Protein AF-A0A2N1RC85-F1 (afdb_monomer_lite)

Sequence (387 aa):
MGIIGTGRSSVRGTLAIAYVFLAMTISATSFIWDSAGGNGLLGNLDLSTADSTSVDYTTGQHYSRDGFLGRFVFQGEAGTTLTVTSTGPLATSTPSGNYFYFTKTDDTNRWRRVFFVATIKAYLHSNAEGPILGTHNTIIDNPGDSITIPAGAGAEEHNTSDPSYSGGYNTQGIWGFGSAYRYKYPYKYIWIDLTTIRTTTSRRLKNGLYELGLLLSGDGISAHLNLTGRYQNYSGAPGSYSFILERTCPPTIPFHELIENTTYTNSYPVGTVRFNSVDTRARMFFASDSQGLFTDFRFASDRGSFGYHVVYTPRIPSGYATKIDSTTKIFPSTVNPVPFTSPTHGETEQQYQLEGEIRIYVDPGTTLFTAPADSYDSRIYCFLTAY

Secondary structure (DSSP, 8-state):
-----------------------------EEEEE-TTTT--SS-EE-SSPPPTTS-TTSS--TTSTTEEEEEEEEB-TT-EEEEEEESSPP-SPPSS--EEEEETTEEEEEEEEEEEEEEEEE-TTSSEEEESSSSPEEE-STT-EEE--S-B-S-B--TTSTT---EE-TTS-EE-STT--BSSSBSEEEEEEEEEEEEEEES--SEEEEEEEEEEETTEEEEEEEEEEESS-------EEEEEEE-S-SS--HHHHHT--SSSS-EEEEEEEEEESS--EEEEEESSTTS-----EEEETTEEEEEEEEEEEEETT---EEE-STT--EEPPSS-EEEE-TTT--EEEEEEEEEEEEEEEPTT--TTTS-SS--B---EEEEEE-

Structure (mmCIF, N/CA/C/O backbone):
data_AF-A0A2N1RC85-F1
#
_entry.id   AF-A0A2N1RC85-F1
#
loop_
_atom_site.group_PDB
_atom_site.id
_atom_site.type_symbol
_atom_site.label_atom_id
_atom_site.label_alt_id
_atom_site.label_comp_id
_atom_site.label_asym_id
_atom_site.label_entity_id
_atom_site.label_seq_id
_atom_site.pdbx_PDB_ins_code
_atom_site.Cartn_x
_atom_site.Cartn_y
_atom_site.Cartn_z
_atom_site.occupancy
_atom_site.B_iso_or_equiv
_atom_site.auth_seq_id
_atom_site.auth_comp_id
_atom_site.auth_asym_id
_atom_site.auth_atom_id
_atom_site.pdbx_PDB_model_num
ATOM 1 N N . MET A 1 1 ? 26.960 -2.963 81.311 1.00 36.00 1 MET A N 1
ATOM 2 C CA . MET A 1 1 ? 27.376 -3.254 79.920 1.00 36.00 1 MET A CA 1
ATOM 3 C C . MET A 1 1 ? 26.105 -3.605 79.169 1.00 36.00 1 MET A C 1
ATOM 5 O O . MET A 1 1 ? 25.469 -4.568 79.552 1.00 36.00 1 MET A O 1
ATOM 9 N N . GLY A 1 2 ? 25.519 -2.689 78.403 1.00 31.09 2 GLY A N 1
ATOM 10 C CA . GLY A 1 2 ? 25.835 -2.460 76.985 1.00 31.09 2 GLY A CA 1
ATOM 11 C C . GLY A 1 2 ? 24.624 -2.964 76.174 1.00 31.09 2 GLY A C 1
ATOM 12 O O . GLY A 1 2 ? 24.432 -4.166 76.133 1.00 31.09 2 GLY A O 1
ATOM 13 N N . ILE A 1 3 ? 23.630 -2.132 75.829 1.00 26.73 3 ILE A N 1
ATOM 14 C CA . ILE A 1 3 ? 23.551 -1.195 74.682 1.00 26.73 3 ILE A CA 1
ATOM 15 C C . ILE A 1 3 ? 22.812 -1.829 73.467 1.00 26.73 3 ILE A C 1
ATOM 17 O O . ILE A 1 3 ? 23.218 -2.885 73.001 1.00 26.73 3 ILE A O 1
ATOM 21 N N . ILE A 1 4 ? 21.805 -1.084 72.951 1.00 29.19 4 ILE A N 1
ATOM 22 C CA . ILE A 1 4 ? 21.138 -1.109 71.611 1.00 29.19 4 ILE A CA 1
ATOM 23 C C . ILE A 1 4 ? 20.130 -2.262 71.381 1.00 29.19 4 ILE A C 1
ATOM 25 O O . ILE A 1 4 ? 20.469 -3.421 71.551 1.00 29.19 4 ILE A O 1
ATOM 29 N N . GLY A 1 5 ? 18.829 -2.028 71.122 1.00 24.45 5 GLY A N 1
ATOM 30 C CA . GLY A 1 5 ? 18.229 -1.319 69.967 1.00 24.45 5 GLY A CA 1
ATOM 31 C C . GLY A 1 5 ? 18.141 -2.300 68.776 1.00 24.45 5 GLY A C 1
ATOM 32 O O . GLY A 1 5 ? 19.057 -3.080 68.588 1.00 24.45 5 GLY A O 1
ATOM 33 N N . THR A 1 6 ? 17.120 -2.420 67.932 1.00 27.22 6 THR A N 1
ATOM 34 C CA . THR A 1 6 ? 16.041 -1.549 67.456 1.00 27.22 6 THR A CA 1
ATOM 35 C C . THR A 1 6 ? 15.014 -2.433 66.720 1.00 27.22 6 THR A C 1
ATOM 37 O O . THR A 1 6 ? 15.323 -3.546 66.296 1.00 27.22 6 THR A O 1
ATOM 40 N N . GLY A 1 7 ? 13.773 -1.956 66.583 1.00 26.45 7 GLY A N 1
ATOM 41 C CA . GLY A 1 7 ? 12.691 -2.690 65.923 1.00 26.45 7 GLY A CA 1
ATOM 42 C C . GLY A 1 7 ? 12.838 -2.835 64.404 1.00 26.45 7 GLY A C 1
ATOM 43 O O . GLY A 1 7 ? 13.659 -2.177 63.768 1.00 26.45 7 GLY A O 1
ATOM 44 N N . ARG A 1 8 ? 11.955 -3.643 63.808 1.00 25.67 8 ARG A N 1
ATOM 45 C CA . ARG A 1 8 ? 11.582 -3.515 62.395 1.00 25.67 8 ARG A CA 1
ATOM 46 C C . ARG A 1 8 ? 10.074 -3.617 62.222 1.00 25.67 8 ARG A C 1
ATOM 48 O O . ARG A 1 8 ? 9.443 -4.595 62.607 1.00 25.67 8 ARG A O 1
ATOM 55 N N . SER A 1 9 ? 9.543 -2.556 61.629 1.00 26.86 9 SER A N 1
ATOM 56 C CA . SER A 1 9 ? 8.264 -2.491 60.945 1.00 26.86 9 SER A CA 1
ATOM 57 C C . SER A 1 9 ? 8.213 -3.508 59.800 1.00 26.86 9 SER A C 1
ATOM 59 O O . SER A 1 9 ? 9.220 -3.749 59.135 1.00 26.86 9 SER A O 1
ATOM 61 N N . SER A 1 10 ? 7.028 -4.037 59.493 1.00 25.86 10 SER A N 1
ATOM 62 C CA . SER A 1 10 ? 6.706 -4.370 58.105 1.00 25.86 10 SER A CA 1
ATOM 63 C C . SER A 1 10 ? 5.631 -3.403 57.638 1.00 25.86 10 SER A C 1
ATOM 65 O O . SER A 1 10 ? 4.471 -3.449 58.049 1.00 25.86 10 SER A O 1
ATOM 67 N N . VAL A 1 11 ? 6.103 -2.457 56.841 1.00 28.34 11 VAL A N 1
ATOM 68 C CA . VAL A 1 11 ? 5.368 -1.384 56.193 1.00 28.34 11 VAL A CA 1
ATOM 69 C C . VAL A 1 11 ? 4.292 -1.977 55.285 1.00 28.34 11 VAL A C 1
ATOM 71 O O . VAL A 1 11 ? 4.555 -2.893 54.510 1.00 28.34 11 VAL A O 1
ATOM 74 N N . ARG A 1 12 ? 3.080 -1.417 55.388 1.00 28.05 12 ARG A N 1
ATOM 75 C CA . ARG A 1 12 ? 2.033 -1.509 54.367 1.00 28.05 12 ARG A CA 1
ATOM 76 C C . ARG A 1 12 ? 2.648 -1.086 53.036 1.00 28.05 12 ARG A C 1
ATOM 78 O O . ARG A 1 12 ? 2.951 0.089 52.852 1.00 28.05 12 ARG A O 1
ATOM 85 N N . GLY A 1 13 ? 2.871 -2.044 52.145 1.00 23.78 13 GLY A N 1
ATOM 86 C CA . GLY A 1 13 ? 3.331 -1.764 50.795 1.00 23.78 13 GLY A CA 1
ATOM 87 C C . GLY A 1 13 ? 2.229 -1.057 50.022 1.00 23.78 13 GLY A C 1
ATOM 88 O O . GLY A 1 13 ? 1.320 -1.698 49.505 1.00 23.78 13 GLY A O 1
ATOM 89 N N . THR A 1 14 ? 2.305 0.269 49.969 1.00 25.17 14 THR A N 1
ATOM 90 C CA . THR A 1 14 ? 1.684 1.073 48.921 1.00 25.17 14 THR A CA 1
ATOM 91 C C . THR A 1 14 ? 2.226 0.566 47.590 1.00 25.17 14 THR A C 1
ATOM 93 O O . THR A 1 14 ? 3.429 0.647 47.341 1.00 25.17 14 THR A O 1
ATOM 96 N N . LEU A 1 15 ? 1.352 0.002 46.758 1.00 21.30 15 LEU A N 1
ATOM 97 C CA . LEU A 1 15 ? 1.681 -0.328 45.379 1.00 21.30 15 LEU A CA 1
ATOM 98 C C . LEU A 1 15 ? 2.001 0.992 44.668 1.00 21.30 15 LEU A C 1
ATOM 100 O O . LEU A 1 15 ? 1.121 1.827 44.460 1.00 21.30 15 LEU A O 1
ATOM 104 N N . ALA A 1 16 ? 3.276 1.208 44.360 1.00 20.70 16 ALA A N 1
ATOM 105 C CA . ALA A 1 16 ? 3.691 2.293 43.495 1.00 20.70 16 ALA A CA 1
ATOM 106 C C . ALA A 1 16 ? 3.161 1.994 42.088 1.00 20.70 16 ALA A C 1
ATOM 108 O O . ALA A 1 16 ? 3.624 1.066 41.426 1.00 20.70 16 ALA A O 1
ATOM 109 N N . ILE A 1 17 ? 2.176 2.775 41.643 1.00 23.03 17 ILE A N 1
ATOM 110 C CA . ILE A 1 17 ? 1.833 2.888 40.227 1.00 23.03 17 ILE A CA 1
ATOM 111 C C . ILE A 1 17 ? 3.013 3.612 39.583 1.00 23.03 17 ILE A C 1
ATOM 113 O O . ILE A 1 17 ? 3.127 4.836 39.641 1.00 23.03 17 ILE A O 1
ATOM 117 N N . ALA A 1 18 ? 3.944 2.837 39.036 1.00 20.67 18 ALA A N 1
ATOM 118 C CA . ALA A 1 18 ? 4.935 3.365 38.124 1.00 20.67 18 ALA A CA 1
ATOM 119 C C . ALA A 1 18 ? 4.204 3.697 36.820 1.00 20.67 18 ALA A C 1
ATOM 121 O O . ALA A 1 18 ? 3.888 2.806 36.033 1.00 20.67 18 ALA A O 1
ATOM 122 N N . TYR A 1 19 ? 3.919 4.981 36.604 1.00 21.28 19 TYR A N 1
ATOM 123 C CA . TYR A 1 19 ? 3.629 5.493 35.271 1.00 21.28 19 TYR A CA 1
ATOM 124 C C . TYR A 1 19 ? 4.915 5.383 34.458 1.00 21.28 19 TYR A C 1
ATOM 126 O O . TYR A 1 19 ? 5.719 6.310 34.393 1.00 21.28 19 TYR A O 1
ATOM 134 N N . VAL A 1 20 ? 5.139 4.214 33.867 1.00 21.23 20 VAL A N 1
ATOM 135 C CA . VAL A 1 20 ? 6.063 4.109 32.750 1.00 21.23 20 VAL A CA 1
ATOM 136 C C . VAL A 1 20 ? 5.309 4.686 31.560 1.00 21.23 20 VAL A C 1
ATOM 138 O O . VAL A 1 20 ? 4.600 3.976 30.852 1.00 21.23 20 VAL A O 1
ATOM 141 N N . PHE A 1 21 ? 5.442 5.998 31.362 1.00 22.34 21 PHE A N 1
ATOM 142 C CA . PHE A 1 21 ? 5.280 6.587 30.040 1.00 22.34 21 PHE A CA 1
ATOM 143 C C . PHE A 1 21 ? 6.418 6.029 29.183 1.00 22.34 21 PHE A C 1
ATOM 145 O O . PHE A 1 21 ? 7.456 6.660 28.995 1.00 22.34 21 PHE A O 1
ATOM 152 N N . LEU A 1 22 ? 6.247 4.802 28.687 1.00 24.70 22 LEU A N 1
ATOM 153 C CA . LEU A 1 22 ? 6.842 4.468 27.407 1.00 24.70 22 LEU A CA 1
ATOM 154 C C . LEU A 1 22 ? 6.237 5.500 26.470 1.00 24.70 22 LEU A C 1
ATOM 156 O O . LEU A 1 22 ? 5.017 5.539 26.308 1.00 24.70 22 LEU A O 1
ATOM 160 N N . ALA A 1 23 ? 7.076 6.395 25.952 1.00 25.83 23 ALA A N 1
ATOM 161 C CA . ALA A 1 23 ? 6.720 7.196 24.801 1.00 25.83 23 ALA A CA 1
ATOM 162 C C . ALA A 1 23 ? 6.310 6.184 23.731 1.00 25.83 23 ALA A C 1
ATOM 164 O O . ALA A 1 23 ? 7.156 5.554 23.100 1.00 25.83 23 ALA A O 1
ATOM 165 N N . MET A 1 24 ? 5.007 5.919 23.644 1.00 28.30 24 MET A N 1
ATOM 166 C CA . MET A 1 24 ? 4.467 5.070 22.611 1.00 28.30 24 MET A CA 1
ATOM 167 C C . MET A 1 24 ? 4.782 5.820 21.335 1.00 28.30 24 MET A C 1
ATOM 169 O O . MET A 1 24 ? 4.370 6.969 21.165 1.00 28.30 24 MET A O 1
ATOM 173 N N . THR A 1 25 ? 5.590 5.208 20.479 1.00 32.53 25 THR A N 1
ATOM 174 C CA . THR A 1 25 ? 5.749 5.662 19.112 1.00 32.53 25 THR A CA 1
ATOM 175 C C . THR A 1 25 ? 4.351 5.640 18.518 1.00 32.53 25 THR A C 1
ATOM 177 O O . THR A 1 25 ? 3.806 4.581 18.206 1.00 32.53 25 THR A O 1
ATOM 180 N N . ILE A 1 26 ? 3.724 6.817 18.465 1.00 38.62 26 ILE A N 1
ATOM 181 C CA . ILE A 1 26 ? 2.540 7.058 17.658 1.00 38.62 26 ILE A CA 1
ATOM 182 C C . ILE A 1 26 ? 3.030 6.804 16.240 1.00 38.62 26 ILE A C 1
ATOM 184 O O . ILE A 1 26 ? 3.633 7.662 15.606 1.00 38.62 26 ILE A O 1
ATOM 188 N N . SER A 1 27 ? 2.872 5.570 15.781 1.00 43.09 27 SER A N 1
ATOM 189 C CA . SER A 1 27 ? 3.086 5.192 14.398 1.00 43.09 27 SER A CA 1
ATOM 190 C C . SER A 1 27 ? 1.860 5.705 13.651 1.00 43.09 27 SER A C 1
ATOM 192 O O . SER A 1 27 ? 0.991 4.944 13.249 1.00 43.09 27 SER A O 1
ATOM 194 N N . ALA A 1 28 ? 1.752 7.029 13.498 1.00 48.69 28 ALA A N 1
ATOM 195 C CA . ALA A 1 28 ? 0.945 7.601 12.431 1.00 48.69 28 ALA A CA 1
ATOM 196 C C . ALA A 1 28 ? 1.735 7.380 11.142 1.00 48.69 28 ALA A C 1
ATOM 198 O O . ALA A 1 28 ? 2.308 8.298 10.557 1.00 48.69 28 ALA A O 1
ATOM 199 N N . THR A 1 29 ? 1.857 6.109 10.772 1.00 66.19 29 THR A N 1
ATOM 200 C CA . THR A 1 29 ? 2.554 5.738 9.567 1.00 66.19 29 THR A CA 1
ATOM 201 C C . THR A 1 29 ? 1.602 5.985 8.414 1.00 66.19 29 THR A C 1
ATOM 203 O O . THR A 1 29 ? 0.611 5.273 8.276 1.00 66.19 29 THR A O 1
ATOM 206 N N . SER A 1 30 ? 1.868 7.027 7.633 1.00 80.62 30 SER A N 1
ATOM 207 C CA . SER A 1 30 ? 1.135 7.271 6.396 1.00 80.62 30 SER A CA 1
ATOM 208 C C . SER A 1 30 ? 1.906 6.642 5.245 1.00 80.62 30 SER A C 1
ATOM 210 O O . SER A 1 30 ? 3.116 6.825 5.154 1.00 80.62 30 SER A O 1
ATOM 212 N N . PHE A 1 31 ? 1.230 5.907 4.378 1.00 84.12 31 PHE A N 1
ATOM 213 C CA . PHE A 1 31 ? 1.745 5.301 3.168 1.00 84.12 31 PHE A CA 1
ATOM 214 C C . PHE A 1 31 ? 0.710 5.476 2.057 1.00 84.12 31 PHE A C 1
ATOM 216 O O . PHE A 1 31 ? -0.416 4.982 2.131 1.00 84.12 31 PHE A O 1
ATOM 223 N N . ILE A 1 32 ? 1.073 6.231 1.026 1.00 86.69 32 ILE A N 1
ATOM 224 C CA . ILE A 1 32 ? 0.176 6.585 -0.079 1.00 86.69 32 ILE A CA 1
ATOM 225 C C . ILE A 1 32 ? 0.880 6.270 -1.388 1.00 86.69 32 ILE A C 1
ATOM 227 O O . ILE A 1 32 ? 2.051 6.605 -1.542 1.00 86.69 32 ILE A O 1
ATOM 231 N N . TRP A 1 33 ? 0.172 5.655 -2.330 1.00 88.69 33 TRP A N 1
ATOM 232 C CA . TRP A 1 33 ? 0.627 5.588 -3.713 1.00 88.69 33 TRP A CA 1
ATOM 233 C C . TRP A 1 33 ? 0.250 6.880 -4.450 1.00 88.69 33 TRP A C 1
ATOM 235 O O . TRP A 1 33 ? -0.886 7.341 -4.367 1.00 88.69 33 TRP A O 1
ATOM 245 N N . ASP A 1 34 ? 1.217 7.456 -5.151 1.00 83.44 34 ASP A N 1
ATOM 246 C CA . ASP A 1 34 ? 1.134 8.711 -5.889 1.00 83.44 34 ASP A CA 1
ATOM 247 C C . ASP A 1 34 ? 1.663 8.481 -7.313 1.00 83.44 34 ASP A C 1
ATOM 249 O O . ASP A 1 34 ? 2.796 8.030 -7.498 1.00 83.44 34 ASP A O 1
ATOM 253 N N . SER A 1 35 ? 0.853 8.771 -8.333 1.00 77.06 35 SER A N 1
ATOM 254 C CA . SER A 1 35 ? 1.253 8.635 -9.742 1.00 77.06 35 SER A CA 1
ATOM 255 C C . SER A 1 35 ? 2.187 9.758 -10.215 1.00 77.06 35 SER A C 1
ATOM 257 O O . SER A 1 35 ? 2.763 9.657 -11.302 1.00 77.06 35 SER A O 1
ATOM 259 N N . ALA A 1 36 ? 2.380 10.812 -9.411 1.00 70.12 36 ALA A N 1
ATOM 260 C CA . ALA A 1 36 ? 3.212 11.957 -9.763 1.00 70.12 36 ALA A CA 1
ATOM 261 C C . ALA A 1 36 ? 4.711 11.634 -9.910 1.00 70.12 36 ALA A C 1
ATOM 263 O O . ALA A 1 36 ? 5.249 10.683 -9.338 1.00 70.12 36 ALA A O 1
ATOM 264 N N . GLY A 1 37 ? 5.411 12.498 -10.656 1.00 59.16 37 GLY A N 1
ATOM 265 C CA . GLY A 1 37 ? 6.866 12.438 -10.837 1.00 59.16 37 GLY A CA 1
ATOM 266 C C . GLY A 1 37 ? 7.357 11.699 -12.090 1.00 59.16 37 GLY A C 1
ATOM 267 O O . GLY A 1 37 ? 8.552 11.438 -12.189 1.00 59.16 37 GLY A O 1
ATOM 268 N N . GLY A 1 38 ? 6.485 11.373 -13.053 1.00 60.12 38 GLY A N 1
ATOM 269 C CA . GLY A 1 38 ? 6.870 10.745 -14.326 1.00 60.12 38 GLY A CA 1
ATOM 270 C C . GLY A 1 38 ? 5.681 10.177 -15.109 1.00 60.12 38 GLY A C 1
ATOM 271 O O . GLY A 1 38 ? 4.550 10.615 -14.929 1.00 60.12 38 GLY A O 1
ATOM 272 N N . ASN A 1 39 ? 5.930 9.157 -15.941 1.00 64.44 39 ASN A N 1
ATOM 273 C CA . ASN A 1 39 ? 4.884 8.329 -16.566 1.00 64.44 39 ASN A CA 1
ATOM 274 C C . ASN A 1 39 ? 4.410 7.229 -15.590 1.00 64.44 39 ASN A C 1
ATOM 276 O O . ASN A 1 39 ? 4.361 6.060 -15.966 1.00 64.44 39 ASN A O 1
ATOM 280 N N . GLY A 1 40 ? 4.175 7.581 -14.320 1.00 66.38 40 GLY A N 1
ATOM 281 C CA . GLY A 1 40 ? 3.888 6.627 -13.250 1.00 66.38 40 GLY A CA 1
ATOM 282 C C . GLY A 1 40 ? 2.625 5.824 -13.543 1.00 66.38 40 GLY A C 1
ATOM 283 O O . GLY A 1 40 ? 1.524 6.365 -13.498 1.00 66.38 40 GLY A O 1
ATOM 284 N N . LEU A 1 41 ? 2.776 4.536 -13.845 1.00 81.31 41 LEU A N 1
ATOM 285 C CA . LEU A 1 41 ? 1.661 3.657 -14.184 1.00 81.31 41 LEU A CA 1
ATOM 286 C C . LEU A 1 41 ? 1.827 2.322 -13.460 1.00 81.31 41 LEU A C 1
ATOM 288 O O . LEU A 1 41 ? 2.799 1.598 -13.663 1.00 81.31 41 LEU A O 1
ATOM 292 N N . LEU A 1 42 ? 0.834 1.956 -12.647 1.00 87.38 42 LEU A N 1
ATOM 293 C CA . LEU A 1 42 ? 0.753 0.604 -12.078 1.00 87.38 42 LEU A CA 1
ATOM 294 C C . LEU A 1 42 ? 0.415 -0.448 -13.143 1.00 87.38 42 LEU A C 1
ATOM 296 O O . LEU A 1 42 ? 0.596 -1.642 -12.914 1.00 87.38 42 LEU A O 1
ATOM 300 N N . GLY A 1 43 ? -0.099 -0.020 -14.294 1.00 87.69 43 GLY A N 1
ATOM 301 C CA . GLY A 1 43 ? -0.582 -0.903 -15.343 1.00 87.69 43 GLY A CA 1
ATOM 302 C C . GLY A 1 43 ? 0.011 -0.628 -16.710 1.00 87.69 43 GLY A C 1
ATOM 303 O O . GLY A 1 43 ? 0.746 0.331 -16.919 1.00 87.69 43 GLY A O 1
ATOM 304 N N . ASN A 1 44 ? -0.370 -1.467 -17.672 1.00 86.88 44 ASN A N 1
ATOM 305 C CA . ASN A 1 44 ? 0.011 -1.335 -19.079 1.00 86.88 44 ASN A CA 1
ATOM 306 C C . ASN A 1 44 ? 1.513 -1.437 -19.389 1.00 86.88 44 ASN A C 1
ATOM 308 O O . ASN A 1 44 ? 1.931 -1.053 -20.488 1.00 86.88 44 ASN A O 1
ATOM 312 N N . LEU A 1 45 ? 2.318 -2.022 -18.494 1.00 91.75 45 LEU A N 1
ATOM 313 C CA . LEU A 1 45 ? 3.743 -2.222 -18.755 1.00 91.75 45 LEU A CA 1
ATOM 314 C C . LEU A 1 45 ? 3.943 -3.067 -20.020 1.00 91.75 45 LEU A C 1
ATOM 316 O O . LEU A 1 45 ? 3.464 -4.199 -20.110 1.00 91.75 45 LEU A O 1
ATOM 320 N N . ASP A 1 46 ? 4.674 -2.540 -21.001 1.00 91.88 46 ASP A N 1
ATOM 321 C CA . ASP A 1 46 ? 4.993 -3.293 -22.210 1.00 91.88 46 ASP A CA 1
ATOM 322 C C . ASP A 1 46 ? 6.053 -4.364 -21.910 1.00 91.88 46 ASP A C 1
ATOM 324 O O . ASP A 1 46 ? 7.217 -4.070 -21.635 1.00 91.88 46 ASP A O 1
ATOM 328 N N . LEU A 1 47 ? 5.643 -5.627 -21.982 1.00 93.88 47 LEU A N 1
ATOM 329 C CA . LEU A 1 47 ? 6.488 -6.799 -21.779 1.00 93.88 47 LEU A CA 1
ATOM 330 C C . LEU A 1 47 ? 7.102 -7.311 -23.086 1.00 93.88 47 LEU A C 1
ATOM 332 O O . LEU A 1 47 ? 7.681 -8.398 -23.101 1.00 93.88 47 LEU A O 1
ATOM 336 N N . SER A 1 48 ? 6.966 -6.593 -24.203 1.00 91.06 48 SER A N 1
ATOM 337 C CA . SER A 1 48 ? 7.626 -6.947 -25.461 1.00 91.06 48 SER A CA 1
ATOM 338 C C . SER A 1 48 ? 9.131 -6.663 -25.406 1.00 91.06 48 SER A C 1
ATOM 340 O O . SER A 1 48 ? 9.931 -7.488 -25.857 1.00 91.06 48 SER A O 1
ATOM 342 N N . THR A 1 49 ? 9.539 -5.591 -24.726 1.00 89.50 49 THR A N 1
ATOM 343 C CA . THR A 1 49 ? 10.930 -5.129 -24.616 1.00 89.50 49 THR A CA 1
ATOM 344 C C . THR A 1 49 ? 11.548 -5.459 -23.258 1.00 89.50 49 THR A C 1
ATOM 346 O O . THR A 1 49 ? 10.869 -5.515 -22.232 1.00 89.50 49 THR A O 1
ATOM 349 N N . ALA A 1 50 ? 12.841 -5.776 -23.259 1.00 93.25 50 ALA A N 1
ATOM 350 C CA . ALA A 1 50 ? 13.629 -5.930 -22.040 1.00 93.25 50 ALA A CA 1
ATOM 351 C C . ALA A 1 50 ? 14.442 -4.654 -21.815 1.00 93.25 50 ALA A C 1
ATOM 353 O O . ALA A 1 50 ? 14.875 -4.019 -22.779 1.00 93.25 50 ALA A O 1
ATOM 354 N N . ASP A 1 51 ? 14.654 -4.294 -20.555 1.00 94.94 51 ASP A N 1
ATOM 355 C CA . ASP A 1 51 ? 15.503 -3.170 -20.193 1.00 94.94 51 ASP A CA 1
ATOM 356 C C . ASP A 1 51 ? 16.988 -3.549 -20.326 1.00 94.94 51 ASP A C 1
ATOM 358 O O . ASP A 1 51 ? 17.369 -4.723 -20.274 1.00 94.94 51 ASP A O 1
ATOM 362 N N . SER A 1 52 ? 17.844 -2.543 -20.532 1.00 89.56 52 SER A N 1
ATOM 363 C CA . SER A 1 52 ? 19.276 -2.768 -20.761 1.00 89.56 52 SER A CA 1
ATOM 364 C C . SER A 1 52 ? 19.958 -3.412 -19.551 1.00 89.56 52 SER A C 1
ATOM 366 O O . SER A 1 52 ? 19.766 -2.978 -18.414 1.00 89.56 52 SER A O 1
ATOM 368 N N . THR A 1 53 ? 20.828 -4.389 -19.815 1.00 85.81 53 THR A N 1
ATOM 369 C CA . THR A 1 53 ? 21.695 -5.035 -18.818 1.00 85.81 53 THR A CA 1
ATOM 370 C C . THR A 1 53 ? 23.012 -4.290 -18.590 1.00 85.81 53 THR A C 1
ATOM 372 O O . THR A 1 53 ? 23.793 -4.694 -17.738 1.00 85.81 53 THR A O 1
ATOM 375 N N . SER A 1 54 ? 23.297 -3.237 -19.364 1.00 88.25 54 SER A N 1
ATOM 376 C CA . SER A 1 54 ? 24.528 -2.439 -19.240 1.00 88.25 54 SER A CA 1
ATOM 377 C C . SER A 1 54 ? 24.388 -1.252 -18.284 1.00 88.25 54 SER A C 1
ATOM 379 O O . SER A 1 54 ? 25.334 -0.487 -18.119 1.00 88.25 54 SER A O 1
ATOM 381 N N . VAL A 1 55 ? 23.193 -1.041 -17.733 1.00 90.31 55 VAL A N 1
ATOM 382 C CA . VAL A 1 55 ? 22.910 0.053 -16.806 1.00 90.31 55 VAL A CA 1
ATOM 383 C C . VAL A 1 55 ? 23.170 -0.427 -15.387 1.00 90.31 55 VAL A C 1
ATOM 385 O O . VAL A 1 55 ? 22.676 -1.480 -14.990 1.00 90.31 55 VAL A O 1
ATOM 388 N N . ASP A 1 56 ? 23.902 0.376 -14.621 1.00 91.75 56 ASP A N 1
ATOM 389 C CA . ASP A 1 56 ? 23.949 0.234 -13.172 1.00 91.75 56 ASP A CA 1
ATOM 390 C C . ASP A 1 56 ? 22.671 0.823 -12.561 1.00 91.75 56 ASP A C 1
ATOM 392 O O . ASP A 1 56 ? 22.434 2.027 -12.623 1.00 91.75 56 ASP A O 1
ATOM 396 N N . TYR A 1 57 ? 21.833 -0.048 -12.002 1.00 94.12 57 TYR A N 1
ATOM 397 C CA . TYR A 1 57 ? 20.576 0.332 -11.356 1.00 94.12 57 TYR A CA 1
ATOM 398 C C . TYR A 1 57 ? 20.748 0.710 -9.880 1.00 94.12 57 TYR A C 1
ATOM 400 O O . TYR A 1 57 ? 19.796 1.143 -9.233 1.00 94.12 57 TYR A O 1
ATOM 408 N N . THR A 1 58 ? 21.953 0.555 -9.325 1.00 93.44 58 THR A N 1
ATOM 409 C CA . THR A 1 58 ? 22.234 0.912 -7.929 1.00 93.44 58 THR A CA 1
ATOM 410 C C . THR A 1 58 ? 22.478 2.409 -7.749 1.00 93.44 58 THR A C 1
ATOM 412 O O . THR A 1 58 ? 22.570 2.878 -6.617 1.00 93.44 58 THR A O 1
ATOM 415 N N . THR A 1 59 ? 22.561 3.182 -8.835 1.00 90.00 59 THR A N 1
ATOM 416 C CA . THR A 1 59 ? 22.852 4.617 -8.805 1.00 90.00 59 THR A CA 1
ATOM 417 C C . THR A 1 59 ? 21.907 5.417 -9.705 1.00 90.00 59 THR A C 1
ATOM 419 O O . THR A 1 59 ? 21.352 4.918 -10.681 1.00 90.00 59 THR A O 1
ATOM 422 N N . GLY A 1 60 ? 21.721 6.698 -9.373 1.00 88.19 60 GLY A N 1
ATOM 423 C CA . GLY A 1 60 ? 20.868 7.609 -10.138 1.00 88.19 60 GLY A CA 1
ATOM 424 C C . GLY A 1 60 ? 19.369 7.422 -9.889 1.00 88.19 60 GLY A C 1
ATOM 425 O O . GLY A 1 60 ? 18.947 6.685 -9.002 1.00 88.19 60 GLY A O 1
ATOM 426 N N . GLN A 1 61 ? 18.559 8.144 -10.662 1.00 89.62 61 GLN A N 1
ATOM 427 C CA . GLN A 1 61 ? 17.097 8.113 -10.569 1.00 89.62 61 GLN A CA 1
ATOM 428 C C . GLN A 1 61 ? 16.513 7.377 -11.780 1.00 89.62 61 GLN A C 1
ATOM 430 O O . GLN A 1 61 ? 17.052 7.457 -12.887 1.00 89.62 61 GLN A O 1
ATOM 435 N N . HIS A 1 62 ? 15.406 6.661 -11.576 1.00 90.75 62 HIS A N 1
ATOM 436 C CA . HIS A 1 62 ? 14.814 5.797 -12.605 1.00 90.75 62 HIS A CA 1
ATOM 437 C C . HIS A 1 62 ? 13.336 6.085 -12.909 1.00 90.75 62 HIS A C 1
ATOM 439 O O . HIS A 1 62 ? 12.731 5.354 -13.689 1.00 90.75 62 HIS A O 1
ATOM 445 N N . TYR A 1 63 ? 12.789 7.191 -12.392 1.00 88.19 63 TYR A N 1
ATOM 446 C CA . TYR A 1 63 ? 11.391 7.596 -12.597 1.00 88.19 63 TYR A CA 1
ATOM 447 C C . TYR A 1 63 ? 11.022 7.909 -14.063 1.00 88.19 63 TYR A C 1
ATOM 449 O O . TYR A 1 63 ? 9.849 7.947 -14.420 1.00 88.19 63 TYR A O 1
ATOM 457 N N . SER A 1 64 ? 12.011 8.144 -14.935 1.00 88.88 64 SER A N 1
ATOM 458 C CA . SER A 1 64 ? 11.798 8.420 -16.364 1.00 88.88 64 SER A CA 1
ATOM 459 C C . SER A 1 64 ? 11.682 7.161 -17.229 1.00 88.88 64 SER A C 1
ATOM 461 O O . SER A 1 64 ? 11.484 7.266 -18.439 1.00 88.88 64 SER A O 1
ATOM 463 N N . ARG A 1 65 ? 11.836 5.969 -16.641 1.00 89.94 65 ARG A N 1
ATOM 464 C CA . ARG A 1 65 ? 11.714 4.693 -17.356 1.00 89.94 65 ARG A CA 1
ATOM 465 C C . ARG A 1 65 ? 10.255 4.296 -17.533 1.00 89.94 65 ARG A C 1
ATOM 467 O O . ARG A 1 65 ? 9.434 4.553 -16.662 1.00 89.94 65 ARG A O 1
ATOM 474 N N . ASP A 1 66 ? 9.974 3.540 -18.593 1.00 88.81 66 ASP A N 1
ATOM 475 C CA . ASP A 1 66 ? 8.634 2.994 -18.869 1.00 88.81 66 ASP A CA 1
ATOM 476 C C . ASP A 1 66 ? 8.060 2.161 -17.712 1.00 88.81 66 ASP A C 1
ATOM 478 O O . ASP A 1 66 ? 6.849 2.051 -17.570 1.00 88.81 66 ASP A O 1
ATOM 482 N N . GLY A 1 67 ? 8.926 1.528 -16.914 1.00 91.56 67 GLY A N 1
ATOM 483 C CA . GLY A 1 67 ? 8.531 0.693 -15.781 1.00 91.56 67 GLY A CA 1
ATOM 484 C C . GLY A 1 67 ? 8.285 1.447 -14.476 1.00 91.56 67 GLY A C 1
ATOM 485 O O . GLY A 1 67 ? 8.139 0.793 -13.443 1.00 91.56 67 GLY A O 1
ATOM 486 N N . PHE A 1 68 ? 8.303 2.782 -14.474 1.00 93.12 68 PHE A N 1
ATOM 487 C CA . PHE A 1 68 ? 8.067 3.566 -13.264 1.00 93.12 68 PHE A CA 1
ATOM 488 C C . PHE A 1 68 ? 6.633 3.361 -12.757 1.00 93.12 68 PHE A C 1
ATOM 490 O O . PHE A 1 68 ? 5.664 3.684 -13.438 1.00 93.12 68 PHE A O 1
ATOM 497 N N . LEU A 1 69 ? 6.506 2.820 -11.545 1.00 91.25 69 LEU A N 1
ATOM 498 C CA . LEU A 1 69 ? 5.224 2.472 -10.928 1.00 91.25 69 LEU A CA 1
ATOM 499 C C . LEU A 1 69 ? 4.586 3.648 -10.183 1.00 91.25 69 LEU A C 1
ATOM 501 O O . LEU A 1 69 ? 3.500 3.504 -9.629 1.00 91.25 69 LEU A O 1
ATOM 505 N N . GLY A 1 70 ? 5.263 4.794 -10.145 1.00 89.00 70 GLY A N 1
ATOM 506 C CA . GLY A 1 70 ? 4.917 5.918 -9.292 1.00 89.00 70 GLY A CA 1
ATOM 507 C C . GLY A 1 70 ? 5.718 5.930 -7.993 1.00 89.00 70 GLY A C 1
ATOM 508 O O . GLY A 1 70 ? 6.703 5.205 -7.799 1.00 89.00 70 GLY A O 1
ATOM 509 N N . ARG A 1 71 ? 5.278 6.805 -7.101 1.00 89.25 71 ARG A N 1
ATOM 510 C CA . ARG A 1 71 ? 5.917 7.137 -5.839 1.00 89.25 71 ARG A CA 1
ATOM 511 C C . ARG A 1 71 ? 5.080 6.637 -4.679 1.00 89.25 71 ARG A C 1
ATOM 513 O O . ARG A 1 71 ? 3.868 6.812 -4.657 1.00 89.25 71 ARG A O 1
ATOM 520 N N . PHE A 1 72 ? 5.741 6.104 -3.662 1.00 90.62 72 PHE A N 1
ATOM 521 C CA . PHE A 1 72 ? 5.122 5.921 -2.359 1.00 90.62 72 PHE A CA 1
ATOM 522 C C . PHE A 1 72 ? 5.525 7.050 -1.425 1.00 90.62 72 PHE A C 1
ATOM 524 O O . PHE A 1 72 ? 6.710 7.346 -1.273 1.00 90.62 72 PHE A O 1
ATOM 531 N N . VAL A 1 73 ? 4.537 7.688 -0.813 1.00 91.50 73 VAL A N 1
ATOM 532 C CA . VAL A 1 73 ? 4.721 8.793 0.123 1.00 91.50 73 VAL A CA 1
ATOM 533 C C . VAL A 1 73 ? 4.578 8.244 1.531 1.00 91.50 73 VAL A C 1
ATOM 535 O O . VAL A 1 73 ? 3.504 7.779 1.903 1.00 91.50 73 VAL A O 1
ATOM 538 N N . PHE A 1 74 ? 5.670 8.292 2.288 1.00 91.94 74 PHE A N 1
ATOM 539 C CA . PHE A 1 74 ? 5.771 7.764 3.638 1.00 91.94 74 PHE A CA 1
ATOM 540 C C . PHE A 1 74 ? 5.881 8.880 4.685 1.00 91.94 74 PHE A C 1
ATOM 542 O O . PHE A 1 74 ? 6.644 9.837 4.523 1.00 91.94 74 PHE A O 1
ATOM 549 N N . GLN A 1 75 ? 5.159 8.713 5.788 1.00 91.75 75 GLN A N 1
ATOM 550 C CA . GLN A 1 75 ? 5.396 9.374 7.072 1.00 91.75 75 GLN A CA 1
ATOM 551 C C . GLN A 1 75 ? 5.501 8.291 8.135 1.00 91.75 75 GLN A C 1
ATOM 553 O O . GLN A 1 75 ? 4.815 7.285 8.026 1.00 91.75 75 GLN A O 1
ATOM 558 N N . GLY A 1 76 ? 6.345 8.484 9.136 1.00 89.50 76 GLY A N 1
ATOM 559 C CA . GLY A 1 76 ? 6.617 7.515 10.184 1.00 89.50 76 GLY A CA 1
ATOM 560 C C . GLY A 1 76 ? 8.063 7.586 10.663 1.00 89.50 76 GLY A C 1
ATOM 561 O O . GLY A 1 76 ? 8.837 8.473 10.292 1.00 89.50 76 GLY A O 1
ATOM 562 N N . GLU A 1 77 ? 8.429 6.629 11.507 1.00 88.69 77 GLU A N 1
ATOM 563 C CA . GLU A 1 77 ? 9.740 6.572 12.151 1.00 88.69 77 GLU A CA 1
ATOM 564 C C . GLU A 1 77 ? 10.845 6.069 11.206 1.00 88.69 77 GLU A C 1
ATOM 566 O O . GLU A 1 77 ? 10.613 5.268 10.292 1.00 88.69 77 GLU A O 1
ATOM 571 N N . ALA A 1 78 ? 12.077 6.512 11.469 1.00 91.56 78 ALA A N 1
ATOM 572 C CA . ALA A 1 78 ? 13.268 5.984 10.807 1.00 91.56 78 ALA A CA 1
ATOM 573 C C . ALA A 1 78 ? 13.459 4.490 11.121 1.00 91.56 78 ALA A C 1
ATOM 575 O O . ALA A 1 78 ? 13.067 4.005 12.180 1.00 91.56 78 ALA A O 1
ATOM 576 N N . GLY A 1 79 ? 14.106 3.757 10.218 1.00 90.12 79 GLY A N 1
ATOM 577 C CA . GLY A 1 79 ? 14.369 2.325 10.371 1.00 90.12 79 GLY A CA 1
ATOM 578 C C . GLY A 1 79 ? 13.171 1.426 10.053 1.00 90.12 79 GLY A C 1
ATOM 579 O O . GLY A 1 79 ? 13.310 0.202 10.081 1.00 90.12 79 GLY A O 1
ATOM 580 N N . THR A 1 80 ? 12.014 2.001 9.702 1.00 89.62 80 THR A N 1
ATOM 581 C CA . THR A 1 80 ? 10.861 1.233 9.218 1.00 89.62 80 THR A CA 1
ATOM 582 C C . THR A 1 80 ? 11.275 0.393 8.012 1.00 89.62 80 THR A C 1
ATOM 584 O O . THR A 1 80 ? 11.865 0.902 7.058 1.00 89.62 80 THR A O 1
ATOM 587 N N . THR A 1 81 ? 10.988 -0.906 8.064 1.00 92.62 81 THR A N 1
ATOM 588 C CA . THR A 1 81 ? 11.342 -1.859 7.007 1.00 92.62 81 THR A CA 1
ATOM 589 C C . THR A 1 81 ? 10.076 -2.361 6.329 1.00 92.62 81 THR A C 1
ATOM 591 O O . THR A 1 81 ? 9.155 -2.819 7.004 1.00 92.62 81 THR A O 1
ATOM 594 N N . LEU A 1 82 ? 10.040 -2.268 5.000 1.00 93.44 82 LEU A N 1
ATOM 595 C CA . LEU A 1 82 ? 8.974 -2.803 4.160 1.00 93.44 82 LEU A CA 1
ATOM 596 C C . LEU A 1 82 ? 9.479 -4.059 3.460 1.00 93.44 82 LEU A C 1
ATOM 598 O O . LEU A 1 82 ? 10.353 -3.974 2.601 1.00 93.44 82 LEU A O 1
ATOM 602 N N . THR A 1 83 ? 8.929 -5.213 3.804 1.00 95.56 83 THR A N 1
ATOM 603 C CA . THR A 1 83 ? 9.180 -6.468 3.097 1.00 95.56 83 THR A CA 1
ATOM 604 C C . THR A 1 83 ? 8.298 -6.540 1.861 1.00 95.56 83 THR A C 1
ATOM 606 O O . THR A 1 83 ? 7.091 -6.318 1.944 1.00 95.56 83 THR A O 1
ATOM 609 N N . VAL A 1 84 ? 8.893 -6.868 0.716 1.00 96.69 84 VAL A N 1
ATOM 610 C CA . VAL A 1 84 ? 8.201 -6.960 -0.569 1.00 96.69 84 VAL A CA 1
ATOM 611 C C . VAL A 1 84 ? 7.986 -8.422 -0.921 1.00 96.69 84 VAL A C 1
ATOM 613 O O . VAL A 1 84 ? 8.932 -9.190 -1.073 1.00 96.69 84 VAL A O 1
ATOM 616 N N . THR A 1 85 ? 6.732 -8.825 -1.082 1.00 95.75 85 THR A N 1
ATOM 617 C CA . THR A 1 85 ? 6.363 -10.191 -1.469 1.00 95.75 85 THR A CA 1
ATOM 618 C C . THR A 1 85 ? 5.529 -10.198 -2.743 1.00 95.75 85 THR A C 1
ATOM 620 O O . THR A 1 85 ? 4.958 -9.183 -3.142 1.00 95.75 85 THR A O 1
ATOM 623 N N . SER A 1 86 ? 5.498 -11.350 -3.413 1.00 93.62 86 SER A N 1
ATOM 624 C CA . SER A 1 86 ? 4.724 -11.549 -4.637 1.00 93.62 86 SER A CA 1
ATOM 625 C C . SER A 1 86 ? 3.347 -12.124 -4.309 1.00 93.62 86 SER A C 1
ATOM 627 O O . SER A 1 86 ? 3.224 -13.032 -3.487 1.00 93.62 86 SER A O 1
ATOM 629 N N . THR A 1 87 ? 2.321 -11.619 -4.983 1.00 90.31 87 THR A N 1
ATOM 630 C CA . THR A 1 87 ? 0.941 -12.115 -4.963 1.00 90.31 87 THR A CA 1
ATOM 631 C C . THR A 1 87 ? 0.419 -12.232 -6.403 1.00 90.31 87 THR A C 1
ATOM 633 O O . THR A 1 87 ? 1.099 -11.851 -7.356 1.00 90.31 87 THR A O 1
ATOM 636 N N . GLY A 1 88 ? -0.786 -12.776 -6.589 1.00 86.31 88 GLY A N 1
ATOM 637 C CA . GLY A 1 88 ? -1.372 -12.962 -7.922 1.00 86.31 88 GLY A CA 1
ATOM 638 C C . GLY A 1 88 ? -0.936 -14.268 -8.609 1.00 86.31 88 GLY A C 1
ATOM 639 O O . GLY A 1 88 ? -0.611 -15.241 -7.920 1.00 86.31 88 GLY A O 1
ATOM 640 N N . PRO A 1 89 ? -0.978 -14.341 -9.956 1.00 90.12 89 PRO A N 1
ATOM 641 C CA . PRO A 1 89 ? -0.741 -15.588 -10.680 1.00 90.12 89 PRO A CA 1
ATOM 642 C C . PRO A 1 89 ? 0.688 -16.122 -10.507 1.00 90.12 89 PRO A C 1
ATOM 644 O O . PRO A 1 89 ? 1.675 -15.436 -10.771 1.00 90.12 89 PRO A O 1
ATOM 647 N N . LEU A 1 90 ? 0.800 -17.392 -10.111 1.00 91.31 90 LEU A N 1
ATOM 648 C CA . LEU A 1 90 ? 2.086 -18.055 -9.896 1.00 91.31 90 LEU A CA 1
ATOM 649 C C . LEU A 1 90 ? 2.679 -18.548 -11.217 1.00 91.31 90 LEU A C 1
ATOM 651 O O . LEU A 1 90 ? 2.097 -19.413 -11.870 1.00 91.31 90 LEU A O 1
ATOM 655 N N . ALA A 1 91 ? 3.860 -18.054 -11.585 1.00 94.94 91 ALA A N 1
ATOM 656 C CA . ALA A 1 91 ? 4.610 -18.557 -12.731 1.00 94.94 91 ALA A CA 1
ATOM 657 C C . ALA A 1 91 ? 5.005 -20.030 -12.535 1.00 94.94 91 ALA A C 1
ATOM 659 O O . ALA A 1 91 ? 5.511 -20.423 -11.485 1.00 94.94 91 ALA A O 1
ATOM 660 N N . THR A 1 92 ? 4.833 -20.852 -13.571 1.00 95.75 92 THR A N 1
ATOM 661 C CA . THR A 1 92 ? 5.262 -22.257 -13.564 1.00 95.75 92 THR A CA 1
ATOM 662 C C . THR A 1 92 ? 6.486 -22.478 -14.446 1.00 95.75 92 THR A C 1
ATOM 664 O O . THR A 1 92 ? 6.782 -21.711 -15.369 1.00 95.75 92 THR A O 1
ATOM 667 N N . SER A 1 93 ? 7.206 -23.574 -14.177 1.00 94.19 93 SER A N 1
ATOM 668 C CA . SER A 1 93 ? 8.406 -23.972 -14.925 1.00 94.19 93 SER A CA 1
ATOM 669 C C . SER A 1 93 ? 9.467 -22.859 -15.010 1.00 94.19 93 SER A C 1
ATOM 671 O O . SER A 1 93 ? 10.024 -22.568 -16.078 1.00 94.19 93 SER A O 1
ATOM 673 N N . THR A 1 94 ? 9.689 -22.200 -13.881 1.00 93.25 94 THR A N 1
ATOM 674 C CA . THR A 1 94 ? 10.651 -21.117 -13.703 1.00 93.25 94 THR A CA 1
ATOM 675 C C . THR A 1 94 ? 12.074 -21.662 -13.520 1.00 93.25 94 THR A C 1
ATOM 677 O O . THR A 1 94 ? 12.246 -22.826 -13.145 1.00 93.25 94 THR A O 1
ATOM 680 N N . PRO A 1 95 ? 13.114 -20.856 -13.800 1.00 88.31 95 PRO A N 1
ATOM 681 C CA . PRO A 1 95 ? 14.480 -21.161 -13.389 1.00 88.31 95 PRO A CA 1
ATOM 682 C C . PRO A 1 95 ? 14.573 -21.387 -11.874 1.00 88.31 95 PRO A C 1
ATOM 684 O O . PRO A 1 95 ? 13.716 -20.927 -11.119 1.00 88.31 95 PRO A O 1
ATOM 687 N N . SER A 1 96 ? 15.638 -22.053 -11.425 1.00 82.94 96 SER A N 1
ATOM 688 C CA . SER A 1 96 ? 15.938 -22.183 -9.997 1.00 82.94 96 SER A CA 1
ATOM 689 C C . SER A 1 96 ? 16.119 -20.800 -9.362 1.00 82.94 96 SER A C 1
ATOM 691 O O . SER A 1 96 ? 16.987 -20.042 -9.794 1.00 82.94 96 SER A O 1
ATOM 693 N N . GLY A 1 97 ? 15.313 -20.486 -8.349 1.00 82.00 97 GLY A N 1
ATOM 694 C CA . GLY A 1 97 ? 15.327 -19.209 -7.634 1.00 82.00 97 GLY A CA 1
ATOM 695 C C . GLY A 1 97 ? 13.918 -18.669 -7.393 1.00 82.00 97 GLY A C 1
ATOM 696 O O . GLY A 1 97 ? 12.954 -19.105 -8.024 1.00 82.00 97 GLY A O 1
ATOM 697 N N . ASN A 1 98 ? 13.801 -17.723 -6.465 1.00 90.62 98 ASN A N 1
ATOM 698 C CA . ASN A 1 98 ? 12.541 -17.070 -6.125 1.00 90.62 98 ASN A CA 1
ATOM 699 C C . ASN A 1 98 ? 12.546 -15.649 -6.693 1.00 90.62 98 ASN A C 1
ATOM 701 O O . ASN A 1 98 ? 13.124 -14.767 -6.080 1.00 90.62 98 ASN A O 1
ATOM 705 N N . TYR A 1 99 ? 11.961 -15.422 -7.865 1.00 96.19 99 TYR A N 1
ATOM 706 C CA . TYR A 1 99 ? 11.983 -14.115 -8.537 1.00 96.19 99 TYR A CA 1
ATOM 707 C C . TYR A 1 99 ? 10.570 -13.582 -8.755 1.00 96.19 99 TYR A C 1
ATOM 709 O O . TYR A 1 99 ? 9.593 -14.328 -8.669 1.00 96.19 99 TYR A O 1
ATOM 717 N N . PHE A 1 100 ? 10.469 -12.301 -9.091 1.00 97.50 100 PHE A N 1
ATOM 718 C CA . PHE A 1 100 ? 9.212 -11.708 -9.525 1.00 97.50 100 PHE A CA 1
ATOM 719 C C . PHE A 1 100 ? 8.948 -11.983 -11.003 1.00 97.50 100 PHE A C 1
ATOM 721 O O . PHE A 1 100 ? 9.850 -11.934 -11.847 1.00 97.50 100 PHE A O 1
ATOM 728 N N . TYR A 1 101 ? 7.684 -12.242 -11.324 1.00 97.44 101 TYR A N 1
ATOM 729 C CA . TYR A 1 101 ? 7.251 -12.549 -12.676 1.00 97.44 101 TYR A CA 1
ATOM 730 C C . TYR A 1 101 ? 5.939 -11.847 -12.981 1.00 97.44 101 TYR A C 1
ATOM 732 O O . TYR A 1 101 ? 4.951 -12.061 -12.286 1.00 97.44 101 TYR A O 1
ATOM 740 N N . PHE A 1 102 ? 5.909 -11.099 -14.080 1.00 96.88 102 PHE A N 1
ATOM 741 C CA . PHE A 1 102 ? 4.642 -10.849 -14.754 1.00 96.88 102 PHE A CA 1
ATOM 742 C C . PHE A 1 102 ? 4.211 -12.149 -15.421 1.00 96.88 102 PHE A C 1
ATOM 744 O O . PHE A 1 102 ? 4.918 -12.656 -16.299 1.00 96.88 102 PHE A O 1
ATOM 751 N N . THR A 1 103 ? 3.066 -12.681 -15.005 1.00 96.81 103 THR A N 1
ATOM 752 C CA . THR A 1 103 ? 2.559 -13.994 -15.419 1.00 96.81 103 THR A CA 1
ATOM 753 C C . THR A 1 103 ? 1.244 -13.830 -16.160 1.00 96.81 103 THR A C 1
ATOM 755 O O . THR A 1 103 ? 0.396 -13.044 -15.748 1.00 96.81 103 THR A O 1
ATOM 758 N N . LYS A 1 104 ? 1.065 -14.546 -17.276 1.00 95.19 104 LYS A N 1
ATOM 759 C CA . LYS A 1 104 ? -0.159 -14.426 -18.075 1.00 95.19 104 LYS A CA 1
ATOM 760 C C . LYS A 1 104 ? -1.357 -14.923 -17.266 1.00 95.19 104 LYS A C 1
ATOM 762 O O . LYS A 1 104 ? -1.291 -16.006 -16.685 1.00 95.19 104 LYS A O 1
ATOM 767 N N . THR A 1 105 ? -2.444 -14.158 -17.258 1.00 91.06 105 THR A N 1
ATOM 768 C CA . THR A 1 105 ? -3.595 -14.391 -16.363 1.00 91.06 105 THR A CA 1
ATOM 769 C C . THR A 1 105 ? -4.336 -15.707 -16.619 1.00 91.06 105 THR A C 1
ATOM 771 O O . THR A 1 105 ? -4.934 -16.269 -15.709 1.00 91.06 105 THR A O 1
ATOM 774 N N . ASP A 1 106 ? -4.259 -16.238 -17.839 1.00 92.31 106 ASP A N 1
ATOM 775 C CA . ASP A 1 106 ? -4.911 -17.476 -18.285 1.00 92.31 106 ASP A CA 1
ATOM 776 C C . ASP A 1 106 ? -3.928 -18.638 -18.565 1.00 92.31 106 ASP A C 1
ATOM 778 O O . ASP A 1 106 ? -4.358 -19.731 -18.933 1.00 92.31 106 ASP A O 1
ATOM 782 N N . ASP A 1 107 ? -2.610 -18.429 -18.433 1.00 95.50 107 ASP A N 1
ATOM 783 C CA . ASP A 1 107 ? -1.579 -19.440 -18.724 1.00 95.50 107 ASP A CA 1
ATOM 784 C C . ASP A 1 107 ? -0.296 -19.168 -17.922 1.00 95.50 107 ASP A C 1
ATOM 786 O O . ASP A 1 107 ? 0.607 -18.441 -18.350 1.00 95.50 107 ASP A O 1
ATOM 790 N N . THR A 1 108 ? -0.181 -19.821 -16.766 1.00 95.88 108 THR A N 1
ATOM 791 C CA . THR A 1 108 ? 0.935 -19.644 -15.824 1.00 95.88 108 THR A CA 1
ATOM 792 C C . THR A 1 108 ? 2.300 -20.077 -16.365 1.00 95.88 108 THR A C 1
ATOM 794 O O . THR A 1 108 ? 3.336 -19.765 -15.778 1.00 95.88 108 THR A O 1
ATOM 797 N N . ASN A 1 109 ? 2.347 -20.789 -17.494 1.00 97.00 109 ASN A N 1
ATOM 798 C CA . ASN A 1 109 ? 3.584 -21.220 -18.149 1.00 97.00 109 ASN A CA 1
ATOM 799 C C . ASN A 1 109 ? 4.159 -20.129 -19.077 1.00 97.00 109 ASN A C 1
ATOM 801 O O . ASN A 1 109 ? 5.123 -20.380 -19.813 1.00 97.00 109 ASN A O 1
ATOM 805 N N . ARG A 1 110 ? 3.552 -18.933 -19.077 1.00 96.94 110 ARG A N 1
ATOM 806 C CA . ARG A 1 110 ? 3.978 -17.761 -19.842 1.00 96.94 110 ARG A CA 1
ATOM 807 C C . ARG A 1 110 ? 4.252 -16.599 -18.912 1.00 96.94 110 ARG A C 1
ATOM 809 O O . ARG A 1 110 ? 3.348 -16.115 -18.236 1.00 96.94 110 ARG A O 1
ATOM 816 N N . TRP A 1 111 ? 5.481 -16.108 -18.930 1.00 97.44 111 TRP A N 1
ATOM 817 C CA . TRP A 1 111 ? 5.890 -15.062 -18.002 1.00 97.44 111 TRP A CA 1
ATOM 818 C C . TRP A 1 111 ? 7.134 -14.308 -18.475 1.00 97.44 111 TRP A C 1
ATOM 820 O O . TRP A 1 111 ? 7.895 -14.790 -19.321 1.00 97.44 111 TRP A O 1
ATOM 830 N N . ARG A 1 112 ? 7.360 -13.127 -17.896 1.00 97.00 112 ARG A N 1
ATOM 831 C CA . ARG A 1 112 ? 8.625 -12.381 -17.959 1.00 97.00 112 ARG A CA 1
ATOM 832 C C . ARG A 1 112 ? 9.114 -12.111 -16.541 1.00 97.00 112 ARG A C 1
ATOM 834 O O . ARG A 1 112 ? 8.344 -11.622 -15.720 1.00 97.00 112 ARG A O 1
ATOM 841 N N . ARG A 1 113 ? 10.385 -12.426 -16.268 1.00 97.06 113 ARG A N 1
ATOM 842 C CA . ARG A 1 113 ? 11.023 -12.086 -14.993 1.00 97.06 113 ARG A CA 1
ATOM 843 C C . ARG A 1 113 ? 11.273 -10.583 -14.929 1.00 97.06 113 ARG A C 1
ATOM 845 O O . ARG A 1 113 ? 11.738 -9.990 -15.910 1.00 97.06 113 ARG A O 1
ATOM 852 N N . VAL A 1 114 ? 11.038 -10.009 -13.760 1.00 97.38 114 VAL A N 1
ATOM 853 C CA . VAL A 1 114 ? 11.322 -8.609 -13.440 1.00 97.38 114 VAL A CA 1
ATOM 854 C C . VAL A 1 114 ? 12.034 -8.511 -12.093 1.00 97.38 114 VAL A C 1
ATOM 856 O O . VAL A 1 114 ? 12.042 -9.471 -11.324 1.00 97.38 114 VAL A O 1
ATOM 859 N N . PHE A 1 115 ? 12.621 -7.353 -11.825 1.00 97.25 115 PHE A N 1
ATOM 860 C CA . PHE A 1 115 ? 13.038 -6.922 -10.492 1.00 97.25 115 PHE A CA 1
ATOM 861 C C . PHE A 1 115 ? 12.650 -5.457 -10.306 1.00 97.25 115 PHE A C 1
ATOM 863 O O . PHE A 1 115 ? 12.289 -4.789 -11.280 1.00 97.25 115 PHE A O 1
ATOM 870 N N . PHE A 1 116 ? 12.722 -4.953 -9.079 1.00 97.56 116 PHE A N 1
ATOM 871 C CA . PHE A 1 116 ? 12.392 -3.562 -8.790 1.00 97.56 116 PHE A CA 1
ATOM 872 C C . PHE A 1 116 ? 13.592 -2.793 -8.269 1.00 97.56 116 PHE A C 1
ATOM 874 O O . PHE A 1 116 ? 14.493 -3.344 -7.637 1.00 97.56 116 PHE A O 1
ATOM 881 N N . VAL A 1 117 ? 13.571 -1.495 -8.534 1.00 96.81 117 VAL A N 1
ATOM 882 C CA . VAL A 1 117 ? 14.524 -0.535 -7.995 1.00 96.81 117 VAL A CA 1
ATOM 883 C C . VAL A 1 117 ? 13.742 0.494 -7.201 1.00 96.81 117 VAL A C 1
ATOM 885 O O . VAL A 1 117 ? 12.829 1.118 -7.745 1.00 96.81 117 VAL A O 1
ATOM 888 N N . ALA A 1 118 ? 14.094 0.652 -5.928 1.00 96.00 118 ALA A N 1
ATOM 889 C CA . ALA A 1 118 ? 13.543 1.672 -5.053 1.00 96.00 118 ALA A CA 1
ATOM 890 C C . ALA A 1 118 ? 14.579 2.779 -4.817 1.00 96.00 118 ALA A C 1
ATOM 892 O O . ALA A 1 118 ? 15.646 2.539 -4.240 1.00 96.00 118 ALA A O 1
ATOM 893 N N . THR A 1 119 ? 14.250 3.995 -5.251 1.00 94.56 119 THR A N 1
ATOM 894 C CA . THR A 1 119 ? 15.020 5.209 -4.957 1.00 94.56 119 THR A CA 1
ATOM 895 C C . THR A 1 119 ? 14.317 5.972 -3.841 1.00 94.56 119 THR A C 1
ATOM 897 O O . THR A 1 119 ? 13.189 6.433 -4.013 1.00 94.56 119 THR A O 1
ATOM 900 N N . ILE A 1 120 ? 14.976 6.104 -2.689 1.00 94.31 120 ILE A N 1
ATOM 901 C CA . ILE A 1 120 ? 14.409 6.773 -1.514 1.00 94.31 120 ILE A CA 1
ATOM 902 C C . ILE A 1 120 ? 14.854 8.236 -1.505 1.00 94.31 120 ILE A C 1
ATOM 904 O O . ILE A 1 120 ? 16.045 8.514 -1.621 1.00 94.31 120 ILE A O 1
ATOM 908 N N . LYS A 1 121 ? 13.924 9.182 -1.367 1.00 92.38 121 LYS A N 1
ATOM 909 C CA . LYS A 1 121 ? 14.204 10.630 -1.371 1.00 92.38 121 LYS A CA 1
ATOM 910 C C . LYS A 1 121 ? 13.478 11.331 -0.233 1.00 92.38 121 LYS A C 1
ATOM 912 O O . LYS A 1 121 ? 12.441 10.868 0.229 1.00 92.38 121 LYS A O 1
ATOM 917 N N . ALA A 1 122 ? 14.011 12.457 0.215 1.00 93.44 122 ALA A N 1
ATOM 918 C CA . ALA A 1 122 ? 13.330 13.315 1.176 1.00 93.44 122 ALA A CA 1
ATOM 919 C C . ALA A 1 122 ? 12.431 14.344 0.481 1.00 93.44 122 ALA A C 1
ATOM 921 O O . ALA A 1 122 ? 12.767 14.859 -0.584 1.00 93.44 122 ALA A O 1
ATOM 922 N N . TYR A 1 123 ? 11.350 14.730 1.155 1.00 92.75 123 TYR A N 1
ATOM 923 C CA . TYR A 1 123 ? 10.645 15.981 0.906 1.00 92.75 123 TYR A CA 1
ATOM 924 C C . TYR A 1 123 ? 10.720 16.871 2.136 1.00 92.75 123 TYR A C 1
ATOM 926 O O . TYR A 1 123 ? 10.332 16.479 3.242 1.00 92.75 123 TYR A O 1
ATOM 934 N N . LEU A 1 124 ? 11.246 18.073 1.946 1.00 94.81 124 LEU A N 1
ATOM 935 C CA . LEU A 1 124 ? 11.542 18.993 3.030 1.00 94.81 124 LEU A CA 1
ATOM 936 C C . LEU A 1 124 ? 10.274 19.696 3.526 1.00 94.81 124 LEU A C 1
ATOM 938 O O . LEU A 1 124 ? 9.310 19.915 2.791 1.00 94.81 124 LEU A O 1
ATOM 942 N N . HIS A 1 125 ? 10.312 20.141 4.779 1.00 94.06 125 HIS A N 1
ATOM 943 C CA . HIS A 1 125 ? 9.270 20.981 5.389 1.00 94.06 125 HIS A CA 1
ATOM 944 C C . HIS A 1 125 ? 9.114 22.346 4.708 1.00 94.06 125 HIS A C 1
ATOM 946 O O . HIS A 1 125 ? 8.077 22.992 4.833 1.00 94.06 125 HIS A O 1
ATOM 952 N N . SER A 1 126 ? 10.123 22.775 3.949 1.00 92.81 126 SER A N 1
ATOM 953 C CA . SER A 1 126 ? 10.065 23.929 3.048 1.00 92.81 126 SER A CA 1
ATOM 954 C C . SER A 1 126 ? 9.217 23.701 1.785 1.00 92.81 126 SER A C 1
ATOM 956 O O . SER A 1 126 ? 9.079 24.631 0.995 1.00 92.81 126 SER A O 1
ATOM 958 N N . ASN A 1 127 ? 8.619 22.513 1.611 1.00 89.69 127 ASN A N 1
ATOM 959 C CA . ASN A 1 127 ? 7.918 22.074 0.397 1.00 89.69 127 ASN A CA 1
ATOM 960 C C . ASN A 1 127 ? 8.837 22.053 -0.833 1.00 89.69 127 ASN A C 1
ATOM 962 O O . ASN A 1 127 ? 8.491 22.548 -1.903 1.00 89.69 127 ASN A O 1
ATOM 966 N N . ALA A 1 128 ? 10.035 21.506 -0.648 1.00 90.25 128 ALA A N 1
ATOM 967 C CA . ALA A 1 128 ? 11.020 21.330 -1.701 1.00 90.25 128 ALA A CA 1
ATOM 968 C C . ALA A 1 128 ? 11.527 19.887 -1.712 1.00 90.25 128 ALA A C 1
ATOM 970 O O . ALA A 1 128 ? 11.581 19.221 -0.673 1.00 90.25 128 ALA A O 1
ATOM 971 N N . GLU A 1 129 ? 11.927 19.423 -2.893 1.00 89.75 129 GLU A N 1
ATOM 972 C CA . GLU A 1 129 ? 12.638 18.159 -3.036 1.00 89.75 129 GLU A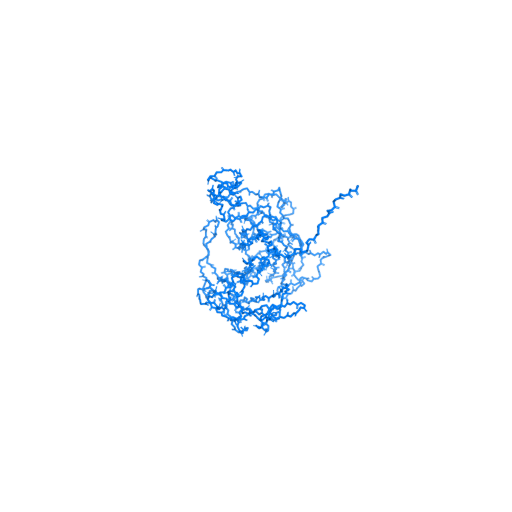 CA 1
ATOM 973 C C . GLU A 1 129 ? 13.945 18.193 -2.232 1.00 89.75 129 GLU A C 1
ATOM 975 O O . GLU A 1 129 ? 14.724 19.147 -2.300 1.00 89.75 129 GLU A O 1
ATOM 980 N N . GLY A 1 130 ? 14.154 17.151 -1.434 1.00 88.88 130 GLY A N 1
ATOM 981 C CA . GLY A 1 130 ? 15.362 16.933 -0.657 1.00 88.88 130 GLY A CA 1
ATOM 982 C C . GLY A 1 130 ? 16.324 15.949 -1.333 1.00 88.88 130 GLY A C 1
ATOM 983 O O . GLY A 1 130 ? 16.132 15.544 -2.480 1.00 88.88 130 GLY A O 1
ATOM 984 N N . PRO A 1 131 ? 17.387 15.539 -0.625 1.00 89.81 131 PRO A N 1
ATOM 985 C CA . PRO A 1 131 ? 18.367 14.601 -1.160 1.00 89.81 131 PRO A CA 1
ATOM 986 C C . PRO A 1 131 ? 17.788 13.191 -1.361 1.00 89.81 131 PRO A C 1
ATOM 988 O O . PRO A 1 131 ? 16.814 12.795 -0.715 1.00 89.81 131 PRO A O 1
ATOM 991 N N . ILE A 1 132 ? 18.461 12.405 -2.209 1.00 91.19 132 ILE A N 1
ATOM 992 C CA . ILE A 1 132 ? 18.357 10.940 -2.175 1.00 91.19 132 ILE A CA 1
ATOM 993 C C . ILE A 1 132 ? 18.899 10.472 -0.825 1.00 91.19 132 ILE A C 1
ATOM 995 O O . ILE A 1 132 ? 19.980 10.881 -0.395 1.00 91.19 132 ILE A O 1
ATOM 999 N N . LEU A 1 133 ? 18.127 9.634 -0.147 1.00 91.25 133 LEU A N 1
ATOM 1000 C CA . LEU A 1 133 ? 18.466 9.090 1.153 1.00 91.25 133 LEU A CA 1
ATOM 1001 C C . LEU A 1 133 ? 19.093 7.710 0.970 1.00 91.25 133 LEU A C 1
ATOM 1003 O O . LEU A 1 133 ? 18.406 6.732 0.691 1.00 91.25 133 LEU A O 1
ATOM 1007 N N . GLY A 1 134 ? 20.411 7.653 1.137 1.00 85.56 134 GLY A N 1
ATOM 1008 C CA . GLY A 1 134 ? 21.215 6.448 0.946 1.00 85.56 134 GLY A CA 1
ATOM 1009 C C . GLY A 1 134 ? 22.297 6.638 -0.114 1.00 85.56 134 GLY A C 1
ATOM 1010 O O . GLY A 1 134 ? 22.270 7.581 -0.902 1.00 85.56 134 GLY A O 1
ATOM 1011 N N . THR A 1 135 ? 23.286 5.744 -0.109 1.00 84.81 135 THR A N 1
ATOM 1012 C CA . THR A 1 135 ? 24.390 5.759 -1.086 1.00 84.81 135 THR A CA 1
ATOM 1013 C C . THR A 1 135 ? 23.996 5.099 -2.406 1.00 84.81 135 THR A C 1
ATOM 1015 O O . THR A 1 135 ? 24.477 5.503 -3.462 1.00 84.81 135 THR A O 1
ATOM 1018 N N . HIS A 1 136 ? 23.110 4.104 -2.342 1.00 91.12 136 HIS A N 1
ATOM 1019 C CA . HIS A 1 136 ? 22.665 3.307 -3.478 1.00 91.12 136 HIS A CA 1
ATOM 1020 C C . HIS A 1 136 ? 21.147 3.129 -3.452 1.00 91.12 136 HIS A C 1
ATOM 1022 O O . HIS A 1 136 ? 20.535 3.118 -2.381 1.00 91.12 136 HIS A O 1
ATOM 1028 N N . ASN A 1 137 ? 20.555 2.940 -4.628 1.00 94.88 137 ASN A N 1
ATOM 1029 C CA . ASN A 1 137 ? 19.185 2.462 -4.749 1.00 94.88 137 ASN A CA 1
ATOM 1030 C C . ASN A 1 137 ? 19.063 1.055 -4.153 1.00 94.88 137 ASN A C 1
ATOM 1032 O O . ASN A 1 137 ? 19.989 0.244 -4.234 1.00 94.88 137 ASN A O 1
ATOM 1036 N N . THR A 1 138 ? 17.891 0.746 -3.603 1.00 95.94 138 THR A N 1
ATOM 1037 C CA . THR A 1 138 ? 17.589 -0.607 -3.127 1.00 95.94 138 THR A CA 1
ATOM 1038 C C . THR A 1 138 ? 17.120 -1.459 -4.301 1.00 95.94 138 THR A C 1
ATOM 1040 O O . THR A 1 138 ? 16.147 -1.110 -4.972 1.00 95.94 138 THR A O 1
ATOM 1043 N N . ILE A 1 139 ? 17.811 -2.572 -4.549 1.00 96.62 139 ILE A N 1
ATOM 1044 C CA . ILE A 1 139 ? 17.415 -3.573 -5.542 1.00 96.62 139 ILE A CA 1
ATOM 1045 C C . ILE A 1 139 ? 16.561 -4.633 -4.849 1.00 96.62 139 ILE A C 1
ATOM 1047 O O . ILE A 1 139 ? 16.956 -5.164 -3.815 1.00 96.62 139 ILE A O 1
ATOM 1051 N N . ILE A 1 140 ? 15.403 -4.923 -5.430 1.00 97.44 140 ILE A N 1
ATOM 1052 C CA . ILE A 1 140 ? 14.420 -5.887 -4.934 1.00 97.44 140 ILE A CA 1
ATOM 1053 C C . ILE A 1 140 ? 14.280 -6.946 -6.034 1.00 97.44 140 ILE A C 1
ATOM 1055 O O . ILE A 1 140 ? 13.485 -6.793 -6.967 1.00 97.44 140 ILE A O 1
ATOM 1059 N N . ASP A 1 141 ? 15.124 -7.974 -5.986 1.00 95.88 141 ASP A N 1
ATOM 1060 C CA . ASP A 1 141 ? 15.209 -9.014 -7.024 1.00 95.88 141 ASP A CA 1
ATOM 1061 C C . ASP A 1 141 ? 14.356 -10.240 -6.674 1.00 95.88 141 ASP A C 1
ATOM 1063 O O . ASP A 1 141 ? 13.852 -10.946 -7.557 1.00 95.88 141 ASP A O 1
ATOM 1067 N N . ASN A 1 142 ? 14.139 -10.476 -5.380 1.00 95.69 142 ASN A N 1
ATOM 1068 C CA . ASN A 1 142 ? 13.483 -11.666 -4.865 1.00 95.69 142 ASN A CA 1
ATOM 1069 C C . ASN A 1 142 ? 12.311 -11.313 -3.929 1.00 95.69 142 ASN A C 1
ATOM 1071 O O . ASN A 1 142 ? 12.419 -10.400 -3.109 1.00 95.69 142 ASN A O 1
ATOM 1075 N N . PRO A 1 143 ? 11.179 -12.044 -3.984 1.00 95.94 143 PRO A N 1
ATOM 1076 C CA . PRO A 1 143 ? 10.167 -11.955 -2.940 1.00 95.94 143 PRO A CA 1
ATOM 1077 C C . PRO A 1 143 ? 10.773 -12.288 -1.569 1.00 95.94 143 PRO A C 1
ATOM 1079 O O . PRO A 1 143 ? 11.379 -13.349 -1.401 1.00 95.94 143 PRO A O 1
ATOM 1082 N N . GLY A 1 144 ? 10.582 -11.393 -0.602 1.00 95.06 144 GLY A N 1
ATOM 1083 C CA . GLY A 1 144 ? 11.233 -11.406 0.710 1.00 95.06 144 GLY A CA 1
ATOM 1084 C C . GLY A 1 144 ? 12.296 -10.313 0.877 1.00 95.06 144 GLY A C 1
ATOM 1085 O O . GLY A 1 144 ? 12.624 -9.969 2.014 1.00 95.06 144 GLY A O 1
ATOM 1086 N N . ASP A 1 145 ? 12.783 -9.722 -0.219 1.00 97.69 145 ASP A N 1
ATOM 1087 C CA . ASP A 1 145 ? 13.654 -8.546 -0.165 1.00 97.69 145 ASP A CA 1
ATOM 1088 C C . ASP A 1 145 ? 12.921 -7.367 0.487 1.00 97.69 145 ASP A C 1
ATOM 1090 O O . ASP A 1 145 ? 11.689 -7.297 0.509 1.00 97.69 145 ASP A O 1
ATOM 1094 N N . SER A 1 146 ? 13.682 -6.439 1.064 1.00 95.25 146 SER A N 1
ATOM 1095 C CA . SER A 1 146 ? 13.130 -5.378 1.903 1.00 95.25 146 SER A CA 1
ATOM 1096 C C . SER A 1 146 ? 13.691 -4.002 1.562 1.00 95.25 146 SER A C 1
ATOM 1098 O O . SER A 1 146 ? 14.841 -3.863 1.154 1.00 95.25 146 SER A O 1
ATOM 1100 N N . ILE A 1 147 ? 12.870 -2.978 1.784 1.00 95.19 147 ILE A N 1
ATOM 1101 C CA . ILE A 1 147 ? 13.222 -1.561 1.689 1.00 95.19 147 ILE A CA 1
ATOM 1102 C C . ILE A 1 147 ? 13.329 -1.016 3.115 1.00 95.19 147 ILE A C 1
ATOM 1104 O O . ILE A 1 147 ? 12.346 -1.044 3.855 1.00 95.19 147 ILE A O 1
ATOM 1108 N N . THR A 1 148 ? 14.496 -0.506 3.510 1.00 94.00 148 THR A N 1
ATOM 1109 C CA . THR A 1 148 ? 14.676 0.160 4.810 1.00 94.00 148 THR A CA 1
ATOM 1110 C C . THR A 1 148 ? 14.596 1.669 4.637 1.00 94.00 148 THR A C 1
ATOM 1112 O O . THR A 1 148 ? 15.364 2.257 3.879 1.00 94.00 148 THR A O 1
ATOM 1115 N N . ILE A 1 149 ? 13.685 2.304 5.369 1.00 92.44 149 ILE A N 1
ATOM 1116 C CA . ILE A 1 149 ? 13.492 3.751 5.350 1.00 92.44 149 ILE A CA 1
ATOM 1117 C C . ILE A 1 149 ? 14.522 4.392 6.294 1.00 92.44 149 ILE A C 1
ATOM 1119 O O . ILE A 1 149 ? 14.462 4.172 7.503 1.00 92.44 149 ILE A O 1
ATOM 1123 N N . PRO A 1 150 ? 15.487 5.179 5.789 1.00 92.75 150 PRO A N 1
ATOM 1124 C CA . PRO A 1 150 ? 16.662 5.576 6.569 1.00 92.75 150 PRO A CA 1
ATOM 1125 C C . PRO A 1 150 ? 16.420 6.758 7.519 1.00 92.75 150 PRO A C 1
ATOM 1127 O O . PRO A 1 150 ? 17.252 7.021 8.383 1.00 92.75 150 PRO A O 1
ATOM 1130 N N . ALA A 1 151 ? 15.314 7.489 7.367 1.00 93.38 151 ALA A N 1
ATOM 1131 C CA . ALA A 1 151 ? 15.013 8.683 8.150 1.00 93.38 151 ALA A CA 1
ATOM 1132 C C . ALA A 1 151 ? 13.516 8.797 8.446 1.00 93.38 151 ALA A C 1
ATOM 1134 O O . ALA A 1 151 ? 12.692 8.274 7.700 1.00 93.38 151 ALA A O 1
ATOM 1135 N N . GLY A 1 152 ? 13.179 9.496 9.530 1.00 92.38 152 GLY A N 1
ATOM 1136 C CA . GLY A 1 152 ? 11.792 9.751 9.904 1.00 92.38 152 GLY A CA 1
ATOM 1137 C C . GLY A 1 152 ? 11.188 10.898 9.100 1.00 92.38 152 GLY A C 1
ATOM 1138 O O . GLY A 1 152 ? 11.901 11.810 8.665 1.00 92.38 152 GLY A O 1
ATOM 1139 N N . ALA A 1 153 ? 9.870 10.870 8.936 1.00 93.56 153 ALA A N 1
ATOM 1140 C CA . ALA A 1 153 ? 9.113 11.950 8.322 1.00 93.56 153 ALA A CA 1
ATOM 1141 C C . ALA A 1 153 ? 7.744 12.119 8.976 1.00 93.56 153 ALA A C 1
ATOM 1143 O O . ALA A 1 153 ? 7.122 11.140 9.367 1.00 93.56 153 ALA A O 1
ATOM 1144 N N . GLY A 1 154 ? 7.255 13.350 9.050 1.00 92.56 154 GLY A N 1
ATOM 1145 C CA . GLY A 1 154 ? 5.967 13.643 9.671 1.00 92.56 154 GLY A CA 1
ATOM 1146 C C . GLY A 1 154 ? 5.766 15.138 9.867 1.00 92.56 154 GLY A C 1
ATOM 1147 O O . GLY A 1 154 ? 6.705 15.912 9.709 1.00 92.56 154 GLY A O 1
ATOM 1148 N N . ALA A 1 155 ? 4.538 15.555 10.165 1.00 90.00 155 ALA A N 1
ATOM 1149 C CA . ALA A 1 155 ? 4.185 16.966 10.360 1.00 90.00 155 ALA A CA 1
ATOM 1150 C C . ALA A 1 155 ? 4.276 17.419 11.830 1.00 90.00 155 ALA A C 1
ATOM 1152 O O . ALA A 1 155 ? 3.977 18.568 12.141 1.00 90.00 155 ALA A O 1
ATOM 1153 N N . GLU A 1 156 ? 4.646 16.518 12.737 1.00 90.12 156 GLU A N 1
ATOM 1154 C CA . GLU A 1 156 ? 4.674 16.742 14.173 1.00 90.12 156 GLU A CA 1
ATOM 1155 C C . GLU A 1 156 ? 5.713 17.795 14.558 1.00 90.12 156 GLU A C 1
ATOM 1157 O O . GLU A 1 156 ? 6.878 17.749 14.146 1.00 90.12 156 GLU A O 1
ATOM 1162 N N . GLU A 1 157 ? 5.290 18.722 15.413 1.00 91.81 157 GLU A N 1
ATOM 1163 C CA . GLU A 1 157 ? 6.130 19.783 15.952 1.00 91.81 157 GLU A CA 1
ATOM 1164 C C . GLU A 1 157 ? 6.257 19.647 17.475 1.00 91.81 157 GLU A C 1
ATOM 1166 O O . GLU A 1 157 ? 5.309 19.300 18.182 1.00 91.81 157 GLU A O 1
ATOM 1171 N N . HIS A 1 158 ? 7.440 19.952 17.992 1.00 90.00 158 HIS A N 1
ATOM 1172 C CA . HIS A 1 158 ? 7.683 20.173 19.405 1.00 90.00 158 HIS A CA 1
ATOM 1173 C C . HIS A 1 158 ? 7.183 21.557 19.820 1.00 90.00 158 HIS A C 1
ATOM 1175 O O . HIS A 1 158 ? 7.369 22.551 19.113 1.00 90.00 158 HIS A O 1
ATOM 1181 N N . ASN A 1 159 ? 6.636 21.651 21.032 1.00 89.88 159 ASN A N 1
ATOM 1182 C CA . ASN A 1 159 ? 6.438 22.942 21.672 1.00 89.88 159 ASN A CA 1
ATOM 1183 C C . ASN A 1 159 ? 7.798 23.492 22.126 1.00 89.88 159 ASN A C 1
ATOM 1185 O O . ASN A 1 159 ? 8.322 23.098 23.165 1.00 89.88 159 ASN A O 1
ATOM 1189 N N . THR A 1 160 ? 8.368 24.428 21.367 1.00 89.19 160 THR A N 1
ATOM 1190 C CA . THR A 1 160 ? 9.705 24.981 21.649 1.00 89.19 160 THR A CA 1
ATOM 1191 C C . THR A 1 160 ? 9.769 25.854 22.907 1.00 89.19 160 THR A C 1
ATOM 1193 O O . THR A 1 160 ? 10.850 26.299 23.283 1.00 89.19 160 THR A O 1
ATOM 1196 N N . SER A 1 161 ? 8.625 26.145 23.534 1.00 88.19 161 SER A N 1
ATOM 1197 C CA . SER A 1 161 ? 8.540 26.839 24.824 1.00 88.19 161 SER A CA 1
ATOM 1198 C C . SER A 1 161 ? 8.483 25.883 26.019 1.00 88.19 161 SER A C 1
ATOM 1200 O O . SER A 1 161 ? 8.521 26.345 27.158 1.00 88.19 161 SER A O 1
ATOM 1202 N N . ASP A 1 162 ? 8.375 24.574 25.785 1.00 89.31 162 ASP A N 1
ATOM 1203 C CA . ASP A 1 162 ? 8.379 23.568 26.842 1.00 89.31 162 ASP A CA 1
ATOM 1204 C C . ASP A 1 162 ? 9.791 23.438 27.452 1.00 89.31 162 ASP A C 1
ATOM 1206 O O . ASP A 1 162 ? 10.756 23.262 26.705 1.00 89.31 162 ASP A O 1
ATOM 1210 N N . PRO A 1 163 ? 9.957 23.488 28.788 1.00 87.50 163 PRO A N 1
ATOM 1211 C CA . PRO A 1 163 ? 11.254 23.278 29.435 1.00 87.50 163 PRO A CA 1
ATOM 1212 C C . PRO A 1 163 ? 11.920 21.927 29.124 1.00 87.50 163 PRO A C 1
ATOM 1214 O O . PRO A 1 163 ? 13.129 21.793 29.297 1.00 87.50 163 PRO A O 1
ATOM 1217 N N . SER A 1 164 ? 11.151 20.923 28.692 1.00 88.00 164 SER A N 1
ATOM 1218 C CA . SER A 1 164 ? 11.648 19.607 28.267 1.00 88.00 164 SER A CA 1
ATOM 1219 C C . SER A 1 164 ? 12.139 19.567 26.814 1.00 88.00 164 SER A C 1
ATOM 1221 O O . SER A 1 164 ? 12.708 18.560 26.383 1.00 88.00 164 SER A O 1
ATOM 1223 N N . TYR A 1 165 ? 11.956 20.650 26.050 1.00 88.88 165 TYR A N 1
ATOM 1224 C CA . TYR A 1 165 ? 12.419 20.742 24.671 1.00 88.88 165 TYR A CA 1
ATOM 1225 C C . TYR A 1 165 ? 13.951 20.690 24.603 1.00 88.88 165 TYR A C 1
ATOM 1227 O O . TYR A 1 165 ? 14.659 21.549 25.129 1.00 88.88 165 TYR A O 1
ATOM 1235 N N . SER A 1 166 ? 14.461 19.673 23.914 1.00 90.19 166 SER A N 1
ATOM 1236 C CA . SER A 1 166 ? 15.892 19.364 23.813 1.00 90.19 166 SER A CA 1
ATOM 1237 C C . SER A 1 166 ? 16.450 19.524 22.396 1.00 90.19 166 SER A C 1
ATOM 1239 O O . SER A 1 166 ? 17.587 19.136 22.137 1.00 90.19 166 SER A O 1
ATOM 1241 N N . GLY A 1 167 ? 15.680 20.134 21.493 1.00 93.25 167 GLY A N 1
ATOM 1242 C CA . GLY A 1 167 ? 16.043 20.335 20.092 1.00 93.25 167 GLY A CA 1
ATOM 1243 C C . GLY A 1 167 ? 15.074 19.657 19.129 1.00 93.25 167 GLY A C 1
ATOM 1244 O O . GLY A 1 167 ? 14.176 18.916 19.532 1.00 93.25 167 GLY A O 1
ATOM 1245 N N . GLY A 1 168 ? 15.257 19.954 17.851 1.00 95.62 168 GLY A N 1
ATOM 1246 C CA . GLY A 1 168 ? 14.450 19.426 16.760 1.00 95.62 168 GLY A CA 1
ATOM 1247 C C . GLY A 1 168 ? 15.059 19.782 15.410 1.00 95.62 168 GLY A C 1
ATOM 1248 O O . GLY A 1 168 ? 16.217 20.205 15.318 1.00 95.62 168 GLY A O 1
ATOM 1249 N N . TYR A 1 169 ? 14.278 19.628 14.347 1.00 96.62 169 TYR A N 1
ATOM 1250 C CA . TYR A 1 169 ? 14.696 19.920 12.980 1.00 96.62 169 TYR A CA 1
ATOM 1251 C C . TYR A 1 169 ? 14.091 21.224 12.467 1.00 96.62 169 TYR A C 1
ATOM 1253 O O . TYR A 1 169 ? 12.970 21.601 12.816 1.00 96.62 169 TYR A O 1
ATOM 1261 N N . ASN A 1 170 ? 14.840 21.931 11.621 1.00 95.94 170 ASN A N 1
ATOM 1262 C CA . ASN A 1 170 ? 14.339 23.097 10.898 1.00 95.94 170 ASN A CA 1
ATOM 1263 C C . ASN A 1 170 ? 13.691 22.714 9.558 1.00 95.94 170 ASN A C 1
ATOM 1265 O O . ASN A 1 170 ? 13.602 21.543 9.192 1.00 95.94 170 ASN A O 1
ATOM 1269 N N . THR A 1 171 ? 13.266 23.717 8.783 1.00 95.69 171 THR A N 1
ATOM 1270 C CA . THR A 1 171 ? 12.586 23.492 7.497 1.00 95.69 171 THR A CA 1
ATOM 1271 C C . THR A 1 171 ? 13.437 22.792 6.430 1.00 95.69 171 THR A C 1
ATOM 1273 O O . THR A 1 171 ? 12.888 22.306 5.444 1.00 95.69 171 THR A O 1
ATOM 1276 N N . GLN A 1 172 ? 14.759 22.738 6.620 1.00 94.81 172 GLN A N 1
ATOM 1277 C CA . GLN A 1 172 ? 15.732 22.092 5.735 1.00 94.81 172 GLN A CA 1
ATOM 1278 C C . GLN A 1 172 ? 16.170 20.709 6.249 1.00 94.81 172 GLN A C 1
ATOM 1280 O O . GLN A 1 172 ? 17.079 20.106 5.687 1.00 94.81 172 GLN A O 1
ATOM 1285 N N . GLY A 1 173 ? 15.565 20.213 7.334 1.00 93.81 173 GLY A N 1
ATOM 1286 C CA . GLY A 1 173 ? 15.924 18.931 7.944 1.00 93.81 173 GLY A CA 1
ATOM 1287 C C . GLY A 1 173 ? 17.253 18.940 8.698 1.00 93.81 173 GLY A C 1
ATOM 1288 O O . GLY A 1 173 ? 17.845 17.887 8.918 1.00 93.81 173 GLY A O 1
ATOM 1289 N N . ILE A 1 174 ? 17.732 20.116 9.112 1.00 95.25 174 ILE A N 1
ATOM 1290 C CA . ILE A 1 174 ? 18.952 20.261 9.914 1.00 95.25 174 ILE A CA 1
ATOM 1291 C C . ILE A 1 174 ? 18.565 20.304 11.392 1.00 95.25 174 ILE A C 1
ATOM 1293 O O . ILE A 1 174 ? 17.665 21.057 11.767 1.00 95.25 174 ILE A O 1
ATOM 1297 N N . TRP A 1 175 ? 19.247 19.511 12.220 1.00 96.06 175 TRP A N 1
ATOM 1298 C CA . TRP A 1 175 ? 19.046 19.484 13.670 1.00 96.06 175 TRP A CA 1
ATOM 1299 C C . TRP A 1 175 ? 19.602 20.741 14.352 1.00 96.06 175 TRP A C 1
ATOM 1301 O O . TRP A 1 175 ? 20.661 21.245 13.974 1.00 96.06 175 TRP A O 1
ATOM 1311 N N . GLY A 1 176 ? 18.926 21.219 15.393 1.00 96.06 176 GLY A N 1
ATOM 1312 C CA . GLY A 1 176 ? 19.373 22.358 16.189 1.00 96.06 176 GLY A CA 1
ATOM 1313 C C . GLY A 1 176 ? 18.410 22.715 17.317 1.00 96.06 176 GLY A C 1
ATOM 1314 O O . GLY A 1 176 ? 17.641 21.880 17.787 1.00 96.06 176 GLY A O 1
ATOM 1315 N N . PHE A 1 177 ? 18.474 23.969 17.769 1.00 93.56 177 PHE A N 1
ATOM 1316 C CA . PHE A 1 177 ? 17.756 24.457 18.950 1.00 93.56 177 PHE A CA 1
ATOM 1317 C C . PHE A 1 177 ? 17.067 25.798 18.686 1.00 93.56 177 PHE A C 1
ATOM 1319 O O . PHE A 1 177 ? 17.511 26.599 17.864 1.00 93.56 177 PHE A O 1
ATOM 1326 N N . GLY A 1 178 ? 16.011 26.075 19.449 1.00 90.31 178 GLY A N 1
ATOM 1327 C CA . GLY A 1 178 ? 15.196 27.286 19.330 1.00 90.31 178 GLY A CA 1
ATOM 1328 C C . GLY A 1 178 ? 13.970 27.106 18.433 1.00 90.31 178 GLY A C 1
ATOM 1329 O O . GLY A 1 178 ? 13.714 26.019 17.915 1.00 90.31 178 GLY A O 1
ATOM 1330 N N . SER A 1 179 ? 13.206 28.186 18.256 1.00 90.62 179 SER A N 1
ATOM 1331 C CA . SER A 1 179 ? 11.889 28.173 17.595 1.00 90.62 179 SER A CA 1
ATOM 1332 C C . SER A 1 179 ? 11.922 27.785 16.113 1.00 90.62 179 SER A C 1
ATOM 1334 O O . SER A 1 179 ? 10.929 27.295 15.580 1.00 90.62 179 SER A O 1
ATOM 1336 N N . ALA A 1 180 ? 13.060 27.977 15.441 1.00 93.25 180 ALA A N 1
ATOM 1337 C CA . ALA A 1 180 ? 13.248 27.571 14.050 1.00 93.25 180 ALA A CA 1
ATOM 1338 C C . ALA A 1 180 ? 13.394 26.047 13.872 1.00 93.25 180 ALA A C 1
ATOM 1340 O O . ALA A 1 180 ? 13.241 25.561 12.754 1.00 93.25 180 ALA A O 1
ATOM 1341 N N . TYR A 1 181 ? 13.679 25.305 14.948 1.00 96.00 181 TYR A N 1
ATOM 1342 C CA . TYR A 1 181 ? 13.981 23.869 14.947 1.00 96.00 181 TYR A CA 1
ATOM 1343 C C . TYR A 1 181 ? 12.839 23.048 15.552 1.00 96.00 181 TYR A C 1
ATOM 1345 O O . TYR A 1 181 ? 13.038 22.185 16.393 1.00 96.00 181 TYR A O 1
ATOM 1353 N N . ARG A 1 182 ? 11.605 23.367 15.172 1.00 94.56 182 ARG A N 1
ATOM 1354 C CA . ARG A 1 182 ? 10.412 22.842 15.844 1.00 94.56 182 ARG A CA 1
ATOM 1355 C C . ARG A 1 182 ? 9.965 21.460 15.378 1.00 94.56 182 ARG A C 1
ATOM 1357 O O . ARG A 1 182 ? 9.150 20.863 16.062 1.00 94.56 182 ARG A O 1
ATOM 1364 N N . TYR A 1 183 ? 10.436 20.940 14.248 1.00 95.19 183 TYR A N 1
ATOM 1365 C CA . TYR A 1 183 ? 9.914 19.676 13.719 1.00 95.19 183 TYR A CA 1
ATOM 1366 C C . TYR A 1 183 ? 10.505 18.474 14.456 1.00 95.19 183 TYR A C 1
ATOM 1368 O O . TYR A 1 183 ? 11.717 18.415 14.673 1.00 95.19 183 TYR A O 1
ATOM 1376 N N . LYS A 1 184 ? 9.660 17.494 14.797 1.00 92.94 184 LYS A N 1
ATOM 1377 C CA . LYS A 1 184 ? 10.092 16.216 15.387 1.00 92.94 184 LYS A CA 1
ATOM 1378 C C . LYS A 1 184 ? 10.952 15.414 14.410 1.00 92.94 184 LYS A C 1
ATOM 1380 O O . LYS A 1 184 ? 11.944 14.808 14.805 1.00 92.94 184 LYS A O 1
ATOM 1385 N N . TYR A 1 185 ? 10.582 15.435 13.132 1.00 94.69 185 TYR A N 1
ATOM 1386 C CA . TYR A 1 185 ? 11.250 14.689 12.070 1.00 94.69 185 TYR A CA 1
ATOM 1387 C C . TYR A 1 185 ? 12.010 15.610 11.108 1.00 94.69 185 TYR A C 1
ATOM 1389 O O . TYR A 1 185 ? 11.554 16.731 10.855 1.00 94.69 185 TYR A O 1
ATOM 1397 N N . PRO A 1 186 ? 13.129 15.147 10.514 1.00 95.44 186 PRO A N 1
ATOM 1398 C CA . PRO A 1 186 ? 13.908 15.944 9.564 1.00 95.44 186 PRO A CA 1
ATOM 1399 C C . PRO A 1 186 ? 13.126 16.293 8.295 1.00 95.44 186 PRO A C 1
ATOM 1401 O O . PRO A 1 186 ? 13.381 17.323 7.673 1.00 95.44 186 PRO A O 1
ATOM 1404 N N . TYR A 1 187 ? 12.168 15.452 7.908 1.00 96.00 187 TYR A N 1
ATOM 1405 C CA . TYR A 1 187 ? 11.467 15.568 6.637 1.00 96.00 187 TYR A CA 1
ATOM 1406 C C . TYR A 1 187 ? 9.954 15.601 6.832 1.00 96.00 187 TYR A C 1
ATOM 1408 O O . TYR A 1 187 ? 9.422 15.069 7.804 1.00 96.00 187 TYR A O 1
ATOM 1416 N N . LYS A 1 188 ? 9.254 16.218 5.880 1.00 93.56 188 LYS A N 1
ATOM 1417 C CA . LYS A 1 188 ? 7.788 16.242 5.848 1.00 93.56 188 LYS A CA 1
ATOM 1418 C C . LYS A 1 188 ? 7.232 14.922 5.314 1.00 93.56 188 LYS A C 1
ATOM 1420 O O . LYS A 1 188 ? 6.278 14.387 5.877 1.00 93.56 188 LYS A O 1
ATOM 1425 N N . TYR A 1 189 ? 7.867 14.401 4.261 1.00 93.56 189 TYR A N 1
ATOM 1426 C CA . TYR A 1 189 ? 7.604 13.086 3.675 1.00 93.56 189 TYR A CA 1
ATOM 1427 C C . TYR A 1 189 ? 8.916 12.402 3.284 1.00 93.56 189 TYR A C 1
ATOM 1429 O O . TYR A 1 189 ? 9.895 13.072 2.947 1.00 93.56 189 TYR A O 1
ATOM 1437 N N . ILE A 1 190 ? 8.904 11.073 3.262 1.00 93.56 190 ILE A N 1
ATOM 1438 C CA . ILE A 1 190 ? 9.848 10.270 2.485 1.00 93.56 190 ILE A CA 1
ATOM 1439 C C . ILE A 1 190 ? 9.154 9.812 1.206 1.00 93.56 190 ILE A C 1
ATOM 1441 O O . ILE A 1 190 ? 7.995 9.409 1.226 1.00 93.56 190 ILE A O 1
ATOM 1445 N N . TRP A 1 191 ? 9.863 9.868 0.091 1.00 90.38 191 TRP A N 1
ATOM 1446 C CA . TRP A 1 191 ? 9.444 9.309 -1.182 1.00 90.38 191 TRP A CA 1
ATOM 1447 C C . TRP A 1 191 ? 10.164 8.002 -1.430 1.00 90.38 191 TRP A C 1
ATOM 1449 O O . TRP A 1 191 ? 11.368 7.904 -1.200 1.00 90.38 191 TRP A O 1
ATOM 1459 N N . ILE A 1 192 ? 9.438 7.028 -1.956 1.00 93.19 192 ILE A N 1
ATOM 1460 C CA . ILE A 1 192 ? 9.999 5.782 -2.456 1.00 93.19 192 ILE A CA 1
ATOM 1461 C C . ILE A 1 192 ? 9.549 5.663 -3.907 1.00 93.19 192 ILE A C 1
ATOM 1463 O O . ILE A 1 192 ? 8.419 5.268 -4.187 1.00 93.19 192 ILE A O 1
ATOM 1467 N N . ASP A 1 193 ? 10.425 6.051 -4.826 1.00 93.19 193 ASP A N 1
ATOM 1468 C CA . ASP A 1 193 ? 10.187 5.908 -6.258 1.00 93.19 193 ASP A CA 1
ATOM 1469 C C . ASP A 1 193 ? 10.455 4.451 -6.631 1.00 93.19 193 ASP A C 1
ATOM 1471 O O . ASP A 1 193 ? 11.590 3.983 -6.510 1.00 93.19 193 ASP A O 1
ATOM 1475 N N . LEU A 1 194 ? 9.419 3.728 -7.062 1.00 94.19 194 LEU A N 1
ATOM 1476 C CA . LEU A 1 194 ? 9.527 2.309 -7.394 1.00 94.19 194 LEU A CA 1
ATOM 1477 C C . LEU A 1 194 ? 9.487 2.122 -8.909 1.00 94.19 194 LEU A C 1
ATOM 1479 O O . LEU A 1 194 ? 8.551 2.546 -9.582 1.00 94.19 194 LEU A O 1
ATOM 1483 N N . THR A 1 195 ? 10.506 1.471 -9.462 1.00 95.00 195 THR A N 1
ATOM 1484 C CA . THR A 1 195 ? 10.610 1.219 -10.905 1.00 95.00 195 THR A CA 1
ATOM 1485 C C . THR A 1 195 ? 10.773 -0.267 -11.174 1.00 95.00 195 THR A C 1
ATOM 1487 O O . THR A 1 195 ? 11.669 -0.906 -10.627 1.00 95.00 195 THR A O 1
ATOM 1490 N N . THR A 1 196 ? 9.935 -0.813 -12.048 1.00 96.00 196 THR A N 1
ATOM 1491 C CA . THR A 1 196 ? 10.053 -2.177 -12.568 1.00 96.00 196 THR A CA 1
ATOM 1492 C C . THR A 1 196 ? 11.107 -2.233 -13.663 1.00 96.00 196 THR A C 1
ATOM 1494 O O . THR A 1 196 ? 11.050 -1.459 -14.617 1.00 96.00 196 THR A O 1
ATOM 1497 N N . ILE A 1 197 ? 12.019 -3.198 -13.581 1.00 96.94 197 ILE A N 1
ATOM 1498 C CA . ILE A 1 197 ? 13.016 -3.475 -14.613 1.00 96.94 197 ILE A CA 1
ATOM 1499 C C . ILE A 1 197 ? 12.733 -4.842 -15.240 1.00 96.94 197 ILE A C 1
ATOM 1501 O O . ILE A 1 197 ? 12.719 -5.880 -14.571 1.00 96.94 197 ILE A O 1
ATOM 1505 N N . ARG A 1 198 ? 12.500 -4.849 -16.553 1.00 96.19 198 ARG A N 1
ATOM 1506 C CA . ARG A 1 198 ? 12.194 -6.041 -17.350 1.00 96.19 198 ARG A CA 1
ATOM 1507 C C . ARG A 1 198 ? 13.484 -6.750 -17.719 1.00 96.19 198 ARG A C 1
ATOM 1509 O O . ARG A 1 198 ? 14.310 -6.213 -18.451 1.00 96.19 198 ARG A O 1
ATOM 1516 N N . THR A 1 199 ? 13.642 -7.990 -17.271 1.00 95.88 199 THR A N 1
ATOM 1517 C CA . THR A 1 199 ? 14.815 -8.788 -17.646 1.00 95.88 199 THR A CA 1
ATOM 1518 C C . THR A 1 199 ? 14.653 -9.405 -19.039 1.00 95.88 199 THR A C 1
ATOM 1520 O O . THR A 1 199 ? 13.547 -9.525 -19.574 1.00 95.88 199 THR A O 1
ATOM 1523 N N . THR A 1 200 ? 15.761 -9.868 -19.620 1.00 95.06 200 THR A N 1
ATOM 1524 C CA . THR A 1 200 ? 15.755 -10.685 -20.846 1.00 95.06 200 THR A CA 1
ATOM 1525 C C . THR A 1 200 ? 15.213 -12.102 -20.610 1.00 95.06 200 THR A C 1
ATOM 1527 O O . THR A 1 200 ? 14.828 -12.791 -21.558 1.00 95.06 200 THR A O 1
ATOM 1530 N N . THR A 1 201 ? 15.119 -12.538 -19.350 1.00 95.56 201 THR A N 1
ATOM 1531 C CA . THR A 1 201 ? 14.621 -13.861 -18.965 1.00 95.56 201 THR A CA 1
ATOM 1532 C C . THR A 1 201 ? 13.099 -13.904 -19.055 1.00 95.56 201 THR A C 1
ATOM 1534 O O . THR A 1 201 ? 12.370 -13.240 -18.316 1.00 95.56 201 THR A O 1
ATOM 1537 N N . SER A 1 202 ? 12.592 -14.727 -19.966 1.00 96.38 202 SER A N 1
ATOM 1538 C CA . SER A 1 202 ? 11.158 -14.906 -20.174 1.00 96.38 202 SER A CA 1
ATOM 1539 C C . SER A 1 202 ? 10.843 -16.306 -20.675 1.00 96.38 202 SER A C 1
ATOM 1541 O O . SER A 1 202 ? 11.729 -17.054 -21.094 1.00 96.38 202 SER A O 1
ATOM 1543 N N . ARG A 1 203 ? 9.560 -16.664 -20.649 1.00 97.00 203 ARG A N 1
ATOM 1544 C CA . ARG A 1 203 ? 9.079 -17.956 -21.116 1.00 97.00 203 ARG A CA 1
ATOM 1545 C C . ARG A 1 203 ? 7.832 -17.787 -21.962 1.00 97.00 203 ARG A C 1
ATOM 1547 O O . ARG A 1 203 ? 6.812 -17.306 -21.482 1.00 97.00 203 ARG A O 1
ATOM 1554 N N . ARG A 1 204 ? 7.925 -18.229 -23.223 1.00 95.25 204 ARG A N 1
ATOM 1555 C CA . ARG A 1 204 ? 6.798 -18.417 -24.160 1.00 95.25 204 ARG A CA 1
ATOM 1556 C C . ARG A 1 204 ? 5.789 -17.257 -24.164 1.00 95.25 204 ARG A C 1
ATOM 1558 O O . ARG A 1 204 ? 4.578 -17.499 -24.201 1.00 95.25 204 ARG A O 1
ATOM 1565 N N . LEU A 1 205 ? 6.282 -16.017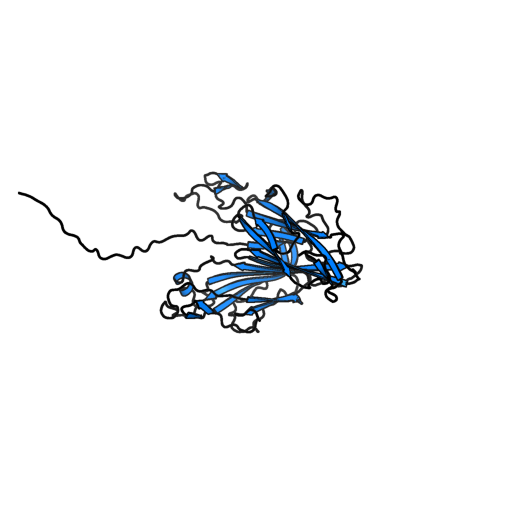 -24.127 1.00 95.12 205 LEU A N 1
ATOM 1566 C CA . LEU A 1 205 ? 5.427 -14.833 -24.181 1.00 95.12 205 LEU A CA 1
ATOM 1567 C C . LEU A 1 205 ? 4.495 -14.903 -25.396 1.00 95.12 205 LEU A C 1
ATOM 1569 O O . LEU A 1 205 ? 4.877 -15.386 -26.464 1.00 95.12 205 LEU A O 1
ATOM 1573 N N . LYS A 1 206 ? 3.242 -14.496 -25.205 1.00 95.06 206 LYS A N 1
ATOM 1574 C CA . LYS A 1 206 ? 2.192 -14.527 -26.227 1.00 95.06 206 LYS A CA 1
ATOM 1575 C C . LYS A 1 206 ? 1.212 -13.400 -25.954 1.00 95.06 206 LYS A C 1
ATOM 1577 O O . LYS A 1 206 ? 1.032 -13.034 -24.799 1.00 95.06 206 LYS A O 1
ATOM 1582 N N . ASN A 1 207 ? 0.589 -12.882 -27.013 1.00 94.31 207 ASN A N 1
ATOM 1583 C CA . ASN A 1 207 ? -0.411 -11.822 -26.922 1.00 94.31 207 ASN A CA 1
ATOM 1584 C C . ASN A 1 207 ? -1.397 -12.072 -25.767 1.00 94.31 207 ASN A C 1
ATOM 1586 O O . ASN A 1 207 ? -1.996 -13.153 -25.698 1.00 94.31 207 ASN A O 1
ATOM 1590 N N . GLY A 1 208 ? -1.534 -11.098 -24.868 1.00 92.75 208 GLY A N 1
ATOM 1591 C CA . GLY A 1 208 ? -2.402 -11.210 -23.698 1.00 92.75 208 GLY A CA 1
ATOM 1592 C C . GLY A 1 208 ? -2.038 -10.273 -22.547 1.00 92.75 208 GLY A C 1
ATOM 1593 O O . GLY A 1 208 ? -1.056 -9.529 -22.624 1.00 92.75 208 GLY A O 1
ATOM 1594 N N . LEU A 1 209 ? -2.849 -10.369 -21.489 1.00 92.62 209 LEU A N 1
ATOM 1595 C CA . LEU A 1 209 ? -2.665 -9.702 -20.202 1.00 92.62 209 LEU A CA 1
ATOM 1596 C C . LEU A 1 209 ? -1.746 -10.520 -19.301 1.00 92.62 209 LEU A C 1
ATOM 1598 O O . LEU A 1 209 ? -1.876 -11.743 -19.206 1.00 92.62 209 LEU A O 1
ATOM 1602 N N . TYR A 1 210 ? -0.859 -9.824 -18.614 1.00 94.56 210 TYR A N 1
ATOM 1603 C CA . TYR A 1 210 ? 0.017 -10.370 -17.599 1.00 94.56 210 TYR A CA 1
ATOM 1604 C C . TYR A 1 210 ? -0.179 -9.592 -16.307 1.00 94.56 210 TYR A C 1
ATOM 1606 O O . TYR A 1 210 ? -0.345 -8.376 -16.340 1.00 94.56 210 TYR A O 1
ATOM 1614 N N . GLU A 1 211 ? -0.110 -10.284 -15.181 1.00 95.00 211 GLU A N 1
ATOM 1615 C CA . GLU A 1 211 ? -0.291 -9.693 -13.861 1.00 95.00 211 GLU A CA 1
ATOM 1616 C C . GLU A 1 211 ? 0.863 -10.057 -12.936 1.00 95.00 211 GLU A C 1
ATOM 1618 O O . GLU A 1 211 ? 1.484 -11.119 -13.059 1.00 95.00 211 GLU A O 1
ATOM 1623 N N . LEU A 1 212 ? 1.134 -9.143 -12.012 1.00 95.56 212 LEU A N 1
ATOM 1624 C CA . LEU A 1 212 ? 1.995 -9.339 -10.861 1.00 95.56 212 LEU A CA 1
ATOM 1625 C C . LEU A 1 212 ? 1.408 -8.539 -9.702 1.00 95.56 212 LEU A C 1
ATOM 1627 O O . LEU A 1 212 ? 1.318 -7.317 -9.772 1.00 95.56 212 LEU A O 1
ATOM 1631 N N . GLY A 1 213 ? 1.032 -9.216 -8.626 1.00 94.88 213 GLY A N 1
ATOM 1632 C CA . GLY A 1 213 ? 0.679 -8.534 -7.394 1.00 94.88 213 GLY A CA 1
ATOM 1633 C C . GLY A 1 213 ? 1.921 -8.312 -6.533 1.00 94.88 213 GLY A C 1
ATOM 1634 O O . GLY A 1 213 ? 2.720 -9.229 -6.350 1.00 94.88 213 GLY A O 1
ATOM 1635 N N . LEU A 1 214 ? 2.073 -7.128 -5.950 1.00 95.50 214 LEU A N 1
ATOM 1636 C CA . LEU A 1 214 ? 3.084 -6.846 -4.932 1.00 95.50 214 LEU A CA 1
ATOM 1637 C C . LEU A 1 214 ? 2.407 -6.575 -3.601 1.00 95.50 214 LEU A C 1
ATOM 1639 O O . LEU A 1 214 ? 1.431 -5.836 -3.540 1.00 95.50 214 LEU A O 1
ATOM 1643 N N . LEU A 1 215 ? 2.943 -7.146 -2.533 1.00 94.75 215 LEU A N 1
ATOM 1644 C CA . LEU A 1 215 ? 2.554 -6.803 -1.174 1.00 94.75 215 LEU A CA 1
ATOM 1645 C C . LEU A 1 215 ? 3.776 -6.244 -0.449 1.00 94.75 215 LEU A C 1
ATOM 1647 O O . LEU A 1 215 ? 4.745 -6.968 -0.222 1.00 94.75 215 LEU A O 1
ATOM 1651 N N . LEU A 1 216 ? 3.714 -4.957 -0.112 1.00 94.19 216 LEU A N 1
ATOM 1652 C CA . LEU A 1 216 ? 4.680 -4.267 0.731 1.00 94.19 216 LEU A CA 1
ATOM 1653 C C . LEU A 1 216 ? 4.124 -4.258 2.156 1.00 94.19 216 LEU A C 1
ATOM 1655 O O . LEU A 1 216 ? 3.073 -3.668 2.413 1.00 94.19 216 LEU A O 1
ATOM 1659 N N . SER A 1 217 ? 4.811 -4.919 3.081 1.00 91.12 217 SER A N 1
ATOM 1660 C CA . SER A 1 217 ? 4.367 -5.041 4.472 1.00 91.12 217 SER A CA 1
ATOM 1661 C C . SER A 1 217 ? 5.438 -4.563 5.439 1.00 91.12 217 SER A C 1
ATOM 1663 O O . SER A 1 217 ? 6.599 -4.943 5.320 1.00 91.12 217 SER A O 1
ATOM 1665 N N . GLY A 1 218 ? 5.037 -3.758 6.415 1.00 87.06 218 GLY A N 1
ATOM 1666 C CA . GLY A 1 218 ? 5.877 -3.287 7.514 1.00 87.06 218 GLY A CA 1
ATOM 1667 C C . GLY A 1 218 ? 5.070 -3.195 8.805 1.00 87.06 218 GLY A C 1
ATOM 1668 O O . GLY A 1 218 ? 3.886 -3.538 8.827 1.00 87.06 218 GLY A O 1
ATOM 1669 N N . ASP A 1 219 ? 5.687 -2.730 9.892 1.00 82.06 219 ASP A N 1
ATOM 1670 C CA . ASP A 1 219 ? 4.947 -2.534 11.142 1.00 82.06 219 ASP A CA 1
ATOM 1671 C C . ASP A 1 219 ? 3.834 -1.496 10.940 1.00 82.06 219 ASP A C 1
ATOM 1673 O O . ASP A 1 219 ? 4.086 -0.337 10.613 1.00 82.06 219 ASP A O 1
ATOM 1677 N N . GLY A 1 220 ? 2.587 -1.947 11.074 1.00 80.12 220 GLY A N 1
ATOM 1678 C CA . GLY A 1 220 ? 1.412 -1.115 10.853 1.00 80.12 220 GLY A CA 1
ATOM 1679 C C . GLY A 1 220 ? 1.143 -0.710 9.398 1.00 80.12 220 GLY A C 1
ATOM 1680 O O . GLY A 1 220 ? 0.249 0.100 9.201 1.00 80.12 220 GLY A O 1
ATOM 1681 N N . ILE A 1 221 ? 1.837 -1.251 8.386 1.00 87.19 221 ILE A N 1
ATOM 1682 C CA . ILE A 1 221 ? 1.537 -0.991 6.962 1.00 87.19 221 ILE A CA 1
ATOM 1683 C C . ILE A 1 221 ? 1.328 -2.301 6.206 1.00 87.19 221 ILE A C 1
ATOM 1685 O O . ILE A 1 221 ? 2.149 -3.216 6.280 1.00 87.19 221 ILE A O 1
ATOM 1689 N N . SER A 1 222 ? 0.287 -2.346 5.380 1.00 90.69 222 SER A N 1
ATOM 1690 C CA . SER A 1 222 ? 0.097 -3.359 4.346 1.00 90.69 222 SER A CA 1
ATOM 1691 C C . SER A 1 222 ? -0.392 -2.702 3.058 1.00 90.69 222 SER A C 1
ATOM 1693 O O . SER A 1 222 ? -1.551 -2.30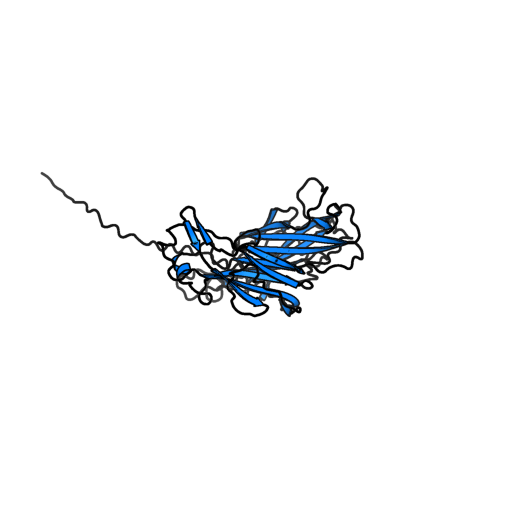8 2.968 1.00 90.69 222 SER A O 1
ATOM 1695 N N . ALA A 1 223 ? 0.470 -2.613 2.049 1.00 92.56 223 ALA A N 1
ATOM 1696 C CA . ALA A 1 223 ? 0.157 -2.046 0.743 1.00 92.56 223 ALA A CA 1
ATOM 1697 C C . ALA A 1 223 ? 0.203 -3.121 -0.345 1.00 92.56 223 ALA A C 1
ATOM 1699 O O . ALA A 1 223 ? 1.266 -3.640 -0.686 1.00 92.56 223 ALA A O 1
ATOM 1700 N N . HIS A 1 224 ? -0.962 -3.449 -0.894 1.00 93.38 224 HIS A N 1
ATOM 1701 C CA . HIS A 1 224 ? -1.119 -4.321 -2.048 1.00 93.38 224 HIS A CA 1
ATOM 1702 C C . HIS A 1 224 ? -1.180 -3.494 -3.332 1.00 93.38 224 HIS A C 1
ATOM 1704 O O . HIS A 1 224 ? -1.930 -2.525 -3.422 1.00 93.38 224 HIS A O 1
ATOM 1710 N N . LEU A 1 225 ? -0.399 -3.882 -4.329 1.00 93.56 225 LEU A N 1
ATOM 1711 C CA . LEU A 1 225 ? -0.392 -3.290 -5.660 1.00 93.56 225 LEU A CA 1
ATOM 1712 C C . LEU A 1 225 ? -0.726 -4.390 -6.651 1.00 93.56 225 LEU A C 1
ATOM 1714 O O . LEU A 1 225 ? -0.016 -5.394 -6.704 1.00 93.56 225 LEU A O 1
ATOM 1718 N N . ASN A 1 226 ? -1.762 -4.200 -7.460 1.00 93.81 226 ASN A N 1
ATOM 1719 C CA . ASN A 1 226 ? -1.989 -5.063 -8.608 1.00 93.81 226 ASN A CA 1
ATOM 1720 C C . ASN A 1 226 ? -1.370 -4.423 -9.847 1.00 93.81 226 ASN A C 1
ATOM 1722 O O . ASN A 1 226 ? -1.834 -3.381 -10.319 1.00 93.81 226 ASN A O 1
ATOM 1726 N N . LEU A 1 227 ? -0.307 -5.034 -10.364 1.00 94.12 227 LEU A N 1
ATOM 1727 C CA . LEU A 1 227 ? 0.390 -4.540 -11.540 1.00 94.12 227 LEU A CA 1
ATOM 1728 C C . LEU A 1 227 ? -0.063 -5.297 -12.779 1.00 94.12 227 LEU A C 1
ATOM 1730 O O . LEU A 1 227 ? -0.121 -6.528 -12.772 1.00 94.12 227 LEU A O 1
ATOM 1734 N N . THR A 1 228 ? -0.315 -4.570 -13.866 1.00 93.12 228 THR A N 1
ATOM 1735 C CA . THR A 1 228 ? -0.674 -5.172 -15.155 1.00 93.12 228 THR A CA 1
ATOM 1736 C C . THR A 1 228 ? 0.376 -4.870 -16.215 1.00 93.12 228 THR A C 1
ATOM 1738 O O . THR A 1 228 ? 0.952 -3.784 -16.290 1.00 93.12 228 THR A O 1
ATOM 1741 N N . GLY A 1 229 ? 0.632 -5.861 -17.057 1.00 92.88 229 GLY A N 1
ATOM 1742 C CA . GLY A 1 229 ? 1.506 -5.767 -18.209 1.00 92.88 229 GLY A CA 1
ATOM 1743 C C . GLY A 1 229 ? 0.838 -6.363 -19.437 1.00 92.88 229 GLY A C 1
ATOM 1744 O O . GLY A 1 229 ? -0.026 -7.235 -19.349 1.00 92.88 229 GLY A O 1
ATOM 1745 N N . ARG A 1 230 ? 1.255 -5.909 -20.611 1.00 92.06 230 ARG A N 1
ATOM 1746 C CA . ARG A 1 230 ? 0.763 -6.401 -21.897 1.00 92.06 230 ARG A CA 1
ATOM 1747 C C . ARG A 1 230 ? 1.915 -6.927 -22.726 1.00 92.06 230 ARG A C 1
ATOM 1749 O O . ARG A 1 230 ? 3.027 -6.414 -22.666 1.00 92.06 230 ARG A O 1
ATOM 1756 N N . TYR A 1 231 ? 1.645 -7.940 -23.533 1.00 92.31 231 TYR A N 1
ATOM 1757 C CA . TYR A 1 231 ? 2.576 -8.383 -24.563 1.00 92.31 231 TYR A CA 1
ATOM 1758 C C . TYR A 1 231 ? 1.930 -8.209 -25.934 1.00 92.31 231 TYR A C 1
ATOM 1760 O O . TYR A 1 231 ? 0.806 -8.668 -26.133 1.00 92.31 231 TYR A O 1
ATOM 1768 N N . GLN A 1 232 ? 2.664 -7.594 -26.872 1.00 87.75 232 GLN A N 1
ATOM 1769 C CA . GLN A 1 232 ? 2.176 -7.213 -28.208 1.00 87.75 232 GLN A CA 1
ATOM 1770 C C . GLN A 1 232 ? 0.988 -6.230 -28.134 1.00 87.75 232 GLN A C 1
ATOM 1772 O O . GLN A 1 232 ? 0.783 -5.564 -27.122 1.00 87.75 232 GLN A O 1
ATOM 1777 N N . ASN A 1 233 ? 0.216 -6.099 -29.217 1.00 80.12 233 ASN A N 1
ATOM 1778 C CA . ASN A 1 233 ? -0.876 -5.127 -29.356 1.00 80.12 233 ASN A CA 1
ATOM 1779 C C . ASN A 1 233 ? -2.138 -5.502 -28.550 1.00 80.12 233 ASN A C 1
ATOM 1781 O O . ASN A 1 233 ? -3.255 -5.219 -28.982 1.00 80.12 233 ASN A O 1
ATOM 1785 N N . TYR A 1 234 ? -1.985 -6.164 -27.402 1.00 82.75 234 TYR A N 1
ATOM 1786 C CA . TYR A 1 234 ? -3.103 -6.475 -26.522 1.00 82.75 234 TYR A CA 1
ATOM 1787 C C . TYR A 1 234 ? -3.680 -5.178 -25.940 1.00 82.75 234 TYR A C 1
ATOM 1789 O O . TYR A 1 234 ? -2.948 -4.352 -25.393 1.00 82.75 234 TYR A O 1
ATOM 1797 N N . SER A 1 235 ? -4.992 -4.999 -26.097 1.00 70.81 235 SER A N 1
ATOM 1798 C CA . SER A 1 235 ? -5.728 -3.789 -25.713 1.00 70.81 235 SER A CA 1
ATOM 1799 C C . SER A 1 235 ? -6.582 -3.963 -24.454 1.00 70.81 235 SER A C 1
ATOM 1801 O O . SER A 1 235 ? -7.301 -3.043 -24.079 1.00 70.81 235 SER A O 1
ATOM 1803 N N . GLY A 1 236 ? -6.563 -5.142 -23.824 1.00 65.06 236 GLY A N 1
ATOM 1804 C CA . GLY A 1 236 ? -7.241 -5.353 -22.548 1.00 65.06 236 GLY A CA 1
ATOM 1805 C C . GLY A 1 236 ? -6.329 -4.908 -21.415 1.00 65.06 236 GLY A C 1
ATOM 1806 O O . GLY A 1 236 ? -5.334 -5.567 -21.155 1.00 65.06 236 GLY A O 1
ATOM 1807 N N . ALA A 1 237 ? -6.622 -3.796 -20.759 1.00 61.22 237 ALA A N 1
ATOM 1808 C CA . ALA A 1 237 ? -5.896 -3.438 -19.545 1.00 61.22 237 ALA A CA 1
ATOM 1809 C C . ALA A 1 237 ? -6.654 -2.440 -18.663 1.00 61.22 237 ALA A C 1
ATOM 1811 O O . ALA A 1 237 ? -6.192 -1.316 -18.496 1.00 61.22 237 ALA A O 1
ATOM 1812 N N . PRO A 1 238 ? -7.798 -2.837 -18.087 1.00 66.75 238 PRO A N 1
ATOM 1813 C CA . PRO A 1 238 ? -8.145 -2.441 -16.737 1.00 66.75 238 PRO A CA 1
ATOM 1814 C C . PRO A 1 238 ? -7.698 -3.528 -15.752 1.00 66.75 238 PRO A C 1
ATOM 1816 O O . PRO A 1 238 ? -7.666 -4.715 -16.084 1.00 66.75 238 PRO A O 1
ATOM 1819 N N . GLY A 1 239 ? -7.360 -3.122 -14.537 1.00 78.50 239 GLY A N 1
ATOM 1820 C CA . GLY A 1 239 ? -7.125 -4.040 -13.423 1.00 78.50 239 GLY A CA 1
ATOM 1821 C C . GLY A 1 239 ? -6.062 -3.564 -12.446 1.00 78.50 239 GLY A C 1
ATOM 1822 O O . GLY A 1 239 ? -5.901 -4.170 -11.389 1.00 78.50 239 GLY A O 1
ATOM 1823 N N . SER A 1 240 ? -5.323 -2.503 -12.770 1.00 90.56 240 SER A N 1
ATOM 1824 C CA . SER A 1 240 ? -4.259 -2.012 -11.901 1.00 90.56 240 SER A CA 1
ATOM 1825 C C . SER A 1 240 ? -4.787 -1.104 -10.804 1.00 90.56 240 SER A C 1
ATOM 1827 O O . SER A 1 240 ? -5.567 -0.184 -11.050 1.00 90.56 240 SER A O 1
ATOM 1829 N N . TYR A 1 241 ? -4.343 -1.347 -9.577 1.00 92.56 241 TYR A N 1
ATOM 1830 C CA . TYR A 1 241 ? -4.765 -0.572 -8.417 1.00 92.56 241 TYR A CA 1
ATOM 1831 C C . TYR A 1 241 ? -3.734 -0.634 -7.293 1.00 92.56 241 TYR A C 1
ATOM 1833 O O . TYR A 1 241 ? -2.934 -1.569 -7.219 1.00 92.56 241 TYR A O 1
ATOM 1841 N N . SER A 1 242 ? -3.806 0.335 -6.384 1.00 93.81 242 SER A N 1
ATOM 1842 C CA . SER A 1 242 ? -3.182 0.265 -5.065 1.00 93.81 242 SER A CA 1
ATOM 1843 C C . SER A 1 242 ? -4.253 0.128 -3.990 1.00 93.81 242 SER A C 1
ATOM 1845 O O . SER A 1 242 ? -5.257 0.840 -4.027 1.00 93.81 242 SER A O 1
ATOM 1847 N N . PHE A 1 243 ? -4.023 -0.746 -3.019 1.00 94.38 243 PHE A N 1
ATOM 1848 C CA . PHE A 1 243 ? -4.872 -0.946 -1.856 1.00 94.38 243 PHE A CA 1
ATOM 1849 C C . PHE A 1 243 ? -4.020 -0.998 -0.593 1.00 94.38 243 PHE A C 1
ATOM 1851 O O . PHE A 1 243 ? -3.189 -1.887 -0.434 1.00 94.38 243 PHE A O 1
ATOM 1858 N N . ILE A 1 244 ? -4.202 -0.030 0.295 1.00 93.56 244 ILE A N 1
ATOM 1859 C CA . ILE A 1 244 ? -3.322 0.212 1.432 1.00 93.56 244 ILE A CA 1
ATOM 1860 C C . ILE A 1 244 ? -4.139 0.183 2.718 1.00 93.56 244 ILE A C 1
ATOM 1862 O O . ILE A 1 244 ? -5.189 0.818 2.814 1.00 93.56 244 ILE A O 1
ATOM 1866 N N . LEU A 1 245 ? -3.637 -0.559 3.698 1.00 92.12 245 LEU A N 1
ATOM 1867 C CA . LEU A 1 245 ? -4.124 -0.614 5.068 1.00 92.12 245 LEU A CA 1
ATOM 1868 C C . LEU A 1 245 ? -3.023 -0.114 5.995 1.00 92.12 245 LEU A C 1
ATOM 1870 O O . LEU A 1 245 ? -1.887 -0.589 5.927 1.00 92.12 245 LEU A O 1
ATOM 1874 N N . GLU A 1 246 ? -3.371 0.810 6.880 1.00 90.44 246 GLU A N 1
ATOM 1875 C CA . GLU A 1 246 ? -2.445 1.370 7.862 1.00 90.44 246 GLU A CA 1
ATOM 1876 C C . GLU A 1 246 ? -3.034 1.225 9.258 1.00 90.44 246 GLU A C 1
ATOM 1878 O O . GLU A 1 246 ? -4.228 1.447 9.464 1.00 90.44 246 GLU A O 1
ATOM 1883 N N . ARG A 1 247 ? -2.200 0.871 10.232 1.00 86.69 247 ARG A N 1
ATOM 1884 C CA . ARG A 1 247 ? -2.543 0.917 11.650 1.00 86.69 247 ARG A CA 1
ATOM 1885 C C . ARG A 1 247 ? -2.292 2.336 12.144 1.00 86.69 247 ARG A C 1
ATOM 1887 O O . ARG A 1 247 ? -1.179 2.832 12.041 1.00 86.69 247 ARG A O 1
ATOM 1894 N N . THR A 1 248 ? -3.313 2.964 12.716 1.00 86.56 248 THR A N 1
ATOM 1895 C CA . THR A 1 248 ? -3.204 4.314 13.298 1.00 86.56 248 THR A CA 1
ATOM 1896 C C . THR A 1 248 ? -3.057 4.285 14.814 1.00 86.56 248 THR A C 1
ATOM 1898 O O . THR A 1 248 ? -2.700 5.294 15.417 1.00 86.56 248 THR A O 1
ATOM 1901 N N . CYS A 1 249 ? -3.366 3.151 15.448 1.00 84.75 249 CYS A N 1
ATOM 1902 C CA . CYS A 1 249 ? -3.178 2.971 16.879 1.00 84.75 249 CYS A CA 1
ATOM 1903 C C . CYS A 1 249 ? -1.749 2.509 17.212 1.00 84.75 249 CYS A C 1
ATOM 1905 O O . CYS A 1 249 ? -1.079 1.883 16.380 1.00 84.75 249 CYS A O 1
ATOM 1907 N N . PRO A 1 250 ? -1.284 2.747 18.451 1.00 81.94 250 PRO A N 1
ATOM 1908 C CA . PRO A 1 250 ? -0.063 2.128 18.945 1.00 81.94 250 PRO A CA 1
ATOM 1909 C C . PRO A 1 250 ? -0.131 0.588 18.886 1.00 81.94 250 PRO A C 1
ATOM 1911 O O . PRO A 1 250 ? -1.226 0.017 18.827 1.00 81.94 250 PRO A O 1
ATOM 1914 N N . PRO A 1 251 ? 1.020 -0.110 18.961 1.00 77.69 251 PRO A N 1
ATOM 1915 C CA . PRO A 1 251 ? 1.062 -1.576 19.008 1.00 77.69 251 PRO A CA 1
ATOM 1916 C C . PRO A 1 251 ? 0.271 -2.187 20.174 1.00 77.69 251 PRO A C 1
ATOM 1918 O O . PRO A 1 251 ? -0.169 -3.330 20.081 1.00 77.69 251 PRO A O 1
ATOM 1921 N N . THR A 1 252 ? 0.071 -1.420 21.249 1.00 86.31 252 THR A N 1
ATOM 1922 C CA . THR A 1 252 ? -0.700 -1.816 22.429 1.00 86.31 252 THR A CA 1
ATOM 1923 C C . THR A 1 252 ? -1.676 -0.706 22.791 1.00 86.31 252 THR A C 1
ATOM 1925 O O . THR A 1 252 ? -1.266 0.439 22.953 1.00 86.31 252 THR A O 1
ATOM 1928 N N . ILE A 1 253 ? -2.950 -1.053 22.975 1.00 89.50 253 ILE A N 1
ATOM 1929 C CA . ILE A 1 253 ? -3.984 -0.130 23.456 1.00 89.50 253 ILE A CA 1
ATOM 1930 C C . ILE A 1 253 ? -4.221 -0.425 24.942 1.00 89.50 253 ILE A C 1
ATOM 1932 O O . ILE A 1 253 ? -4.630 -1.543 25.278 1.00 89.50 253 ILE A O 1
ATOM 1936 N N . PRO A 1 254 ? -3.968 0.525 25.858 1.00 90.56 254 PRO A N 1
ATOM 1937 C CA . PRO A 1 254 ? -4.289 0.335 27.264 1.00 90.56 254 PRO A CA 1
ATOM 1938 C C . PRO A 1 254 ? -5.784 0.077 27.469 1.00 90.56 254 PRO A C 1
ATOM 1940 O O . PRO A 1 254 ? -6.633 0.778 26.925 1.00 90.56 254 PRO A O 1
ATOM 1943 N N . PHE A 1 255 ? -6.120 -0.901 28.315 1.00 88.94 255 PHE A N 1
ATOM 1944 C CA . PHE A 1 255 ? -7.516 -1.295 28.542 1.00 88.94 255 PHE A CA 1
ATOM 1945 C C . PHE A 1 255 ? -8.410 -0.126 28.982 1.00 88.94 255 PHE A C 1
ATOM 1947 O O . PHE A 1 255 ? -9.550 -0.037 28.542 1.00 88.94 255 PHE A O 1
ATOM 1954 N N . HIS A 1 256 ? -7.890 0.784 29.815 1.00 87.69 256 HIS A N 1
ATOM 1955 C CA . HIS A 1 256 ? -8.647 1.943 30.295 1.00 87.69 256 HIS A CA 1
ATOM 1956 C C . HIS A 1 256 ? -9.017 2.918 29.166 1.00 87.69 256 HIS A C 1
ATOM 1958 O O . HIS A 1 256 ? -10.133 3.417 29.163 1.00 87.69 256 HIS A O 1
ATOM 1964 N N . GLU A 1 257 ? -8.141 3.117 28.175 1.00 90.88 257 GLU A N 1
ATOM 1965 C CA . GLU A 1 257 ? -8.463 3.915 26.984 1.00 90.88 257 GLU A CA 1
ATOM 1966 C C . GLU A 1 257 ? -9.536 3.219 26.137 1.00 90.88 257 GLU A C 1
ATOM 1968 O O . GLU A 1 257 ? -10.465 3.853 25.641 1.00 90.88 257 GLU A O 1
ATOM 1973 N N . LEU A 1 258 ? -9.449 1.893 25.988 1.00 90.62 258 LEU A N 1
ATOM 1974 C CA . LEU A 1 258 ? -10.394 1.131 25.173 1.00 90.62 258 LEU A CA 1
ATOM 1975 C C . LEU A 1 258 ? -11.817 1.151 25.753 1.00 90.62 258 LEU A C 1
ATOM 1977 O O . LEU A 1 258 ? -12.770 1.365 25.008 1.00 90.62 258 LEU A O 1
ATOM 1981 N N . ILE A 1 259 ? -11.982 0.944 27.064 1.00 91.56 259 ILE A N 1
ATOM 1982 C CA . ILE A 1 259 ? -13.315 0.841 27.690 1.00 91.56 259 ILE A CA 1
ATOM 1983 C C . ILE A 1 259 ? -14.070 2.169 27.782 1.00 91.56 259 ILE A C 1
ATOM 1985 O O . ILE A 1 259 ? -15.279 2.165 28.011 1.00 91.56 259 ILE A O 1
ATOM 1989 N N . GLU A 1 260 ? -13.391 3.298 27.587 1.00 91.00 260 GLU A N 1
ATOM 1990 C CA . GLU A 1 260 ? -14.043 4.601 27.447 1.00 91.00 260 GLU A CA 1
ATOM 1991 C C . GLU A 1 260 ? -14.785 4.726 26.106 1.00 91.00 260 GLU A C 1
ATOM 1993 O O . GLU A 1 260 ? -15.695 5.546 25.983 1.00 91.00 260 GLU A O 1
ATOM 1998 N N . ASN A 1 261 ? -14.468 3.871 25.125 1.00 94.00 261 ASN A N 1
ATOM 1999 C CA . ASN A 1 261 ? -15.047 3.857 23.785 1.00 94.00 261 ASN A CA 1
ATOM 2000 C C . ASN A 1 261 ? -16.166 2.811 23.682 1.00 94.00 261 ASN A C 1
ATOM 2002 O O . ASN A 1 261 ? -15.913 1.624 23.467 1.00 94.00 261 ASN A O 1
ATOM 2006 N N . THR A 1 262 ? -17.417 3.249 23.838 1.00 93.81 262 THR A N 1
ATOM 2007 C CA . THR A 1 262 ? -18.579 2.352 24.016 1.00 93.81 262 THR A CA 1
ATOM 2008 C C . THR A 1 262 ? -19.669 2.480 22.954 1.00 93.81 262 THR A C 1
ATOM 2010 O O . THR A 1 262 ? -20.680 1.776 23.004 1.00 93.81 262 THR A O 1
ATOM 2013 N N . THR A 1 263 ? -19.500 3.370 21.976 1.00 90.38 263 THR A N 1
ATOM 2014 C CA . THR A 1 263 ? -20.486 3.579 20.907 1.00 90.38 263 THR A CA 1
ATOM 2015 C C . THR A 1 263 ? -19.796 3.794 19.565 1.00 90.38 263 THR A C 1
ATOM 2017 O O . THR A 1 263 ? -18.603 4.062 19.494 1.00 90.38 263 THR A O 1
ATOM 2020 N N . TYR A 1 264 ? -20.546 3.735 18.463 1.00 84.81 264 TYR A N 1
ATOM 2021 C CA . TYR A 1 264 ? -19.962 4.012 17.148 1.00 84.81 264 TYR A CA 1
ATOM 2022 C C . TYR A 1 264 ? -19.484 5.473 17.006 1.00 84.81 264 TYR A C 1
ATOM 2024 O O . TYR A 1 264 ? -18.495 5.715 16.316 1.00 84.81 264 TYR A O 1
ATOM 2032 N N . THR A 1 265 ? -20.133 6.434 17.682 1.00 83.12 265 THR A N 1
ATOM 2033 C CA . THR A 1 265 ? -19.717 7.852 17.715 1.00 83.12 265 THR A CA 1
ATOM 2034 C C . THR A 1 265 ? -18.571 8.123 18.687 1.00 83.12 265 THR A C 1
ATOM 2036 O O . THR A 1 265 ? -17.820 9.070 18.481 1.00 83.12 265 THR A O 1
ATOM 2039 N N . ASN A 1 266 ? -18.424 7.291 19.719 1.00 89.50 266 ASN A N 1
ATOM 2040 C CA . ASN A 1 266 ? -17.338 7.313 20.692 1.00 89.50 266 ASN A CA 1
ATOM 2041 C C . ASN A 1 266 ? -16.546 6.001 20.589 1.00 89.50 266 ASN A C 1
ATOM 2043 O O . ASN A 1 266 ? -16.702 5.088 21.403 1.00 89.50 266 ASN A O 1
ATOM 2047 N N . SER A 1 267 ? -15.788 5.897 19.500 1.00 93.25 267 SER A N 1
ATOM 2048 C CA . SER A 1 267 ? -15.002 4.726 19.109 1.00 93.25 267 SER A CA 1
ATOM 2049 C C . SER A 1 267 ? -13.518 5.080 19.010 1.00 93.25 267 SER A C 1
ATOM 2051 O O . SER A 1 267 ? -13.177 6.234 18.770 1.00 93.25 267 SER A O 1
ATOM 2053 N N . TYR A 1 268 ? -12.628 4.103 19.140 1.00 93.44 268 TYR A N 1
ATOM 2054 C CA . TYR A 1 268 ? -11.181 4.282 19.069 1.00 93.44 268 TYR A CA 1
ATOM 2055 C C . TYR A 1 268 ? -10.672 4.049 17.634 1.00 93.44 268 TYR A C 1
ATOM 2057 O O . TYR A 1 268 ? -10.975 2.998 17.061 1.00 93.44 268 TYR A O 1
ATOM 2065 N N . PRO A 1 269 ? -9.920 4.978 17.017 1.00 92.56 269 PRO A N 1
ATOM 2066 C CA . PRO A 1 269 ? -9.364 4.783 15.678 1.00 92.56 269 PRO A CA 1
ATOM 2067 C C . PRO A 1 269 ? -8.212 3.772 15.703 1.00 92.56 269 PRO A C 1
ATOM 2069 O O . PRO A 1 269 ? -7.252 3.930 16.454 1.00 92.56 269 PRO A O 1
ATOM 2072 N N . VAL A 1 270 ? -8.287 2.741 14.862 1.00 92.38 270 VAL A N 1
ATOM 2073 C CA . VAL A 1 270 ? -7.270 1.672 14.805 1.00 92.38 270 VAL A CA 1
ATOM 2074 C C . VAL A 1 270 ? -6.587 1.549 13.457 1.00 92.38 270 VAL A C 1
ATOM 2076 O O . VAL A 1 270 ? -5.479 1.017 13.391 1.00 92.38 270 VAL A O 1
ATOM 2079 N N . GLY A 1 271 ? -7.197 2.060 12.391 1.00 91.50 271 GLY A N 1
ATOM 2080 C CA . GLY A 1 271 ? -6.546 2.064 11.097 1.00 91.50 271 GLY A CA 1
ATOM 2081 C C . GLY A 1 271 ? -7.234 2.902 10.040 1.00 91.50 271 GLY A C 1
ATOM 2082 O O . GLY A 1 271 ? -8.318 3.445 10.246 1.00 91.50 271 GLY A O 1
ATOM 2083 N N . THR A 1 272 ? -6.603 2.962 8.881 1.00 93.62 272 THR A N 1
ATOM 2084 C CA . THR A 1 272 ? -7.127 3.577 7.664 1.00 93.62 272 THR A CA 1
ATOM 2085 C C . THR A 1 272 ? -7.027 2.602 6.506 1.00 93.62 272 THR A C 1
ATOM 2087 O O . THR A 1 272 ? -6.187 1.703 6.486 1.00 93.62 272 THR A O 1
ATOM 2090 N N . VAL A 1 273 ? -7.929 2.772 5.546 1.00 94.25 273 VAL A N 1
ATOM 2091 C CA . VAL A 1 273 ? -7.929 2.038 4.285 1.00 94.25 273 VAL A CA 1
ATOM 2092 C C . VAL A 1 273 ? -7.958 3.032 3.139 1.00 94.25 273 VAL A C 1
ATOM 2094 O O . VAL A 1 273 ? -8.710 4.008 3.188 1.00 94.25 273 VAL A O 1
ATOM 2097 N N . ARG A 1 274 ? -7.144 2.777 2.115 1.00 94.56 274 ARG A N 1
ATOM 2098 C CA . ARG A 1 274 ? -7.092 3.557 0.878 1.00 94.56 274 ARG A CA 1
ATOM 2099 C C . ARG A 1 274 ? -7.061 2.633 -0.329 1.00 94.56 274 ARG A C 1
ATOM 2101 O O . ARG A 1 274 ? -6.310 1.665 -0.360 1.00 94.56 274 ARG A O 1
ATOM 2108 N N . PHE A 1 275 ? -7.865 2.944 -1.328 1.00 94.69 275 PHE A N 1
ATOM 2109 C CA . PHE A 1 275 ? -7.863 2.327 -2.644 1.00 94.69 275 PHE A CA 1
ATOM 2110 C C . PHE A 1 275 ? -7.790 3.428 -3.689 1.00 94.69 275 PHE A C 1
ATOM 2112 O O . PHE A 1 275 ? -8.576 4.377 -3.640 1.00 94.69 275 PHE A O 1
ATOM 2119 N N . ASN A 1 276 ? -6.914 3.236 -4.667 1.00 91.75 276 ASN A N 1
ATOM 2120 C CA . ASN A 1 276 ? -6.743 4.133 -5.796 1.00 91.75 276 ASN A CA 1
ATOM 2121 C C . ASN A 1 276 ? -6.553 3.315 -7.073 1.00 91.75 276 ASN A C 1
ATOM 2123 O O . ASN A 1 276 ? -5.789 2.347 -7.102 1.00 91.75 276 ASN A O 1
ATOM 2127 N N . SER A 1 277 ? -7.244 3.713 -8.136 1.00 91.00 277 SER A N 1
ATOM 2128 C CA . SER A 1 277 ? -7.056 3.165 -9.477 1.00 91.00 277 SER A CA 1
ATOM 2129 C C . SER A 1 277 ? -7.502 4.168 -10.534 1.00 91.00 277 SER A C 1
ATOM 2131 O O . SER A 1 277 ? -8.462 4.904 -10.331 1.00 91.00 277 SER A O 1
ATOM 2133 N N . VAL A 1 278 ? -6.834 4.181 -11.682 1.00 86.81 278 VAL A N 1
ATOM 2134 C CA . VAL A 1 278 ? -7.179 5.054 -12.817 1.00 86.81 278 VAL A CA 1
ATOM 2135 C C . VAL A 1 278 ? -8.310 4.489 -13.683 1.00 86.81 278 VAL A C 1
ATOM 2137 O O . VAL A 1 278 ? -8.992 5.237 -14.380 1.00 86.81 278 VAL A O 1
ATOM 2140 N N . ASP A 1 279 ? -8.541 3.176 -13.635 1.00 86.00 279 ASP A N 1
ATOM 2141 C CA . ASP A 1 279 ? -9.416 2.473 -14.581 1.00 86.00 279 ASP A CA 1
ATOM 2142 C C . ASP A 1 279 ? -10.303 1.390 -13.950 1.00 86.00 279 ASP A C 1
ATOM 2144 O O . ASP A 1 279 ? -11.238 0.920 -14.598 1.00 86.00 279 ASP A O 1
ATOM 2148 N N . THR A 1 280 ? -10.053 1.025 -12.692 1.00 89.06 280 THR A N 1
ATOM 2149 C CA . THR A 1 280 ? -10.679 -0.119 -12.029 1.00 89.06 280 THR A CA 1
ATOM 2150 C C . THR A 1 280 ? -11.492 0.336 -10.834 1.00 89.06 280 THR A C 1
ATOM 2152 O O . THR A 1 280 ? -11.021 1.090 -9.981 1.00 89.06 280 THR A O 1
ATOM 2155 N N . ARG A 1 281 ? -12.728 -0.150 -10.733 1.00 92.88 281 ARG A N 1
ATOM 2156 C CA . ARG A 1 281 ? -13.539 0.083 -9.542 1.00 92.88 281 ARG A CA 1
ATOM 2157 C C . ARG A 1 281 ? -13.267 -1.014 -8.541 1.00 92.88 281 ARG A C 1
ATOM 2159 O O . ARG A 1 281 ? -12.842 -2.113 -8.884 1.00 92.88 281 ARG A O 1
ATOM 2166 N N . ALA A 1 282 ? -13.552 -0.732 -7.282 1.00 93.69 282 ALA A N 1
ATOM 2167 C CA . ALA A 1 282 ? -13.493 -1.764 -6.273 1.00 93.69 282 ALA A CA 1
ATOM 2168 C C . ALA A 1 282 ? -14.636 -1.655 -5.283 1.00 93.69 282 ALA A C 1
ATOM 2170 O O . ALA A 1 282 ? -15.409 -0.694 -5.239 1.00 93.69 282 ALA A O 1
ATOM 2171 N N . ARG A 1 283 ? -14.769 -2.710 -4.500 1.00 94.75 283 ARG A N 1
ATOM 2172 C CA . ARG A 1 283 ? -15.612 -2.755 -3.320 1.00 94.75 283 ARG A CA 1
ATOM 2173 C C . ARG A 1 283 ? -14.886 -3.522 -2.238 1.00 94.75 283 ARG A C 1
ATOM 2175 O O . ARG A 1 283 ? -14.154 -4.461 -2.547 1.00 94.75 283 ARG A O 1
ATOM 2182 N N . MET A 1 284 ? -15.120 -3.146 -0.994 1.00 95.56 284 MET A N 1
ATOM 2183 C CA . MET A 1 284 ? -14.527 -3.822 0.146 1.00 95.56 284 MET A CA 1
ATOM 2184 C C . MET A 1 284 ? -15.560 -4.222 1.189 1.00 95.56 284 MET A C 1
ATOM 2186 O O . MET A 1 284 ? -16.642 -3.638 1.262 1.00 95.56 284 MET A O 1
ATOM 2190 N N . PHE A 1 285 ? -15.198 -5.189 2.018 1.00 95.50 285 PHE A N 1
ATOM 2191 C CA . PHE A 1 285 ? -15.914 -5.527 3.243 1.00 95.50 285 PHE A CA 1
ATOM 2192 C C . PHE A 1 285 ? -14.918 -5.978 4.316 1.00 95.50 285 PHE A C 1
ATOM 2194 O O . PHE A 1 285 ? -13.744 -6.223 4.027 1.00 95.50 285 PHE A O 1
ATOM 2201 N N . PHE A 1 286 ? -15.390 -6.080 5.557 1.00 96.06 286 PHE A N 1
ATOM 2202 C CA . PHE A 1 286 ? -14.581 -6.516 6.692 1.00 96.06 286 PHE A CA 1
ATOM 2203 C C . PHE A 1 286 ? -15.139 -7.801 7.298 1.00 96.06 286 PHE A C 1
ATOM 2205 O O . PHE A 1 286 ? -16.353 -8.009 7.305 1.00 96.06 286 PHE A O 1
ATOM 2212 N N . ALA A 1 287 ? -14.252 -8.630 7.839 1.00 95.38 287 ALA A N 1
ATOM 2213 C CA . ALA A 1 287 ? -14.597 -9.865 8.532 1.00 95.38 287 ALA A CA 1
ATOM 2214 C C . ALA A 1 287 ? -13.646 -10.128 9.707 1.00 95.38 287 ALA A C 1
ATOM 2216 O O . ALA A 1 287 ? -12.544 -9.574 9.767 1.00 95.38 287 ALA A O 1
ATOM 2217 N N . SER A 1 288 ? -14.071 -10.978 10.640 1.00 95.06 288 SER A N 1
ATOM 2218 C CA . SER A 1 288 ? -13.263 -11.406 11.787 1.00 95.06 288 SER A CA 1
ATOM 2219 C C . SER A 1 288 ? -12.394 -12.634 11.498 1.00 95.06 288 SER A C 1
ATOM 2221 O O . SER A 1 288 ? -11.546 -12.992 12.312 1.00 95.06 288 SER A O 1
ATOM 2223 N N . ASP A 1 289 ? -12.551 -13.254 10.327 1.00 91.81 289 ASP A N 1
ATOM 2224 C CA . ASP A 1 289 ? -11.801 -14.432 9.904 1.00 91.81 289 ASP A CA 1
ATOM 2225 C C . ASP A 1 289 ? -11.178 -14.272 8.508 1.00 91.81 289 ASP A C 1
ATOM 2227 O O . ASP A 1 289 ? -11.625 -13.483 7.672 1.00 91.81 289 ASP A O 1
ATOM 2231 N N . SER A 1 290 ? -10.146 -15.073 8.239 1.00 89.44 290 SER A N 1
ATOM 2232 C CA . SER A 1 290 ? -9.382 -15.017 6.988 1.00 89.44 290 SER A CA 1
ATOM 2233 C C . SER A 1 290 ? -10.131 -15.536 5.759 1.00 89.44 290 SER A C 1
ATOM 2235 O O . SER A 1 290 ? -9.647 -15.337 4.647 1.00 89.44 290 SER A O 1
ATOM 2237 N N . GLN A 1 291 ? -11.281 -16.199 5.928 1.00 91.38 291 GLN A N 1
ATOM 2238 C CA . GLN A 1 291 ? -12.127 -16.653 4.820 1.00 91.38 291 GLN A CA 1
ATOM 2239 C C . GLN A 1 291 ? -13.223 -15.637 4.472 1.00 91.38 291 GLN A C 1
ATOM 2241 O O . GLN A 1 291 ? -13.886 -15.788 3.448 1.00 91.38 291 GLN A O 1
ATOM 2246 N N . GLY A 1 292 ? -13.407 -14.596 5.291 1.00 91.06 292 GLY A N 1
ATOM 2247 C CA . GLY A 1 292 ? -14.376 -13.539 5.022 1.00 91.06 292 GLY A CA 1
ATOM 2248 C C . GLY A 1 292 ? -15.821 -13.953 5.297 1.00 91.06 292 GLY A C 1
ATOM 2249 O O . GLY A 1 292 ? -16.724 -13.503 4.592 1.00 91.06 292 GLY A O 1
ATOM 2250 N N . LEU A 1 293 ? -16.050 -14.834 6.274 1.00 93.00 293 LEU A N 1
ATOM 2251 C CA . LEU A 1 293 ? -17.350 -15.465 6.521 1.00 93.00 293 LEU A CA 1
ATOM 2252 C C . LEU A 1 293 ? -18.083 -14.903 7.745 1.00 93.00 293 LEU A C 1
ATOM 2254 O O . LEU A 1 293 ? -19.313 -14.954 7.788 1.00 93.00 293 LEU A O 1
ATOM 2258 N N . PHE A 1 294 ? -17.362 -14.352 8.720 1.00 95.25 294 PHE A N 1
ATOM 2259 C CA . PHE A 1 294 ? -17.901 -13.943 10.013 1.00 95.25 294 PHE A CA 1
ATOM 2260 C C . PHE A 1 294 ? -17.598 -12.480 10.347 1.00 95.25 294 PHE A C 1
ATOM 2262 O O . PHE A 1 294 ? -16.643 -11.883 9.861 1.00 95.25 294 PHE A O 1
ATOM 2269 N N . THR A 1 295 ? -18.417 -11.897 11.222 1.00 95.88 295 THR A N 1
ATOM 2270 C CA . THR A 1 295 ? -18.226 -10.549 11.793 1.00 95.88 295 THR A CA 1
ATOM 2271 C C . THR A 1 295 ? -18.323 -10.564 13.320 1.00 95.88 295 THR A C 1
ATOM 2273 O O . THR A 1 295 ? -18.696 -9.565 13.932 1.00 95.88 295 THR A O 1
ATOM 2276 N N . ASP A 1 296 ? -18.031 -11.710 13.944 1.00 96.12 296 ASP A N 1
ATOM 2277 C CA . ASP A 1 296 ? -17.889 -11.825 15.400 1.00 96.12 296 ASP A CA 1
ATOM 2278 C C . ASP A 1 296 ? -16.458 -11.439 15.780 1.00 96.12 296 ASP A C 1
ATOM 2280 O O . ASP A 1 296 ? -15.539 -12.260 15.744 1.00 96.12 296 ASP A O 1
ATOM 2284 N N . PHE A 1 297 ? -16.255 -10.148 16.030 1.00 96.50 297 PHE A N 1
ATOM 2285 C CA . PHE A 1 297 ? -14.957 -9.587 16.373 1.00 96.50 297 PHE A CA 1
ATOM 2286 C C . PHE A 1 297 ? -14.700 -9.729 17.872 1.00 96.50 297 PHE A C 1
ATOM 2288 O O . PHE A 1 297 ? -15.480 -9.258 18.706 1.00 96.50 297 PHE A O 1
ATOM 2295 N N . ARG A 1 298 ? -13.589 -10.378 18.226 1.00 95.12 298 ARG A N 1
ATOM 2296 C CA . ARG A 1 298 ? -13.247 -10.667 19.620 1.00 95.12 298 ARG A CA 1
ATOM 2297 C C . ARG A 1 298 ? -11.776 -10.419 19.884 1.00 95.12 298 ARG A C 1
ATOM 2299 O O . ARG A 1 298 ? -10.927 -10.808 19.092 1.00 95.12 298 ARG A O 1
ATOM 2306 N N . PHE A 1 299 ? -11.501 -9.821 21.031 1.00 94.19 299 PHE A N 1
ATOM 2307 C CA . PHE A 1 299 ? -10.188 -9.875 21.647 1.00 94.19 299 PHE A CA 1
ATOM 2308 C C . PHE A 1 299 ? -10.040 -11.231 22.327 1.00 94.19 299 PHE A C 1
ATOM 2310 O O . PHE A 1 299 ? -10.922 -11.624 23.094 1.00 94.19 299 PHE A O 1
ATOM 2317 N N . ALA A 1 300 ? -8.955 -11.945 22.045 1.00 92.31 300 ALA A N 1
ATOM 2318 C CA . ALA A 1 300 ? -8.679 -13.264 22.600 1.00 92.31 300 ALA A CA 1
ATOM 2319 C C . ALA A 1 300 ? -7.330 -13.289 23.325 1.00 92.31 300 ALA A C 1
ATOM 2321 O O . ALA A 1 300 ? -6.389 -12.608 22.929 1.00 92.31 300 ALA A O 1
ATOM 2322 N N . SER A 1 301 ? -7.265 -14.066 24.400 1.00 92.19 301 SER A N 1
ATOM 2323 C CA . SER A 1 301 ? -6.043 -14.433 25.107 1.00 92.19 301 SER A CA 1
ATOM 2324 C C . SER A 1 301 ? -6.166 -15.865 25.633 1.00 92.19 301 SER A C 1
ATOM 2326 O O . SER A 1 301 ? -7.241 -16.472 25.581 1.00 92.19 301 SER A O 1
ATOM 2328 N N . ASP A 1 302 ? -5.093 -16.395 26.218 1.00 89.50 302 ASP A N 1
ATOM 2329 C CA . ASP A 1 302 ? -5.112 -17.710 26.872 1.00 89.50 302 ASP A CA 1
ATOM 2330 C C . ASP A 1 302 ? -6.079 -17.774 28.073 1.00 89.50 302 ASP A C 1
ATOM 2332 O O . ASP A 1 302 ? -6.473 -18.857 28.509 1.00 89.50 302 ASP A O 1
ATOM 2336 N N . ARG A 1 303 ? -6.474 -16.620 28.630 1.00 86.69 303 ARG A N 1
ATOM 2337 C CA . ARG A 1 303 ? -7.356 -16.516 29.806 1.00 86.69 303 ARG A CA 1
ATOM 2338 C C . ARG A 1 303 ? -8.821 -16.274 29.470 1.00 86.69 303 ARG A C 1
ATOM 2340 O O . ARG A 1 303 ? -9.664 -16.414 30.358 1.00 86.69 303 ARG A O 1
ATOM 2347 N N . GLY A 1 304 ? -9.144 -15.906 28.235 1.00 89.12 304 GLY A N 1
ATOM 2348 C CA . GLY A 1 304 ? -10.524 -15.663 27.836 1.00 89.12 304 GLY A CA 1
ATOM 2349 C C . GLY A 1 304 ? -10.664 -14.840 26.565 1.00 89.12 304 GLY A C 1
ATOM 2350 O O . GLY A 1 304 ? -9.707 -14.578 25.845 1.00 89.12 304 GLY A O 1
ATOM 2351 N N . SER A 1 305 ? -11.897 -14.428 26.279 1.00 92.56 305 SER A N 1
ATOM 2352 C CA . SER A 1 305 ? -12.179 -13.514 25.175 1.00 92.56 305 SER A CA 1
ATOM 2353 C C . SER A 1 305 ? -13.341 -12.590 25.498 1.00 92.56 305 SER A C 1
ATOM 2355 O O . SER A 1 305 ? -14.284 -12.989 26.185 1.00 92.56 305 SER A O 1
ATOM 2357 N N . PHE A 1 306 ? -13.314 -11.388 24.934 1.00 93.94 306 PHE A N 1
ATOM 2358 C CA . PHE A 1 306 ? -14.424 -10.443 25.005 1.00 93.94 306 PHE A CA 1
ATOM 2359 C C . PHE A 1 306 ? -14.686 -9.811 23.637 1.00 93.94 306 PHE A C 1
ATOM 2361 O O . PHE A 1 306 ? -13.787 -9.687 22.803 1.00 93.94 306 PHE A O 1
ATOM 2368 N N . GLY A 1 307 ? -15.951 -9.480 23.387 1.00 94.44 307 GLY A N 1
ATOM 2369 C CA . GLY A 1 307 ? -16.394 -8.927 22.112 1.00 94.44 307 GLY A CA 1
ATOM 2370 C C . GLY A 1 307 ? -16.053 -7.448 21.971 1.00 94.44 307 GLY A C 1
ATOM 2371 O O . GLY A 1 307 ? -15.974 -6.711 22.955 1.00 94.44 307 GLY A O 1
ATOM 2372 N N . TYR A 1 308 ? -15.892 -7.016 20.728 1.00 96.31 308 TYR A N 1
ATOM 2373 C CA . TYR A 1 308 ? -15.868 -5.609 20.355 1.00 96.31 308 TYR A CA 1
ATOM 2374 C C . TYR A 1 308 ? -16.548 -5.436 18.996 1.00 96.31 308 TYR A C 1
ATOM 2376 O O . TYR A 1 308 ? -16.865 -6.402 18.304 1.00 96.31 308 TYR A O 1
ATOM 2384 N N . HIS A 1 309 ? -16.788 -4.194 18.603 1.00 97.31 309 HIS A N 1
ATOM 2385 C CA . HIS A 1 309 ? -17.450 -3.859 17.350 1.00 97.31 309 HIS A CA 1
ATOM 2386 C C . HIS A 1 309 ? -16.497 -3.090 16.452 1.00 97.31 309 HIS A C 1
ATOM 2388 O O . HIS A 1 309 ? -15.820 -2.172 16.910 1.00 97.31 309 HIS A O 1
ATOM 2394 N N . VAL A 1 310 ? -16.486 -3.432 15.166 1.00 97.31 310 VAL A N 1
ATOM 2395 C CA . VAL A 1 310 ? -15.768 -2.680 14.132 1.00 97.31 310 VAL A CA 1
ATOM 2396 C C . VAL A 1 310 ? -16.723 -1.692 13.475 1.00 97.31 310 VAL A C 1
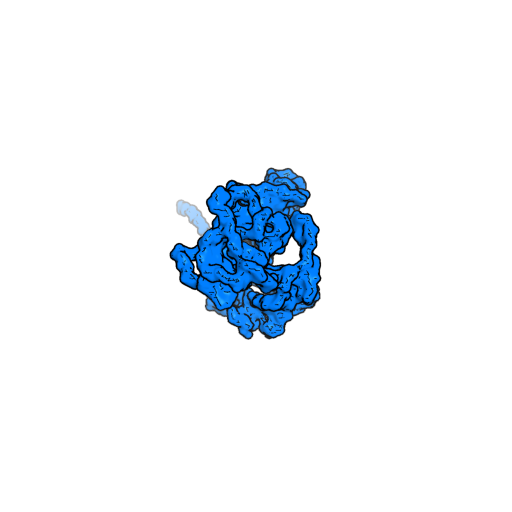ATOM 2398 O O . VAL A 1 310 ? -17.880 -2.011 13.195 1.00 97.31 310 VAL A O 1
ATOM 2401 N N . VAL A 1 311 ? -16.236 -0.486 13.215 1.00 96.94 311 VAL A N 1
ATOM 2402 C CA . VAL A 1 311 ? -16.940 0.577 12.499 1.00 96.94 311 VAL A CA 1
ATOM 2403 C C . VAL A 1 311 ? -16.057 1.043 11.358 1.00 96.94 311 VAL A C 1
ATOM 2405 O O . VAL A 1 311 ? -14.868 1.284 11.551 1.00 96.94 311 VAL A O 1
ATOM 2408 N N . TYR A 1 312 ? -16.654 1.206 10.184 1.00 96.38 312 TYR A N 1
ATOM 2409 C CA . TYR A 1 312 ? -16.006 1.874 9.068 1.00 96.38 312 TYR A CA 1
ATOM 2410 C C . TYR A 1 312 ? -16.630 3.250 8.845 1.00 96.38 312 TYR A C 1
ATOM 2412 O O . TYR A 1 312 ? -17.848 3.366 8.684 1.00 96.38 312 TYR A O 1
ATOM 2420 N N . THR A 1 313 ? -15.791 4.283 8.832 1.00 94.44 313 THR A N 1
ATOM 2421 C CA . THR A 1 313 ? -16.187 5.668 8.567 1.00 94.44 313 THR A CA 1
ATOM 2422 C C . THR A 1 313 ? -15.624 6.095 7.212 1.00 94.44 313 THR A C 1
ATOM 2424 O O . THR A 1 313 ? -14.444 6.452 7.131 1.00 94.44 313 THR A O 1
ATOM 2427 N N . PRO A 1 314 ? -16.430 6.045 6.136 1.00 94.69 314 PRO A N 1
ATOM 2428 C CA . PRO A 1 314 ? -15.974 6.407 4.802 1.00 94.69 314 PRO A CA 1
ATOM 2429 C C . PRO A 1 314 ? -15.725 7.915 4.687 1.00 94.69 314 PRO A C 1
ATOM 2431 O O . PRO A 1 314 ? -16.570 8.734 5.050 1.00 94.69 314 PRO A O 1
ATOM 2434 N N . ARG A 1 315 ? -14.563 8.275 4.142 1.00 94.50 315 ARG A N 1
ATOM 2435 C CA . ARG A 1 315 ? -14.185 9.646 3.769 1.00 94.50 315 ARG A CA 1
ATOM 2436 C C . ARG A 1 315 ? -14.400 9.878 2.275 1.00 94.50 315 ARG A C 1
ATOM 2438 O O . ARG A 1 315 ? -14.927 10.918 1.887 1.00 94.50 315 ARG A O 1
ATOM 2445 N N . ILE A 1 316 ? -14.042 8.891 1.450 1.00 94.75 316 ILE A N 1
ATOM 2446 C CA . ILE A 1 316 ? -14.227 8.896 -0.004 1.00 94.75 316 ILE A CA 1
ATOM 2447 C C . ILE A 1 316 ? -14.779 7.524 -0.435 1.00 94.75 316 ILE A C 1
ATOM 2449 O O . ILE A 1 316 ? -14.169 6.511 -0.112 1.00 94.75 316 ILE A O 1
ATOM 2453 N N . PRO A 1 317 ? -15.909 7.452 -1.160 1.00 95.75 317 PRO A N 1
ATOM 2454 C CA . PRO A 1 317 ? -16.946 8.484 -1.197 1.00 95.75 317 PRO A CA 1
ATOM 2455 C C . PRO A 1 317 ? -17.422 8.828 0.226 1.00 95.75 317 PRO A C 1
ATOM 2457 O O . PRO A 1 317 ? -17.452 7.961 1.091 1.00 95.75 317 PRO A O 1
ATOM 2460 N N . SER A 1 318 ? -17.789 10.087 0.477 1.00 92.94 318 SER A N 1
ATOM 2461 C CA . SER A 1 318 ? -18.263 10.508 1.805 1.00 92.94 318 SER A CA 1
ATOM 2462 C C . SER A 1 318 ? -19.533 9.751 2.205 1.00 92.94 318 SER A C 1
ATOM 2464 O O . SER A 1 318 ? -20.436 9.553 1.388 1.00 92.94 318 SER A O 1
ATOM 2466 N N . GLY A 1 319 ? -19.608 9.334 3.467 1.00 89.88 319 GLY A N 1
ATOM 2467 C CA . GLY A 1 319 ? -20.759 8.620 4.005 1.00 89.88 319 GLY A CA 1
ATOM 2468 C C . GLY A 1 319 ? -20.759 8.571 5.529 1.00 89.88 319 GLY A C 1
ATOM 2469 O O . GLY A 1 319 ? -19.945 9.203 6.199 1.00 89.88 319 GLY A O 1
ATOM 2470 N N . TYR A 1 320 ? -21.698 7.812 6.087 1.00 91.00 320 TYR A N 1
ATOM 2471 C CA . TYR A 1 320 ? -21.861 7.693 7.534 1.00 91.00 320 TYR A CA 1
ATOM 2472 C C . TYR A 1 320 ? -21.035 6.545 8.113 1.00 91.00 320 TYR A C 1
ATOM 2474 O O . TYR A 1 320 ? -20.894 5.483 7.498 1.00 91.00 320 TYR A O 1
ATOM 2482 N N . ALA A 1 321 ? -20.560 6.743 9.344 1.00 93.25 321 ALA A N 1
ATOM 2483 C CA . ALA A 1 321 ? -19.967 5.686 10.151 1.00 93.25 321 ALA A CA 1
ATOM 2484 C C . ALA A 1 321 ? -20.928 4.489 10.246 1.00 93.25 321 ALA A C 1
ATOM 2486 O O . ALA A 1 321 ? -22.074 4.626 10.676 1.00 93.25 321 ALA A O 1
ATOM 2487 N N . THR A 1 322 ? -20.459 3.316 9.827 1.00 95.00 322 THR A N 1
ATOM 2488 C CA . THR A 1 322 ? -21.269 2.103 9.708 1.00 95.00 322 THR A CA 1
ATOM 2489 C C . THR A 1 322 ? -20.642 0.982 10.525 1.00 95.00 322 THR A C 1
ATOM 2491 O O . THR A 1 322 ? -19.517 0.561 10.258 1.00 95.00 322 THR A O 1
ATOM 2494 N N . LYS A 1 323 ? -21.381 0.470 11.514 1.00 95.69 323 LYS A N 1
ATOM 2495 C CA . LYS A 1 323 ? -21.007 -0.744 12.255 1.00 95.69 323 LYS A CA 1
ATOM 2496 C C . LYS A 1 323 ? -20.938 -1.942 11.306 1.00 95.69 323 LYS A C 1
ATOM 2498 O O . LYS A 1 323 ? -21.859 -2.126 10.513 1.00 95.69 323 LYS A O 1
ATOM 2503 N N . ILE A 1 324 ? -19.919 -2.782 11.432 1.00 96.50 324 ILE A N 1
ATOM 2504 C CA . ILE A 1 324 ? -19.775 -4.038 10.692 1.00 96.50 324 ILE A CA 1
ATOM 2505 C C . ILE A 1 324 ? -20.360 -5.181 11.528 1.00 96.50 324 ILE A C 1
ATOM 2507 O O . ILE A 1 324 ? -19.726 -5.683 12.447 1.00 96.50 324 ILE A O 1
ATOM 2511 N N . ASP A 1 325 ? -21.592 -5.572 11.220 1.00 95.25 325 ASP A N 1
ATOM 2512 C CA . ASP A 1 325 ? -22.330 -6.674 11.864 1.00 95.25 325 ASP A CA 1
ATOM 2513 C C . ASP A 1 325 ? -22.739 -7.775 10.866 1.00 95.25 325 ASP A C 1
ATOM 2515 O O . ASP A 1 325 ? -23.449 -8.711 11.228 1.00 95.25 325 ASP A O 1
ATOM 2519 N N . SER A 1 326 ? -22.304 -7.653 9.608 1.00 95.31 326 SER A N 1
ATOM 2520 C CA . SER A 1 326 ? -22.509 -8.634 8.547 1.00 95.31 326 SER A CA 1
ATOM 2521 C C . SER A 1 326 ? -21.485 -8.438 7.428 1.00 95.31 326 SER A C 1
ATOM 2523 O O . SER A 1 326 ? -21.147 -7.303 7.084 1.00 95.31 326 SER A O 1
ATOM 2525 N N . THR A 1 327 ? -21.048 -9.535 6.806 1.00 90.94 327 THR A N 1
ATOM 2526 C CA . THR A 1 327 ? -20.160 -9.528 5.630 1.00 90.94 327 THR A CA 1
ATOM 2527 C C . THR A 1 327 ? -20.846 -8.997 4.366 1.00 90.94 327 THR A C 1
ATOM 2529 O O . THR A 1 327 ? -20.181 -8.691 3.380 1.00 90.94 327 THR A O 1
ATOM 2532 N N . THR A 1 328 ? -22.171 -8.801 4.386 1.00 94.44 328 THR A N 1
ATOM 2533 C CA . THR A 1 328 ? -22.904 -8.155 3.284 1.00 94.44 328 THR A CA 1
ATOM 2534 C C . THR A 1 328 ? -22.806 -6.627 3.313 1.00 94.44 328 THR A C 1
ATOM 2536 O O . THR A 1 328 ? -23.295 -5.969 2.392 1.00 94.44 328 THR A O 1
ATOM 2539 N N . LYS A 1 329 ? -22.205 -6.036 4.357 1.00 95.69 329 LYS A N 1
ATOM 2540 C CA . LYS A 1 329 ? -21.921 -4.597 4.422 1.00 95.69 329 LYS A CA 1
ATOM 2541 C C . LYS A 1 329 ? -20.703 -4.274 3.565 1.00 95.69 329 LYS A C 1
ATOM 2543 O O . LYS A 1 329 ? -19.560 -4.407 3.993 1.00 95.69 329 LYS A O 1
ATOM 2548 N N . ILE A 1 330 ? -20.994 -3.865 2.335 1.00 95.31 330 ILE A N 1
ATOM 2549 C CA . ILE A 1 330 ? -20.016 -3.614 1.282 1.00 95.31 330 ILE A CA 1
ATOM 2550 C C . ILE A 1 330 ? -19.865 -2.107 1.062 1.00 95.31 330 ILE A C 1
ATOM 2552 O O . ILE A 1 330 ? -20.855 -1.386 0.942 1.00 95.31 330 ILE A O 1
ATOM 2556 N N . PHE A 1 331 ? -18.622 -1.653 0.928 1.00 96.69 331 PHE A N 1
ATOM 2557 C CA . PHE A 1 331 ? -18.268 -0.262 0.662 1.00 96.69 331 PHE A CA 1
ATOM 2558 C C . PHE A 1 331 ? -17.632 -0.154 -0.727 1.00 96.69 331 PHE A C 1
ATOM 2560 O O . PHE A 1 331 ? -16.529 -0.666 -0.927 1.00 96.69 331 PHE A O 1
ATOM 2567 N N . PRO A 1 332 ? -18.321 0.437 -1.717 1.00 96.50 332 PRO A N 1
ATOM 2568 C CA . PRO A 1 332 ? -17.768 0.625 -3.051 1.00 96.50 332 PRO A CA 1
ATOM 2569 C C . PRO A 1 332 ? -16.840 1.845 -3.107 1.00 96.50 332 PRO A C 1
ATOM 2571 O O . PRO A 1 332 ? -17.032 2.820 -2.379 1.00 96.50 332 PRO A O 1
ATOM 2574 N N . SER A 1 333 ? -15.878 1.817 -4.028 1.00 96.81 333 SER A N 1
ATOM 2575 C CA . SER A 1 333 ? -15.177 3.017 -4.479 1.00 96.81 333 SER A CA 1
ATOM 2576 C C . SER A 1 333 ? -16.143 3.995 -5.148 1.00 96.81 333 SER A C 1
ATOM 2578 O O . SER A 1 333 ? -17.309 3.675 -5.421 1.00 96.81 333 SER A O 1
ATOM 2580 N N . THR A 1 334 ? -15.654 5.192 -5.467 1.00 97.25 334 THR A N 1
ATOM 2581 C CA . THR A 1 334 ? -16.410 6.164 -6.258 1.00 97.25 334 THR A CA 1
ATOM 2582 C C . THR A 1 334 ? -16.971 5.539 -7.544 1.00 97.25 334 THR A C 1
ATOM 2584 O O . THR A 1 334 ? -16.393 4.625 -8.140 1.00 97.25 334 THR A O 1
ATOM 2587 N N . VAL A 1 335 ? -18.162 5.996 -7.948 1.00 94.38 335 VAL A N 1
ATOM 2588 C CA . VAL A 1 335 ? -18.848 5.490 -9.153 1.00 94.38 335 VAL A CA 1
ATOM 2589 C C . VAL A 1 335 ? -18.179 6.000 -10.422 1.00 94.38 335 VAL A C 1
ATOM 2591 O O . VAL A 1 335 ? -18.061 5.253 -11.386 1.00 94.38 335 VAL A O 1
ATOM 2594 N N . ASN A 1 336 ? -17.731 7.254 -10.387 1.00 94.44 336 ASN A N 1
ATOM 2595 C CA . ASN A 1 336 ? -16.911 7.878 -11.414 1.00 94.44 336 ASN A CA 1
ATOM 2596 C C . ASN A 1 336 ? -15.540 8.209 -10.810 1.00 94.44 336 ASN A C 1
ATOM 2598 O O . ASN A 1 336 ? -15.458 8.404 -9.588 1.00 94.44 336 ASN A O 1
ATOM 2602 N N . PRO A 1 337 ? -14.485 8.311 -11.631 1.00 92.19 337 PRO A N 1
ATOM 2603 C CA . PRO A 1 337 ? -13.214 8.858 -11.186 1.00 92.19 337 PRO A CA 1
ATOM 2604 C C . PRO A 1 337 ? -13.405 10.248 -10.565 1.00 92.19 337 PRO A C 1
ATOM 2606 O O . PRO A 1 337 ? -14.214 11.044 -11.050 1.00 92.19 337 PRO A O 1
ATOM 2609 N N . VAL A 1 338 ? -12.694 10.515 -9.474 1.00 93.88 338 VAL A N 1
ATOM 2610 C CA . VAL A 1 338 ? -12.656 11.814 -8.796 1.00 93.88 338 VAL A CA 1
ATOM 2611 C C . VAL A 1 338 ? -11.206 12.297 -8.682 1.00 93.88 338 VAL A C 1
ATOM 2613 O O . VAL A 1 338 ? -10.292 11.467 -8.711 1.00 93.88 338 VAL A O 1
ATOM 2616 N N . PRO A 1 339 ? -10.971 13.616 -8.549 1.00 91.44 339 PRO A N 1
ATOM 2617 C CA . PRO A 1 339 ? -9.624 14.164 -8.450 1.00 91.44 339 PRO A CA 1
ATOM 2618 C C . PRO A 1 339 ? -8.829 13.566 -7.279 1.00 91.44 339 PRO A C 1
ATOM 2620 O O . PRO A 1 339 ? -9.297 13.564 -6.141 1.00 91.44 339 PRO A O 1
ATOM 2623 N N . PHE A 1 340 ? -7.616 13.101 -7.553 1.00 89.12 340 PHE A N 1
ATOM 2624 C CA . PHE A 1 340 ? -6.564 12.817 -6.583 1.00 89.12 340 PHE A CA 1
ATOM 2625 C C . PHE A 1 340 ? -5.425 13.798 -6.842 1.00 89.12 340 PHE A C 1
ATOM 2627 O O . PHE A 1 340 ? -4.889 13.829 -7.948 1.00 89.12 340 PHE A O 1
ATOM 2634 N N . THR A 1 341 ? -5.076 14.614 -5.849 1.00 87.81 341 THR A N 1
ATOM 2635 C CA . THR A 1 341 ? -3.975 15.576 -5.958 1.00 87.81 341 THR A CA 1
ATOM 2636 C C . THR A 1 341 ? -2.752 15.024 -5.245 1.00 87.81 341 THR A C 1
ATOM 2638 O O . THR A 1 341 ? -2.827 14.716 -4.054 1.00 87.81 341 THR A O 1
ATOM 2641 N N . SER A 1 342 ? -1.625 14.943 -5.954 1.00 83.69 342 SER A N 1
ATOM 2642 C CA . SER A 1 342 ? -0.351 14.521 -5.382 1.00 83.69 342 SER A CA 1
ATOM 2643 C C . SER A 1 342 ? -0.030 15.362 -4.142 1.00 83.69 342 SER A C 1
ATOM 2645 O O . SER A 1 342 ? 0.068 16.593 -4.243 1.00 83.69 342 SER A O 1
ATOM 2647 N N . PRO A 1 343 ? 0.209 14.738 -2.973 1.00 78.81 343 PRO A N 1
ATOM 2648 C CA . PRO A 1 343 ? 0.568 15.467 -1.758 1.00 78.81 343 PRO A CA 1
ATOM 2649 C C . PRO A 1 343 ? 1.955 16.123 -1.846 1.00 78.81 343 PRO A C 1
ATOM 2651 O O . PRO A 1 343 ? 2.342 16.876 -0.950 1.00 78.81 343 PRO A O 1
ATOM 2654 N N . THR A 1 344 ? 2.723 15.822 -2.897 1.00 74.19 344 THR A N 1
ATOM 2655 C CA . THR A 1 344 ? 4.136 16.186 -3.000 1.00 74.19 344 THR A CA 1
ATOM 2656 C C . THR A 1 344 ? 4.439 17.110 -4.173 1.00 74.19 344 THR A C 1
ATOM 2658 O O . THR A 1 344 ? 5.332 17.940 -4.047 1.00 74.19 344 THR A O 1
ATOM 2661 N N . HIS A 1 345 ? 3.697 17.009 -5.277 1.00 74.50 345 HIS A N 1
ATOM 2662 C CA . HIS A 1 345 ? 3.946 17.787 -6.498 1.00 74.50 345 HIS A CA 1
ATOM 2663 C C . HIS A 1 345 ? 2.718 18.575 -6.974 1.00 74.50 345 HIS A C 1
ATOM 2665 O O . HIS A 1 345 ? 2.839 19.493 -7.785 1.00 74.50 345 HIS A O 1
ATOM 2671 N N . GLY A 1 346 ? 1.542 18.297 -6.405 1.00 78.50 346 GLY A N 1
ATOM 2672 C CA . GLY A 1 346 ? 0.323 19.053 -6.665 1.00 78.50 346 GLY A CA 1
ATOM 2673 C C . GLY A 1 346 ? -0.343 18.768 -8.014 1.00 78.50 346 GLY A C 1
ATOM 2674 O O . GLY A 1 346 ? -1.408 19.338 -8.266 1.00 78.50 346 GLY A O 1
ATOM 2675 N N . GLU A 1 347 ? 0.203 17.894 -8.873 1.00 83.75 347 GLU A N 1
ATOM 2676 C CA . GLU A 1 347 ? -0.548 17.426 -10.041 1.00 83.75 347 GLU A CA 1
ATOM 2677 C C . GLU A 1 347 ? -1.800 16.678 -9.594 1.00 83.75 347 GLU A C 1
ATOM 2679 O O . GLU A 1 347 ? -1.873 16.119 -8.499 1.00 83.75 347 GLU A O 1
ATOM 2684 N N . THR A 1 348 ? -2.820 16.702 -10.446 1.00 87.00 348 THR A N 1
ATOM 2685 C CA . THR A 1 348 ? -4.115 16.102 -10.147 1.00 87.00 348 THR A CA 1
ATOM 2686 C C . THR A 1 348 ? -4.521 15.143 -11.252 1.00 87.00 348 THR A C 1
ATOM 2688 O O . THR A 1 348 ? -4.555 15.525 -12.421 1.00 87.00 348 THR A O 1
ATOM 2691 N N . GLU A 1 349 ? -4.879 13.922 -10.870 1.00 86.81 349 GLU A N 1
ATOM 2692 C CA . GLU A 1 349 ? -5.350 12.866 -11.766 1.00 86.81 349 GLU A CA 1
ATOM 2693 C C . GLU A 1 349 ? -6.768 12.425 -11.383 1.00 86.81 349 GLU A C 1
ATOM 2695 O O . GLU A 1 349 ? -7.182 12.535 -10.232 1.00 86.81 349 GLU A O 1
ATOM 2700 N N . GLN A 1 350 ? -7.544 11.939 -12.351 1.00 90.94 350 GLN A N 1
ATOM 2701 C CA . GLN A 1 350 ? -8.855 11.353 -12.087 1.00 90.94 350 GLN A CA 1
ATOM 2702 C C . GLN A 1 350 ? -8.703 9.876 -11.723 1.00 90.94 350 GLN A C 1
ATOM 2704 O O . GLN A 1 350 ? -8.224 9.091 -12.536 1.00 90.94 350 GLN A O 1
ATOM 2709 N N . GLN A 1 351 ? -9.143 9.491 -10.525 1.00 92.00 351 GLN A N 1
ATOM 2710 C CA . GLN A 1 351 ? -9.014 8.120 -10.030 1.00 92.00 351 GLN A CA 1
ATOM 2711 C C . GLN A 1 351 ? -10.305 7.637 -9.365 1.00 92.00 351 GLN A C 1
ATOM 2713 O O . GLN A 1 351 ? -11.011 8.398 -8.702 1.00 92.00 351 GLN A O 1
ATOM 2718 N N . TYR A 1 352 ? -10.615 6.353 -9.509 1.00 94.12 352 TYR A N 1
ATOM 2719 C CA . TYR A 1 352 ? -11.541 5.663 -8.624 1.00 94.12 352 TYR A CA 1
ATOM 2720 C C . TYR A 1 352 ? -10.918 5.559 -7.239 1.00 94.12 352 TYR A C 1
ATOM 2722 O O . TYR A 1 352 ? -9.814 5.036 -7.087 1.00 94.12 352 TYR A O 1
ATOM 2730 N N . GLN A 1 353 ? -11.634 6.060 -6.237 1.00 95.31 353 GLN A N 1
ATOM 2731 C CA . GLN A 1 353 ? -11.106 6.177 -4.883 1.00 95.31 353 GLN A CA 1
ATOM 2732 C C . GLN A 1 353 ? -12.029 5.514 -3.865 1.00 95.31 353 GLN A C 1
ATOM 2734 O O . GLN A 1 353 ? -13.257 5.596 -3.967 1.00 95.31 353 GLN A O 1
ATOM 2739 N N . LEU A 1 354 ? -11.431 4.865 -2.873 1.00 96.00 354 LEU A N 1
ATOM 2740 C CA . LEU A 1 354 ? -12.077 4.540 -1.608 1.00 96.00 354 LEU A CA 1
ATOM 2741 C C . LEU A 1 354 ? -11.112 4.919 -0.491 1.00 96.0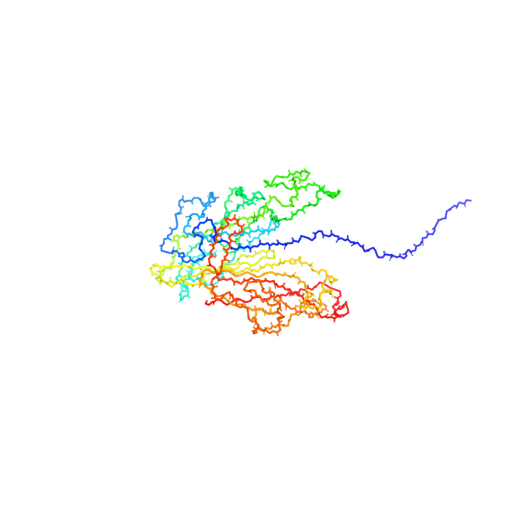0 354 LEU A C 1
ATOM 2743 O O . LEU A 1 354 ? -9.985 4.447 -0.474 1.00 96.00 354 LEU A O 1
ATOM 2747 N N . GLU A 1 355 ? -11.554 5.733 0.454 1.00 95.31 355 GLU A N 1
ATOM 2748 C CA . GLU A 1 355 ? -10.800 6.060 1.658 1.00 95.31 355 GLU A CA 1
ATOM 2749 C C . GLU A 1 355 ? -11.732 6.045 2.859 1.00 95.31 355 GLU A C 1
ATOM 2751 O O . GLU A 1 355 ? -12.855 6.559 2.801 1.00 95.31 355 GLU A O 1
ATOM 2756 N N . GLY A 1 356 ? -11.247 5.532 3.981 1.00 94.56 356 GLY A N 1
ATOM 2757 C CA . GLY A 1 356 ? -11.919 5.733 5.247 1.00 94.56 356 GLY A CA 1
ATOM 2758 C C . GLY A 1 356 ? -11.143 5.200 6.429 1.00 94.56 356 GLY A C 1
ATOM 2759 O O . GLY A 1 356 ? -10.030 4.689 6.316 1.00 94.56 356 GLY A O 1
ATOM 2760 N N . GLU A 1 357 ? -11.764 5.347 7.585 1.00 95.06 357 GLU A N 1
ATOM 2761 C CA . GLU A 1 357 ? -11.165 5.028 8.868 1.00 95.06 357 GLU A CA 1
ATOM 2762 C C . GLU A 1 357 ? -11.837 3.805 9.486 1.00 95.06 357 GLU A C 1
ATOM 2764 O O . GLU A 1 357 ? -13.063 3.666 9.463 1.00 95.06 357 GLU A O 1
ATOM 2769 N N . ILE A 1 358 ? -11.018 2.925 10.045 1.00 95.25 358 ILE A N 1
ATOM 2770 C CA . ILE A 1 358 ? -11.416 1.746 10.798 1.00 95.25 358 ILE A CA 1
ATOM 2771 C C . ILE A 1 358 ? -11.350 2.123 12.274 1.00 95.25 358 ILE A C 1
ATOM 2773 O O . ILE A 1 358 ? -10.296 2.503 12.793 1.00 95.25 358 ILE A O 1
ATOM 2777 N N . ARG A 1 359 ? -12.484 2.009 12.959 1.00 95.62 359 ARG A N 1
ATOM 2778 C CA . ARG A 1 359 ? -12.613 2.298 14.388 1.00 95.62 359 ARG A CA 1
ATOM 2779 C C . ARG A 1 359 ? -13.168 1.087 15.122 1.00 95.62 359 ARG A C 1
ATOM 2781 O O . ARG A 1 359 ? -13.873 0.270 14.528 1.00 95.62 359 ARG A O 1
ATOM 2788 N N . ILE A 1 360 ? -12.880 0.987 16.413 1.00 96.69 360 ILE A N 1
ATOM 2789 C CA . ILE A 1 360 ? -13.417 -0.061 17.285 1.00 96.69 360 ILE A CA 1
ATOM 2790 C C . ILE A 1 360 ? -14.082 0.525 18.523 1.00 96.69 360 ILE A C 1
ATOM 2792 O O . ILE A 1 360 ? -13.711 1.598 18.985 1.00 96.69 360 ILE A O 1
ATOM 2796 N N . TYR A 1 361 ? -15.056 -0.176 19.083 1.00 96.12 361 TYR A N 1
ATOM 2797 C CA . TYR A 1 361 ? -15.613 0.148 20.396 1.00 96.12 361 TYR A CA 1
ATOM 2798 C C . TYR A 1 361 ? -16.051 -1.135 21.106 1.00 96.12 361 TYR A C 1
ATOM 2800 O O . TYR A 1 361 ? -16.332 -2.141 20.452 1.00 96.12 361 TYR A O 1
ATOM 2808 N N . VAL A 1 362 ? -16.099 -1.119 22.433 1.00 95.81 362 VAL A N 1
ATOM 2809 C CA . VAL A 1 362 ? -16.531 -2.266 23.249 1.00 95.81 362 VAL A CA 1
ATOM 2810 C C . VAL A 1 362 ? -17.955 -2.068 23.758 1.00 95.81 362 VAL A C 1
ATOM 2812 O O . VAL A 1 362 ? -18.495 -0.964 23.710 1.00 95.81 362 VAL A O 1
ATOM 2815 N N . ASP A 1 363 ? -18.594 -3.129 24.245 1.00 92.94 363 ASP A N 1
ATOM 2816 C CA . ASP A 1 363 ? -19.931 -2.995 24.824 1.00 92.94 363 ASP A CA 1
ATOM 2817 C C . ASP A 1 363 ? -19.902 -2.160 26.120 1.00 92.94 363 ASP A C 1
ATOM 2819 O O . ASP A 1 363 ? -18.971 -2.300 26.929 1.00 92.94 363 ASP A O 1
ATOM 2823 N N . PRO A 1 364 ? -20.926 -1.315 26.367 1.00 91.31 364 PRO A N 1
ATOM 2824 C CA . PRO A 1 364 ? -21.082 -0.633 27.645 1.00 91.31 364 PRO A CA 1
ATOM 2825 C C . PRO A 1 364 ? -21.051 -1.628 28.812 1.00 91.31 364 PRO A C 1
ATOM 2827 O O . PRO A 1 364 ? -21.762 -2.630 28.806 1.00 91.31 364 PRO A O 1
ATOM 2830 N N . GLY A 1 365 ? -20.241 -1.339 29.832 1.00 85.88 365 GLY A N 1
ATOM 2831 C CA . GLY A 1 365 ? -20.080 -2.231 30.986 1.00 85.88 365 GLY A CA 1
ATOM 2832 C C . GLY A 1 365 ? -19.019 -3.321 30.811 1.00 85.88 365 GLY A C 1
ATOM 2833 O O . GLY A 1 365 ? -18.931 -4.210 31.656 1.00 85.88 365 GLY A O 1
ATOM 2834 N N . THR A 1 366 ? -18.182 -3.247 29.771 1.00 88.19 366 THR A N 1
ATOM 2835 C CA . THR A 1 366 ? -16.942 -4.034 29.705 1.00 88.19 366 THR A CA 1
ATOM 2836 C C . THR A 1 366 ? -16.041 -3.667 30.891 1.00 88.19 366 THR A C 1
ATOM 2838 O O . THR A 1 366 ? -15.647 -2.516 31.059 1.00 88.19 366 THR A O 1
ATOM 2841 N N . THR A 1 367 ? -15.729 -4.642 31.745 1.00 85.00 367 THR A N 1
ATOM 2842 C CA . THR A 1 367 ? -14.908 -4.475 32.957 1.00 85.00 367 THR A CA 1
ATOM 2843 C C . THR A 1 367 ? -13.808 -5.533 33.030 1.00 85.00 367 THR A C 1
ATOM 2845 O O . THR A 1 367 ? -13.820 -6.503 32.276 1.00 85.00 367 THR A O 1
ATOM 2848 N N . LEU A 1 368 ? -12.903 -5.411 34.007 1.00 78.06 368 LEU A N 1
ATOM 2849 C CA . LEU A 1 368 ? -11.892 -6.438 34.305 1.00 78.06 368 LEU A CA 1
ATOM 2850 C C . LEU A 1 368 ? -12.488 -7.813 34.673 1.00 78.06 368 LEU A C 1
ATOM 2852 O O . LEU A 1 368 ? -11.773 -8.810 34.670 1.00 78.06 368 LEU A O 1
ATOM 2856 N N . PHE A 1 369 ? -13.781 -7.885 35.008 1.00 77.12 369 PHE A N 1
ATOM 2857 C CA . PHE A 1 369 ? -14.467 -9.155 35.263 1.00 77.12 369 PHE A CA 1
ATOM 2858 C C . PHE A 1 369 ? -14.930 -9.838 33.973 1.00 77.12 369 PHE A C 1
ATOM 2860 O O . PHE A 1 369 ? -14.914 -11.062 33.893 1.00 77.12 369 PHE A O 1
ATOM 2867 N N . THR A 1 370 ? -15.334 -9.060 32.966 1.00 79.38 370 THR A N 1
ATOM 2868 C CA . THR A 1 370 ? -15.733 -9.572 31.643 1.00 79.38 370 THR A CA 1
ATOM 2869 C C . THR A 1 370 ? -14.544 -9.710 30.690 1.00 79.38 370 THR A C 1
ATOM 2871 O O . THR A 1 370 ? -14.636 -10.433 29.705 1.00 79.38 370 THR A O 1
ATOM 2874 N N . ALA A 1 371 ? -13.435 -9.033 30.993 1.00 83.31 371 ALA A N 1
ATOM 2875 C CA . ALA A 1 371 ? -12.146 -9.116 30.319 1.00 83.31 371 ALA A CA 1
ATOM 2876 C C . ALA A 1 371 ? -11.042 -9.253 31.388 1.00 83.31 371 ALA A C 1
ATOM 2878 O O . ALA A 1 371 ? -10.520 -8.239 31.860 1.00 83.31 371 ALA A O 1
ATOM 2879 N N . PRO A 1 372 ? -10.717 -10.484 31.829 1.00 82.50 372 PRO A N 1
ATOM 2880 C CA . PRO A 1 372 ? -9.666 -10.730 32.817 1.00 82.50 372 PRO A CA 1
ATOM 2881 C C . PRO A 1 372 ? -8.352 -10.011 32.486 1.00 82.50 372 PRO A C 1
ATOM 2883 O O . PRO A 1 372 ? -8.019 -9.830 31.319 1.00 82.50 372 PRO A O 1
ATOM 2886 N N . ALA A 1 373 ? -7.565 -9.632 33.496 1.00 86.00 373 ALA A N 1
ATOM 2887 C CA . ALA A 1 373 ? -6.279 -8.974 33.260 1.00 86.00 373 ALA A CA 1
ATOM 2888 C C . ALA A 1 373 ? -5.320 -9.890 32.473 1.00 86.00 373 ALA A C 1
ATOM 2890 O O . ALA A 1 373 ? -4.859 -10.914 32.998 1.00 86.00 373 ALA A O 1
ATOM 2891 N N . ASP A 1 374 ? -5.052 -9.506 31.224 1.00 89.62 374 ASP A N 1
ATOM 2892 C CA . ASP A 1 374 ? -4.182 -10.204 30.281 1.00 89.62 374 ASP A CA 1
ATOM 2893 C C . ASP A 1 374 ? -3.831 -9.308 29.077 1.00 89.62 374 ASP A C 1
ATOM 2895 O O . ASP A 1 374 ? -4.388 -8.216 28.919 1.00 89.62 374 ASP A O 1
ATOM 2899 N N . SER A 1 375 ? -2.929 -9.781 28.221 1.00 91.00 375 SER A N 1
ATOM 2900 C CA . SER A 1 375 ? -2.718 -9.236 26.879 1.00 91.00 375 SER A CA 1
ATOM 2901 C C . SER A 1 375 ? -3.603 -9.975 25.883 1.00 91.00 375 SER A C 1
ATOM 2903 O O . SER A 1 375 ? -3.561 -11.199 25.804 1.00 91.00 375 SER A O 1
ATOM 2905 N N . TYR A 1 376 ? -4.389 -9.221 25.121 1.00 91.94 376 TYR A N 1
ATOM 2906 C CA . TYR A 1 376 ? -5.300 -9.767 24.123 1.00 91.94 376 TYR A CA 1
ATOM 2907 C C . TYR A 1 376 ? -4.868 -9.361 22.722 1.00 91.94 376 TYR A C 1
ATOM 2909 O O . TYR A 1 376 ? -4.405 -8.236 22.519 1.00 91.94 376 TYR A O 1
ATOM 2917 N N . ASP A 1 377 ? -5.100 -10.237 21.752 1.00 91.62 377 ASP A N 1
ATOM 2918 C CA . ASP A 1 377 ? -4.958 -9.931 20.336 1.00 91.62 377 ASP A CA 1
ATOM 2919 C C . ASP A 1 377 ? -6.286 -10.084 19.589 1.00 91.62 377 ASP A C 1
ATOM 2921 O O . ASP A 1 377 ? -7.225 -10.746 20.034 1.00 91.62 377 ASP A O 1
ATOM 2925 N N . SER A 1 378 ? -6.377 -9.396 18.456 1.00 91.62 378 SER A N 1
ATOM 2926 C CA . SER A 1 378 ? -7.464 -9.554 17.499 1.00 91.62 378 SER A CA 1
ATOM 2927 C C . SER A 1 378 ? -6.964 -9.228 16.096 1.00 91.62 378 SER A C 1
ATOM 2929 O O . SER A 1 378 ? -5.982 -8.502 15.917 1.00 91.62 378 SER A O 1
ATOM 2931 N N . ARG A 1 379 ? -7.664 -9.746 15.085 1.00 91.25 379 ARG A N 1
ATOM 2932 C CA . ARG A 1 379 ? -7.423 -9.455 13.672 1.00 91.25 379 ARG A CA 1
ATOM 2933 C C . ARG A 1 379 ? -8.714 -8.980 13.016 1.00 91.25 379 ARG A C 1
ATOM 2935 O O . ARG A 1 379 ? -9.761 -9.603 13.155 1.00 91.25 379 ARG A O 1
ATOM 2942 N N . ILE A 1 380 ? -8.617 -7.882 12.273 1.00 93.25 380 ILE A N 1
ATOM 2943 C CA . ILE A 1 380 ? -9.674 -7.407 11.379 1.00 93.25 380 ILE A CA 1
ATOM 2944 C C . ILE A 1 380 ? -9.187 -7.679 9.961 1.00 93.25 380 ILE A C 1
ATOM 2946 O O . ILE A 1 380 ? -8.161 -7.142 9.546 1.00 93.25 380 ILE A O 1
ATOM 2950 N N . TYR A 1 381 ? -9.907 -8.516 9.225 1.00 92.75 381 TYR A N 1
ATOM 2951 C CA . TYR A 1 381 ? -9.599 -8.808 7.833 1.00 92.75 381 TYR A CA 1
ATOM 2952 C C . TYR A 1 381 ? -10.384 -7.854 6.940 1.00 92.75 381 TYR A C 1
ATOM 2954 O O . TYR A 1 381 ? -11.592 -7.691 7.110 1.00 92.75 381 TYR A O 1
ATOM 2962 N N . CYS A 1 382 ? -9.701 -7.220 5.989 1.00 93.62 382 CYS A N 1
ATOM 2963 C CA . CYS A 1 382 ? -10.326 -6.398 4.962 1.00 93.62 382 CYS A CA 1
ATOM 2964 C C . CYS A 1 382 ? -10.167 -7.091 3.610 1.00 93.62 382 CYS A C 1
ATOM 2966 O O . CYS A 1 382 ? -9.061 -7.469 3.224 1.00 93.62 382 CYS A O 1
ATOM 2968 N N . PHE A 1 383 ? -11.278 -7.261 2.904 1.00 92.69 383 PHE A N 1
ATOM 2969 C CA . PHE A 1 383 ? -11.332 -7.928 1.613 1.00 92.69 383 PHE A CA 1
ATOM 2970 C C . PHE A 1 383 ? -11.663 -6.911 0.540 1.00 92.69 383 PHE A C 1
ATOM 2972 O O . PHE A 1 383 ? -12.612 -6.147 0.696 1.00 92.69 383 PHE A O 1
ATOM 2979 N N . LEU A 1 384 ? -10.923 -6.946 -0.563 1.00 92.81 384 LEU A N 1
ATOM 2980 C CA . LEU A 1 384 ? -11.149 -6.109 -1.733 1.00 92.81 384 LEU A CA 1
ATOM 2981 C C . LEU A 1 384 ? -11.590 -6.980 -2.911 1.00 92.81 384 LEU A C 1
ATOM 2983 O O . LEU A 1 384 ? -11.041 -8.051 -3.156 1.00 92.81 384 LEU A O 1
ATOM 2987 N N . THR A 1 385 ? -12.565 -6.506 -3.675 1.00 91.88 385 THR A N 1
ATOM 2988 C CA . THR A 1 385 ? -12.910 -7.049 -4.990 1.00 91.88 385 THR A CA 1
ATOM 2989 C C . THR A 1 385 ? -12.867 -5.922 -6.008 1.00 91.88 385 THR A C 1
ATOM 2991 O O . THR A 1 385 ? -13.690 -5.007 -5.940 1.00 91.88 385 THR A O 1
ATOM 2994 N N . ALA A 1 386 ? -11.919 -6.002 -6.935 1.00 88.88 386 ALA A N 1
ATOM 2995 C CA . ALA A 1 386 ? -11.818 -5.125 -8.095 1.00 88.88 386 ALA A CA 1
ATOM 2996 C C . ALA A 1 386 ? -12.742 -5.613 -9.232 1.00 88.88 386 ALA A C 1
ATOM 2998 O O . ALA A 1 386 ? -12.939 -6.824 -9.364 1.00 88.88 386 ALA A O 1
ATOM 2999 N N . TYR A 1 387 ? -13.340 -4.698 -10.004 1.00 85.00 387 TYR A N 1
ATOM 3000 C CA . TYR A 1 387 ? -14.265 -5.010 -11.105 1.00 85.00 387 TYR A CA 1
ATOM 3001 C C . TYR A 1 387 ? -14.356 -3.916 -12.173 1.00 85.00 387 TYR A C 1
ATOM 3003 O O . TYR A 1 387 ? -14.018 -2.742 -11.878 1.00 85.00 38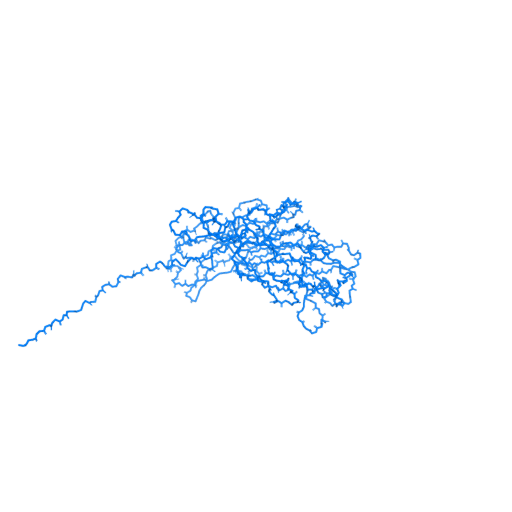7 TYR A O 1
#

Radius of gyration: 25.14 Å; chains: 1; bounding box: 50×52×109 Å

pLDDT: mean 86.45, std 17.55, range [20.67, 97.69]

Foldseek 3Di:
DDDDDDDDDDDDDDPPPPPPPPVQFQFPKDKDFDQPDENADLEAQELQDADDPPDDLFDDDDRHDSQWNGKIKIAGFAFWKWAKAWDDQAAPPDPPAAFFWQAFNVHSPWTFTKKKWKFKWFQFLLLDTGDTDDPTIQIGGHRRGMDGHHFHAAPDWAPLPDPPDPWAEARQLDIDHDPRRTHNTSGNIMMITMGMGTHPDTGDHDFHKTWIWMWIDTVQKTKIWIGIYGYPPHPDDDDTKIKMKGFSDGPDDDPVQQQQQADLVRWAFTIKIKMKDQHKKKKKFKAQDPVLFHQFWWWDDPVGIFTKWKWKQWPAVHDHIGIRHGSPPMGIWDPWFDWDADPRPGDIGTIGMTIITITMHHHNPDDCVRVPPDDTDGDMDMDMDMD